Protein AF-A0A9X4KDM8-F1 (afdb_monomer)

Nearest PDB structures (foldseek):
  2bfg-assembly2_H  TM=7.144E-01  e=1.713E-12  Geobacillus stearothermophilus
  4obr-assembly2_B  TM=7.546E-01  e=5.959E-10  Homo sapiens
  4obs-assembly1_A  TM=7.537E-01  e=1.182E-09  Homo sapiens
  4mj2-assembly2_B  TM=7.224E-01  e=4.944E-10  Homo sapiens
  6i6x-assembly1_A  TM=7.504E-01  e=1.516E-09  Homo sapiens

Organism: NCBI:txid425004

Solvent-accessible surface area (backbone atoms only — not comparable to full-atom values): 22912 Å² total; per-residue (Å²): 137,88,83,86,83,87,79,90,84,83,90,81,90,82,89,85,82,89,87,88,83,79,92,76,89,77,83,79,85,80,86,78,91,78,85,80,72,81,50,74,90,67,73,55,66,84,80,60,74,32,33,30,28,36,31,70,60,48,64,84,43,38,49,30,72,70,38,68,69,46,64,74,36,48,45,47,72,77,38,63,53,47,42,31,37,34,29,43,45,60,54,11,8,18,45,87,85,51,96,59,78,51,47,74,64,40,37,47,34,78,53,56,84,46,67,92,51,90,77,54,68,40,61,61,63,60,51,45,18,49,51,44,42,45,51,21,70,29,36,54,26,38,19,42,21,25,43,34,45,65,44,17,87,83,52,43,64,28,89,72,15,27,15,15,32,59,55,76,46,59,67,61,52,20,53,49,49,29,51,50,52,45,54,47,28,73,74,62,33,62,73,54,56,42,70,26,40,36,23,56,31,61,28,54,32,25,55,53,51,35,34,32,96,87,66,41,44,69,57,23,53,54,52,47,51,40,52,44,30,24,47,51,49,22,44,22,77,68,62,35,79,92,47,58,44,31,29,42,30,32,47,70,71,83,73,47,58,45,71,66,68,56,55,56,50,35,36,58,68,25,75,19,71,65,77,73,46,70,21,48,90,70,57,35,39,28,26,34,46,72,33,92,41,52,91,47,71,77,60,52,69,58,50,52,51,52,51,50,53,50,33,48,75,60,69,44,65,84,55,44,46,35,36,62,45,60,39,74,47,64,69,84,88,79,75,89,75,70,94,90,70,88,74,80,84,76,82,68,87,66,70,64,44,76,67,78,82,56,76,62,62,66,71,76,62,84,64,88,69,52,54,31,54,26,50,54,90,79,88,76,85,84,83,89,86,87,87,82,80,92,128

Structure (mmCIF, N/CA/C/O backbone):
data_AF-A0A9X4KDM8-F1
#
_entry.id   AF-A0A9X4KDM8-F1
#
loop_
_atom_site.group_PDB
_atom_site.id
_atom_site.type_symbol
_atom_site.label_atom_id
_atom_site.label_alt_id
_atom_site.label_comp_id
_atom_site.label_asym_id
_atom_site.label_entity_id
_atom_site.label_seq_id
_atom_site.pdbx_PDB_ins_code
_atom_site.Cartn_x
_atom_site.Cartn_y
_atom_site.Cartn_z
_atom_site.occupancy
_atom_site.B_iso_or_equiv
_atom_site.auth_seq_id
_atom_site.auth_comp_id
_atom_site.auth_asym_id
_atom_site.auth_atom_id
_atom_site.pdbx_PDB_model_num
ATOM 1 N N . MET A 1 1 ? 18.296 57.604 32.798 1.00 33.72 1 MET A N 1
ATOM 2 C CA . MET A 1 1 ? 18.508 57.891 31.360 1.00 33.72 1 MET A CA 1
ATOM 3 C C . MET A 1 1 ? 19.086 56.653 30.685 1.00 33.72 1 MET A C 1
ATOM 5 O O . MET A 1 1 ? 20.220 56.294 30.967 1.00 33.72 1 MET A O 1
ATOM 9 N N . LYS A 1 2 ? 18.282 55.963 29.866 1.00 25.25 2 LYS A N 1
ATOM 10 C CA . LYS A 1 2 ? 18.698 54.827 29.023 1.00 25.25 2 LYS A CA 1
ATOM 11 C C . LYS A 1 2 ? 19.378 55.371 27.759 1.00 25.25 2 LYS A C 1
ATOM 13 O O . LYS A 1 2 ? 18.858 56.317 27.175 1.00 25.25 2 LYS A O 1
ATOM 18 N N . LYS A 1 3 ? 20.486 54.773 27.310 1.00 24.34 3 LYS A N 1
ATOM 19 C CA . LYS A 1 3 ? 21.017 54.976 25.951 1.00 24.34 3 LYS A CA 1
ATOM 20 C C . LYS A 1 3 ? 21.032 53.640 25.215 1.00 24.34 3 LYS A C 1
ATOM 22 O O . LYS A 1 3 ? 21.769 52.731 25.573 1.00 24.34 3 LYS A O 1
ATOM 27 N N . ILE A 1 4 ? 20.168 53.565 24.211 1.00 24.61 4 ILE A N 1
ATOM 28 C CA . ILE A 1 4 ? 20.105 52.541 23.169 1.00 24.61 4 ILE A CA 1
ATOM 29 C C . ILE A 1 4 ? 21.183 52.876 22.129 1.00 24.61 4 ILE A C 1
ATOM 31 O O . ILE A 1 4 ? 21.377 54.051 21.810 1.00 24.61 4 ILE A O 1
ATOM 35 N N . ARG A 1 5 ? 21.860 51.867 21.573 1.00 24.75 5 ARG A N 1
ATOM 36 C CA . ARG A 1 5 ? 22.604 51.995 20.313 1.00 24.75 5 ARG A CA 1
ATOM 37 C C . ARG A 1 5 ? 22.188 50.870 19.370 1.00 24.75 5 ARG A C 1
ATOM 39 O O . ARG A 1 5 ? 22.428 49.702 19.646 1.00 24.75 5 ARG A O 1
ATOM 46 N N . VAL A 1 6 ? 21.534 51.276 18.288 1.00 25.05 6 VAL A N 1
ATOM 47 C CA . VAL A 1 6 ? 21.260 50.503 17.074 1.00 25.05 6 VAL A CA 1
ATOM 48 C C . VAL A 1 6 ? 22.476 50.647 16.159 1.00 25.05 6 VAL A C 1
ATOM 50 O O . VAL A 1 6 ? 23.016 51.748 16.053 1.00 25.05 6 VAL A O 1
ATOM 53 N N . ALA A 1 7 ? 22.884 49.575 15.481 1.00 24.48 7 ALA A N 1
ATOM 54 C CA . ALA A 1 7 ? 23.786 49.660 14.337 1.00 24.48 7 ALA A CA 1
ATOM 55 C C . ALA A 1 7 ? 23.250 48.786 13.195 1.00 24.48 7 ALA A C 1
ATOM 57 O O . ALA A 1 7 ? 23.110 47.573 13.330 1.00 24.48 7 ALA A O 1
ATOM 58 N N . PHE A 1 8 ? 22.917 49.465 12.098 1.00 23.06 8 PHE A N 1
ATOM 59 C CA . PHE A 1 8 ? 22.652 48.930 10.766 1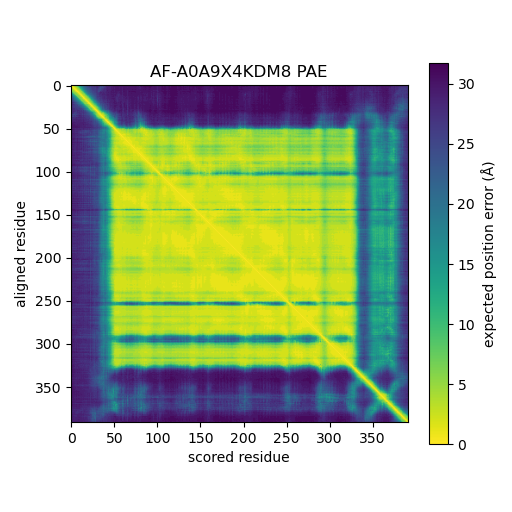.00 23.06 8 PHE A CA 1
ATOM 60 C C . PHE A 1 8 ? 23.894 48.215 10.216 1.00 23.06 8 PHE A C 1
ATOM 62 O O . PHE A 1 8 ? 25.005 48.711 10.402 1.00 23.06 8 PHE A O 1
ATOM 69 N N . LEU A 1 9 ? 23.705 47.140 9.444 1.00 23.47 9 LEU A N 1
ATOM 70 C CA . LEU A 1 9 ? 24.718 46.687 8.493 1.00 23.47 9 LEU A CA 1
ATOM 71 C C . LEU A 1 9 ? 24.078 46.409 7.131 1.00 23.47 9 LEU A C 1
ATOM 73 O O . LEU A 1 9 ? 23.165 45.599 6.990 1.00 23.47 9 LEU A O 1
ATOM 77 N N . THR A 1 10 ? 24.552 47.173 6.156 1.00 25.84 10 THR A N 1
ATOM 78 C CA . THR A 1 10 ? 24.194 47.185 4.742 1.00 25.84 10 THR A CA 1
ATOM 79 C C . THR A 1 10 ? 24.877 46.066 3.952 1.00 25.84 10 THR A C 1
ATOM 81 O O . THR A 1 10 ? 25.979 45.631 4.269 1.00 25.84 10 THR A O 1
ATOM 84 N N . CYS A 1 11 ? 24.181 45.669 2.890 1.00 23.25 11 CYS A N 1
ATOM 85 C CA . CYS A 1 11 ? 24.494 44.706 1.835 1.00 23.25 11 CYS A CA 1
ATOM 86 C C . CYS A 1 11 ? 25.888 44.861 1.186 1.00 23.25 11 CYS A C 1
ATOM 88 O O . CYS A 1 11 ? 26.290 45.984 0.897 1.00 23.25 11 CYS A O 1
ATOM 90 N N . PHE A 1 12 ? 26.548 43.744 0.845 1.00 23.77 12 PHE A N 1
ATOM 91 C CA . PHE A 1 12 ? 27.487 43.650 -0.284 1.00 23.77 12 PHE A CA 1
ATOM 92 C C . PHE A 1 12 ? 27.494 42.226 -0.868 1.00 23.77 12 PHE A C 1
ATOM 94 O O . PHE A 1 12 ? 27.836 41.253 -0.201 1.00 23.77 12 PHE A O 1
ATOM 101 N N . THR A 1 13 ? 27.110 42.130 -2.138 1.00 27.66 13 THR A N 1
ATOM 102 C CA . THR A 1 13 ? 27.333 41.011 -3.063 1.00 27.66 13 THR A CA 1
ATOM 103 C C . THR A 1 13 ? 28.818 40.876 -3.408 1.00 27.66 13 THR A C 1
ATOM 105 O O . THR A 1 13 ? 29.455 41.886 -3.705 1.00 27.66 13 THR A O 1
ATOM 108 N N . ALA A 1 14 ? 29.348 39.649 -3.471 1.00 23.75 14 ALA A N 1
ATOM 109 C CA . ALA A 1 14 ? 30.663 39.374 -4.053 1.00 23.75 14 ALA A CA 1
ATOM 110 C C . ALA A 1 14 ? 30.630 38.146 -4.978 1.00 23.75 14 ALA A C 1
ATOM 112 O O . ALA A 1 14 ? 30.263 37.040 -4.590 1.00 23.75 14 ALA A O 1
ATOM 113 N N . ILE A 1 15 ? 31.017 38.423 -6.220 1.00 25.28 15 ILE A N 1
ATOM 114 C CA . ILE A 1 15 ? 31.303 37.544 -7.355 1.00 25.28 15 ILE A CA 1
ATOM 115 C C . ILE A 1 15 ? 32.586 36.742 -7.068 1.00 25.28 15 ILE A C 1
ATOM 117 O O . ILE A 1 15 ? 33.532 37.299 -6.516 1.00 25.28 15 ILE A O 1
ATOM 121 N N . MET A 1 16 ? 32.661 35.476 -7.494 1.00 22.67 16 MET A N 1
ATOM 122 C CA . MET A 1 16 ? 33.907 34.691 -7.508 1.00 22.67 16 MET A CA 1
ATOM 123 C C . MET A 1 16 ? 34.179 34.141 -8.912 1.00 22.67 16 MET A C 1
ATOM 125 O O . MET A 1 16 ? 33.351 33.446 -9.499 1.00 22.67 16 MET A O 1
ATOM 129 N N . LEU A 1 17 ? 35.361 34.485 -9.424 1.00 20.75 17 LEU A N 1
ATOM 130 C CA . LEU A 1 17 ? 35.937 34.118 -10.713 1.00 20.75 17 LEU A CA 1
ATOM 131 C C . LEU A 1 17 ? 37.052 33.074 -10.482 1.00 20.75 17 LEU A C 1
ATOM 133 O O . LEU A 1 17 ? 37.956 33.336 -9.701 1.00 20.75 17 LEU A O 1
ATOM 137 N N . VAL A 1 18 ? 36.946 31.941 -11.193 1.00 27.84 18 VAL A N 1
ATOM 138 C CA . VAL A 1 18 ? 37.982 31.061 -11.801 1.00 27.84 18 VAL A CA 1
ATOM 139 C C . VAL A 1 18 ? 39.229 30.672 -10.984 1.00 27.84 18 VAL A C 1
ATOM 141 O O . VAL A 1 18 ? 39.994 31.538 -10.602 1.00 27.84 18 VAL A O 1
ATOM 144 N N . ILE A 1 19 ? 39.532 29.361 -10.917 1.00 22.91 19 ILE A N 1
ATOM 145 C CA . ILE A 1 19 ? 40.848 28.756 -11.251 1.00 22.91 19 ILE A CA 1
ATOM 146 C C . ILE A 1 19 ? 40.630 27.262 -11.570 1.00 22.91 19 ILE A C 1
ATOM 148 O O . ILE A 1 19 ? 40.085 26.515 -10.762 1.00 22.91 19 ILE A O 1
ATOM 152 N N . ALA A 1 20 ? 41.073 26.831 -12.752 1.00 32.06 20 ALA A N 1
ATOM 153 C CA . ALA A 1 20 ? 41.164 25.434 -13.170 1.00 32.06 20 ALA A CA 1
ATOM 154 C C . ALA A 1 20 ? 42.639 25.014 -13.191 1.00 32.06 20 ALA A C 1
ATOM 156 O O . ALA A 1 20 ? 43.378 25.594 -13.974 1.00 32.06 20 ALA A O 1
ATOM 157 N N . LEU A 1 21 ? 43.050 24.027 -12.380 1.00 22.28 21 LEU A N 1
ATOM 158 C CA . LEU A 1 21 ? 44.316 23.263 -12.466 1.00 22.28 21 LEU A CA 1
ATOM 159 C C . LEU A 1 21 ? 44.197 21.976 -11.601 1.00 22.28 21 LEU A C 1
ATOM 161 O O . LEU A 1 21 ? 43.3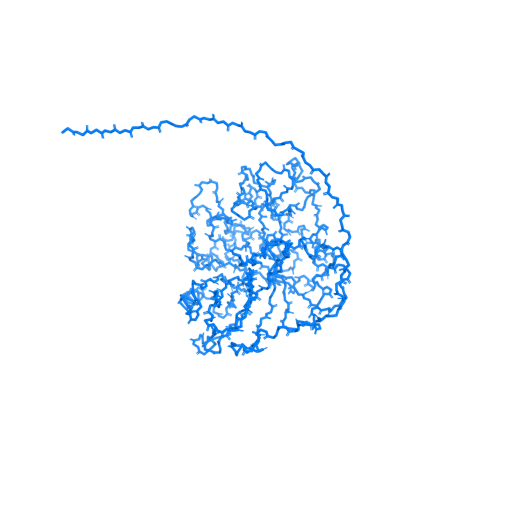93 21.959 -10.671 1.00 22.28 21 LEU A O 1
ATOM 165 N N . PRO A 1 22 ? 45.060 20.956 -11.775 1.00 25.00 22 PRO A N 1
ATOM 166 C CA . PRO A 1 22 ? 45.090 19.930 -12.816 1.00 25.00 22 PRO A CA 1
ATOM 167 C C . PRO A 1 22 ? 44.643 18.543 -12.285 1.00 25.00 22 PRO A C 1
ATOM 169 O O . PRO A 1 22 ? 44.658 18.269 -11.086 1.00 25.00 22 PRO A O 1
ATOM 172 N N . PHE A 1 23 ? 44.274 17.631 -13.190 1.00 25.17 23 PHE A N 1
ATOM 173 C CA . PHE A 1 23 ? 44.014 16.225 -12.862 1.00 25.17 23 PHE A CA 1
ATOM 174 C C . PHE A 1 23 ? 45.315 15.515 -12.457 1.00 25.17 23 PHE A C 1
ATOM 176 O O . PHE A 1 23 ? 46.163 15.244 -13.304 1.00 25.17 23 PHE A O 1
ATOM 183 N N . SER A 1 24 ? 45.442 15.162 -11.178 1.00 24.30 24 SER A N 1
ATOM 184 C CA . SER A 1 24 ? 46.438 14.196 -10.707 1.00 24.30 24 SER A CA 1
ATOM 185 C C . SER A 1 24 ? 45.795 12.813 -10.621 1.00 24.30 24 SER A C 1
ATOM 187 O O . SER A 1 24 ? 44.890 12.576 -9.823 1.00 24.30 24 SER A O 1
ATOM 189 N N . THR A 1 25 ? 46.262 11.891 -11.459 1.00 26.80 25 THR A N 1
ATOM 190 C CA . THR A 1 25 ? 45.976 10.456 -11.371 1.00 26.80 25 THR A CA 1
ATOM 191 C C . THR A 1 25 ? 46.600 9.889 -10.095 1.00 26.80 25 THR A C 1
ATOM 193 O O . THR A 1 25 ? 47.825 9.857 -9.982 1.00 26.80 25 THR A O 1
ATOM 196 N N . TYR A 1 26 ? 45.786 9.422 -9.147 1.00 22.89 26 TYR A N 1
ATOM 197 C CA . TYR A 1 26 ? 46.273 8.704 -7.966 1.00 22.89 26 TYR A CA 1
ATOM 198 C C . TYR A 1 26 ? 46.031 7.203 -8.119 1.00 22.89 26 TYR A C 1
ATOM 200 O O . TYR A 1 26 ? 44.904 6.750 -8.315 1.00 22.89 26 TYR A O 1
ATOM 208 N N . ALA A 1 27 ? 47.121 6.441 -8.043 1.00 24.52 27 ALA A N 1
ATOM 209 C CA . ALA A 1 27 ? 47.118 4.987 -8.027 1.00 24.52 27 ALA A CA 1
ATOM 210 C C . ALA A 1 27 ? 46.424 4.450 -6.763 1.00 24.52 27 ALA A C 1
ATOM 212 O O . ALA A 1 27 ? 46.639 4.953 -5.660 1.00 24.52 27 ALA A O 1
ATOM 213 N N . SER A 1 28 ? 45.605 3.407 -6.923 1.00 24.97 28 SER A N 1
ATOM 214 C CA . SER A 1 28 ? 45.008 2.670 -5.806 1.00 24.97 28 SER A CA 1
ATOM 215 C C . SER A 1 28 ? 46.082 1.902 -5.026 1.00 24.97 28 SER A C 1
ATOM 217 O O . SER A 1 28 ? 46.864 1.183 -5.651 1.00 24.97 28 SER A O 1
ATOM 219 N N . PRO A 1 29 ? 46.107 1.952 -3.681 1.00 27.61 29 PRO A N 1
ATOM 220 C CA . PRO A 1 29 ? 46.886 0.998 -2.915 1.00 27.61 29 PRO A CA 1
ATOM 221 C C . PRO A 1 29 ? 46.171 -0.355 -2.960 1.00 27.61 29 PRO A C 1
ATOM 223 O O . PRO A 1 29 ? 45.079 -0.532 -2.418 1.00 27.61 29 PRO A O 1
ATOM 226 N N . THR A 1 30 ? 46.791 -1.320 -3.627 1.00 31.56 30 THR A N 1
ATOM 227 C CA . THR A 1 30 ? 46.474 -2.740 -3.482 1.00 31.56 30 THR A CA 1
ATOM 228 C C . THR A 1 30 ? 46.900 -3.225 -2.100 1.00 31.56 30 THR A C 1
ATOM 230 O O . THR A 1 30 ? 48.025 -2.966 -1.680 1.00 31.56 30 THR A O 1
ATOM 233 N N . GLY A 1 31 ? 46.043 -4.009 -1.445 1.00 34.09 31 GLY A N 1
ATOM 234 C CA . GLY A 1 31 ? 46.443 -4.850 -0.317 1.00 34.09 31 GLY A CA 1
ATOM 235 C C . GLY A 1 31 ? 46.209 -4.237 1.061 1.00 34.09 31 GLY A C 1
ATOM 236 O O . GLY A 1 31 ? 47.128 -3.755 1.710 1.00 34.09 31 GLY A O 1
ATOM 237 N N . SER A 1 32 ? 44.971 -4.317 1.544 1.00 25.19 32 SER A N 1
ATOM 238 C CA . SER A 1 32 ? 44.660 -4.788 2.904 1.00 25.19 32 SER A CA 1
ATOM 239 C C . SER A 1 32 ? 43.144 -4.780 3.106 1.00 25.19 32 SER A C 1
ATOM 241 O O . SER A 1 32 ? 42.515 -3.759 3.369 1.00 25.19 32 SER A O 1
ATOM 243 N N . THR A 1 33 ? 42.527 -5.949 2.954 1.00 21.94 33 THR A N 1
ATOM 244 C CA . THR A 1 33 ? 41.171 -6.193 3.447 1.00 21.94 33 THR A CA 1
ATOM 245 C C . THR A 1 33 ? 41.216 -6.245 4.970 1.00 21.94 33 THR A C 1
ATOM 247 O O . THR A 1 33 ? 41.750 -7.195 5.538 1.00 21.94 33 THR A O 1
ATOM 250 N N . TRP A 1 34 ? 40.660 -5.231 5.630 1.00 23.17 34 TRP A N 1
ATOM 251 C CA . TRP A 1 34 ? 40.447 -5.236 7.075 1.00 23.17 34 TRP A CA 1
ATOM 252 C C . TRP A 1 34 ? 39.019 -5.685 7.375 1.00 23.17 34 TRP A C 1
ATOM 254 O O . TRP A 1 34 ? 38.053 -4.978 7.086 1.00 23.17 34 TRP A O 1
ATOM 264 N N . THR A 1 35 ? 38.882 -6.866 7.969 1.00 24.38 35 THR A N 1
ATOM 265 C CA . THR A 1 35 ? 37.597 -7.378 8.450 1.00 24.38 35 THR A CA 1
ATOM 266 C C . THR A 1 35 ? 37.296 -6.755 9.812 1.00 24.38 35 THR A C 1
ATOM 268 O O . THR A 1 35 ? 37.883 -7.137 10.822 1.00 24.38 35 THR A O 1
ATOM 271 N N . VAL A 1 36 ? 36.382 -5.783 9.865 1.00 27.73 36 VAL A N 1
ATOM 272 C CA . VAL A 1 36 ? 35.886 -5.233 11.136 1.00 27.73 36 VAL A CA 1
ATOM 273 C C . VAL A 1 36 ? 34.751 -6.120 11.643 1.00 27.73 36 VAL A C 1
ATOM 275 O O . VAL A 1 36 ? 33.620 -6.033 11.166 1.00 27.73 36 VAL A O 1
ATOM 278 N N . ASN A 1 37 ? 35.047 -6.976 12.623 1.00 29.11 37 ASN A N 1
ATOM 279 C CA . ASN A 1 37 ? 34.029 -7.755 13.323 1.00 29.11 37 ASN A CA 1
ATOM 280 C C . ASN A 1 37 ? 33.309 -6.869 14.355 1.00 29.11 37 ASN A C 1
ATOM 282 O O . ASN A 1 37 ? 33.770 -6.687 15.481 1.00 29.11 37 ASN A O 1
ATOM 286 N N . VAL A 1 38 ? 32.166 -6.306 13.963 1.00 32.75 38 VAL A N 1
ATOM 287 C CA . VAL A 1 38 ? 31.323 -5.463 14.829 1.00 32.75 38 VAL A CA 1
ATOM 288 C C . VAL A 1 38 ? 30.491 -6.239 15.860 1.00 32.75 38 VAL A C 1
ATOM 290 O O . VAL A 1 38 ? 29.817 -5.606 16.669 1.00 32.75 38 VAL A O 1
ATOM 293 N N . ALA A 1 39 ? 30.570 -7.574 15.903 1.00 29.14 39 ALA A N 1
ATOM 294 C CA . ALA A 1 39 ? 29.901 -8.376 16.933 1.00 29.14 39 ALA A CA 1
ATOM 295 C C . ALA A 1 39 ? 30.667 -8.403 18.273 1.00 29.14 39 ALA A C 1
ATOM 297 O O . ALA A 1 39 ? 30.075 -8.651 19.322 1.00 29.14 39 ALA A O 1
ATOM 298 N N . ALA A 1 40 ? 31.974 -8.121 18.255 1.00 27.56 40 ALA A N 1
ATOM 299 C CA . ALA A 1 40 ? 32.863 -8.364 19.391 1.00 27.56 40 ALA A CA 1
ATOM 300 C C . ALA A 1 40 ? 32.614 -7.506 20.656 1.00 27.56 40 ALA A C 1
ATOM 302 O O . ALA A 1 40 ? 32.768 -8.051 21.747 1.00 27.56 40 ALA A O 1
ATOM 303 N N . PRO A 1 41 ? 32.218 -6.214 20.596 1.00 30.59 41 PRO A N 1
ATOM 304 C CA . PRO A 1 41 ? 32.043 -5.424 21.820 1.00 30.59 41 PRO A CA 1
ATOM 305 C C . PRO A 1 41 ? 30.671 -5.583 22.492 1.00 30.59 41 PRO A C 1
ATOM 307 O O . PRO A 1 41 ? 30.518 -5.169 23.637 1.00 30.59 41 PRO A O 1
ATOM 310 N N . TYR A 1 42 ? 29.669 -6.125 21.790 1.00 31.25 42 TYR A N 1
ATOM 311 C CA . TYR A 1 42 ? 28.262 -6.027 22.205 1.00 31.25 42 TYR A CA 1
ATOM 312 C C . TYR A 1 42 ? 27.577 -7.367 22.478 1.00 31.25 42 TYR A C 1
ATOM 314 O O . TYR A 1 42 ? 26.404 -7.363 22.834 1.00 31.25 42 TYR A O 1
ATOM 322 N N . ASN A 1 43 ? 28.278 -8.498 22.329 1.00 32.06 43 ASN A N 1
ATOM 323 C CA . ASN A 1 43 ? 27.689 -9.837 22.449 1.00 32.06 43 ASN A CA 1
ATOM 324 C C . ASN A 1 43 ? 26.336 -9.923 21.710 1.00 32.06 43 ASN A C 1
ATOM 326 O O . ASN A 1 43 ? 25.340 -10.420 22.238 1.00 32.06 43 ASN A O 1
ATOM 330 N N . ILE A 1 44 ? 26.291 -9.341 20.503 1.00 34.62 44 ILE A N 1
ATOM 331 C CA . ILE A 1 44 ? 25.110 -9.379 19.645 1.00 34.62 44 ILE A CA 1
ATOM 332 C C . ILE A 1 44 ? 24.980 -10.829 19.217 1.00 34.62 44 ILE A C 1
ATOM 334 O O . ILE A 1 44 ? 25.769 -11.324 18.413 1.00 34.62 44 ILE A O 1
ATOM 338 N N . SER A 1 45 ? 24.007 -11.507 19.814 1.00 33.81 45 SER A N 1
ATOM 339 C CA . SER A 1 45 ? 23.540 -12.810 19.375 1.00 33.81 45 SER A CA 1
ATOM 340 C C . SER A 1 45 ? 23.400 -12.809 17.851 1.00 33.81 45 SER A C 1
ATOM 342 O O . SER A 1 45 ? 22.637 -12.029 17.283 1.00 33.81 45 SER A O 1
ATOM 344 N N . THR A 1 46 ? 24.140 -13.692 17.182 1.00 34.16 46 THR A N 1
ATOM 345 C CA . THR A 1 46 ? 23.989 -13.963 15.748 1.00 34.16 46 THR A CA 1
ATOM 346 C C . THR A 1 46 ? 22.716 -14.763 15.445 1.00 34.16 46 THR A C 1
ATOM 348 O O . THR A 1 46 ? 22.447 -15.035 14.280 1.00 34.16 46 THR A O 1
ATOM 351 N N . ASN A 1 47 ? 21.881 -15.082 16.450 1.00 35.34 47 ASN A N 1
ATOM 352 C CA . ASN A 1 47 ? 20.505 -15.568 16.261 1.00 35.34 47 ASN A CA 1
ATOM 353 C C . ASN A 1 47 ? 19.550 -14.408 15.936 1.00 35.34 47 ASN A C 1
ATOM 355 O O . ASN A 1 47 ? 18.505 -14.225 16.561 1.00 35.34 47 ASN A O 1
ATOM 359 N N . SER A 1 48 ? 19.925 -13.612 14.943 1.00 38.72 48 SER A N 1
ATOM 360 C CA . SER A 1 48 ? 19.073 -12.601 14.338 1.00 38.72 48 SER A CA 1
ATOM 361 C C . SER A 1 48 ? 17.882 -13.300 13.668 1.00 38.72 48 SER A C 1
ATOM 363 O O . SER A 1 48 ? 18.016 -13.870 12.588 1.00 38.72 48 SER A O 1
ATOM 365 N N . LYS A 1 49 ? 16.707 -13.278 14.311 1.00 44.34 49 LYS A N 1
ATOM 366 C CA . LYS A 1 49 ? 15.432 -13.784 13.762 1.00 44.34 49 LYS A CA 1
ATOM 367 C C . LYS A 1 49 ? 14.799 -12.786 12.772 1.00 44.34 49 LYS A C 1
ATOM 369 O O . LYS A 1 49 ? 13.585 -12.625 12.784 1.00 44.34 49 LYS A O 1
ATOM 374 N N . TYR A 1 50 ? 15.600 -12.060 11.989 1.00 50.84 50 TYR A N 1
ATOM 375 C CA . TYR A 1 50 ? 15.121 -10.960 11.141 1.00 50.84 50 TYR A CA 1
ATOM 376 C C . TYR A 1 50 ? 14.940 -11.415 9.711 1.00 50.84 50 TYR A C 1
ATOM 378 O O . TYR A 1 50 ? 15.894 -11.879 9.095 1.00 50.84 50 TYR A O 1
ATOM 386 N N . SER A 1 51 ? 13.725 -11.247 9.198 1.00 61.31 51 SER A N 1
ATOM 387 C CA . SER A 1 51 ? 13.354 -11.675 7.857 1.00 61.31 51 SER A CA 1
ATOM 388 C C . SER A 1 51 ? 13.324 -10.555 6.829 1.00 61.31 51 SER A C 1
ATOM 390 O O . SER A 1 51 ? 13.207 -10.867 5.655 1.00 61.31 51 SER A O 1
ATOM 392 N N . ASP A 1 52 ? 13.431 -9.281 7.197 1.00 65.69 52 ASP A N 1
ATOM 393 C CA . ASP A 1 52 ? 13.014 -8.199 6.301 1.00 65.69 52 ASP A CA 1
ATOM 394 C C . ASP A 1 52 ? 14.183 -7.288 5.883 1.00 65.69 52 ASP A C 1
ATOM 396 O O . ASP A 1 52 ? 15.226 -7.209 6.524 1.00 65.69 52 ASP A O 1
ATOM 400 N N . SER A 1 53 ? 14.046 -6.592 4.757 1.00 70.88 53 SER A N 1
ATOM 401 C CA . SER A 1 53 ? 14.959 -5.530 4.318 1.00 70.88 53 SER A CA 1
ATOM 402 C C . SER A 1 53 ? 14.140 -4.340 3.851 1.00 70.88 53 SER A C 1
ATOM 404 O O . SER A 1 53 ? 13.347 -4.465 2.929 1.00 70.88 53 SER A O 1
ATOM 406 N N . ALA A 1 54 ? 14.318 -3.185 4.486 1.00 72.06 54 ALA A N 1
ATOM 407 C CA . ALA A 1 54 ? 13.514 -1.999 4.235 1.00 72.06 54 ALA A CA 1
ATOM 408 C C . ALA A 1 54 ? 14.177 -1.127 3.175 1.00 72.06 54 ALA A C 1
ATOM 410 O O . ALA A 1 54 ? 15.293 -0.638 3.357 1.00 72.06 54 ALA A O 1
ATOM 411 N N . VAL A 1 55 ? 13.479 -0.908 2.066 1.00 73.56 55 VAL A N 1
ATOM 412 C CA . VAL A 1 55 ? 13.995 -0.120 0.956 1.00 73.56 55 VAL A CA 1
ATOM 413 C C . VAL A 1 55 ? 13.097 1.077 0.735 1.00 73.56 55 VAL A C 1
ATOM 415 O O . VAL A 1 55 ? 11.960 0.951 0.280 1.00 73.56 55 VAL A O 1
ATOM 418 N N . TRP A 1 56 ? 13.653 2.251 1.041 1.00 75.69 56 TRP A N 1
ATOM 419 C CA . TRP A 1 56 ? 12.980 3.518 0.808 1.00 75.69 56 TRP A CA 1
ATOM 420 C C . TRP A 1 56 ? 12.698 3.711 -0.673 1.00 75.69 56 TRP A C 1
ATOM 422 O O . TRP A 1 56 ? 11.546 3.838 -1.055 1.00 75.69 56 TRP A O 1
ATOM 432 N N . ASP A 1 57 ? 13.746 3.716 -1.499 1.00 77.06 57 ASP A N 1
ATOM 433 C CA . ASP A 1 57 ? 13.674 3.864 -2.947 1.00 77.06 57 ASP A CA 1
ATOM 434 C C . ASP A 1 57 ? 14.194 2.605 -3.631 1.00 77.06 57 ASP A C 1
ATOM 436 O O . ASP A 1 57 ? 15.405 2.404 -3.745 1.00 77.06 57 ASP A O 1
ATOM 440 N N . PHE A 1 58 ? 13.283 1.749 -4.090 1.00 78.19 58 PHE A N 1
ATOM 441 C CA . PHE A 1 58 ? 13.678 0.502 -4.741 1.00 78.19 58 PHE A CA 1
ATOM 442 C C . PHE A 1 58 ? 14.437 0.747 -6.043 1.00 78.19 58 PHE A C 1
ATOM 444 O O . PHE A 1 58 ? 15.297 -0.056 -6.403 1.00 78.19 58 PHE A O 1
ATOM 451 N N . SER A 1 59 ? 14.164 1.860 -6.727 1.00 79.75 59 SER A N 1
ATOM 452 C CA . SER A 1 59 ? 14.775 2.152 -8.019 1.00 79.75 59 SER A CA 1
ATOM 453 C C . SER A 1 59 ? 16.266 2.481 -7.891 1.00 79.75 59 SER A C 1
ATOM 455 O O . SER A 1 59 ? 17.049 2.155 -8.778 1.00 79.75 59 SER A O 1
ATOM 457 N N . SER A 1 60 ? 16.685 3.007 -6.733 1.00 73.38 60 SER A N 1
ATOM 458 C CA . SER A 1 60 ? 18.085 3.322 -6.419 1.00 73.38 60 SER A CA 1
ATOM 459 C C . SER A 1 60 ? 19.021 2.107 -6.398 1.00 73.38 60 SER A C 1
ATOM 461 O O . SER A 1 60 ? 20.241 2.265 -6.488 1.00 73.38 60 SER A O 1
ATOM 463 N N . PHE A 1 61 ? 18.469 0.894 -6.282 1.00 77.19 61 PHE A N 1
ATOM 464 C CA . PHE A 1 61 ? 19.256 -0.334 -6.257 1.00 77.19 61 PHE A CA 1
ATOM 465 C C . PHE A 1 61 ? 18.613 -1.470 -7.048 1.00 77.19 61 PHE A C 1
ATOM 467 O O . PHE A 1 61 ? 19.200 -1.945 -8.018 1.00 77.19 61 PHE A O 1
ATOM 474 N N . TRP A 1 62 ? 17.412 -1.900 -6.664 1.00 83.56 62 TRP A N 1
ATOM 475 C CA . TRP A 1 62 ? 16.782 -3.108 -7.192 1.00 83.56 62 TRP A CA 1
ATOM 476 C C . TRP A 1 62 ? 16.403 -3.006 -8.671 1.00 83.56 62 TRP A C 1
ATOM 478 O O . TRP A 1 62 ? 16.364 -4.034 -9.334 1.00 83.56 62 TRP A O 1
ATOM 488 N N . ALA A 1 63 ? 16.200 -1.803 -9.213 1.00 85.44 63 ALA A N 1
ATOM 489 C CA . ALA A 1 63 ? 15.952 -1.583 -10.644 1.00 85.44 63 ALA A CA 1
ATOM 490 C C . ALA A 1 63 ? 17.194 -1.056 -11.400 1.00 85.44 63 ALA A C 1
ATOM 492 O O . ALA A 1 63 ? 17.079 -0.261 -12.329 1.00 85.44 63 ALA A O 1
ATOM 493 N N . THR A 1 64 ? 18.403 -1.450 -10.981 1.00 80.31 64 THR A N 1
ATOM 494 C CA . THR A 1 64 ? 19.663 -0.990 -11.594 1.00 80.31 64 THR A CA 1
ATOM 495 C C . THR A 1 64 ? 20.452 -2.132 -12.228 1.00 80.31 64 THR A C 1
ATOM 497 O O . THR A 1 64 ? 20.357 -3.283 -11.803 1.00 80.31 64 THR A O 1
ATOM 500 N N . ALA A 1 65 ? 21.357 -1.789 -13.151 1.00 81.62 65 ALA A N 1
ATOM 501 C CA . ALA A 1 65 ? 22.299 -2.741 -13.744 1.00 81.62 65 ALA A CA 1
ATOM 502 C C . ALA A 1 65 ? 23.178 -3.463 -12.701 1.00 81.62 65 ALA A C 1
ATOM 504 O O . ALA A 1 65 ? 23.629 -4.584 -12.933 1.00 81.62 65 ALA A O 1
ATOM 505 N N . ALA A 1 66 ? 23.422 -2.845 -11.538 1.00 74.31 66 ALA A N 1
ATOM 506 C CA . ALA A 1 66 ? 24.161 -3.483 -10.452 1.00 74.31 66 ALA A CA 1
ATOM 507 C C . ALA A 1 66 ? 23.360 -4.629 -9.816 1.00 74.31 66 ALA A C 1
ATOM 509 O O . ALA A 1 66 ? 23.930 -5.681 -9.527 1.00 74.31 66 ALA A O 1
ATOM 510 N N . ALA A 1 67 ? 22.047 -4.449 -9.634 1.00 77.00 67 ALA A N 1
ATOM 511 C CA . ALA A 1 67 ? 21.173 -5.536 -9.216 1.00 77.00 67 ALA A CA 1
ATOM 512 C C . ALA A 1 67 ? 21.069 -6.599 -10.315 1.00 77.00 67 ALA A C 1
ATOM 514 O O . ALA A 1 67 ? 21.175 -7.779 -10.002 1.00 77.00 67 ALA A O 1
ATOM 515 N N . ASP A 1 68 ? 20.983 -6.216 -11.592 1.00 86.12 68 ASP A N 1
ATOM 516 C CA . ASP A 1 68 ? 20.943 -7.163 -12.720 1.00 86.12 68 ASP A CA 1
ATOM 517 C C . ASP A 1 68 ? 22.178 -8.069 -12.770 1.00 86.12 68 ASP A C 1
ATOM 519 O O . ASP A 1 68 ? 22.049 -9.289 -12.910 1.00 86.12 68 ASP A O 1
ATOM 523 N N . ALA A 1 69 ? 23.362 -7.486 -12.575 1.00 82.75 69 ALA A N 1
ATOM 524 C CA . ALA A 1 69 ? 24.640 -8.191 -12.555 1.00 82.75 69 ALA A CA 1
ATOM 525 C C . ALA A 1 69 ? 24.865 -9.032 -11.285 1.00 82.75 69 ALA A C 1
ATOM 527 O O . ALA A 1 69 ? 25.801 -9.835 -11.246 1.00 82.75 69 ALA A O 1
ATOM 528 N N . MET A 1 70 ? 24.037 -8.871 -10.246 1.00 81.25 70 MET A N 1
ATOM 529 C CA . MET A 1 70 ? 24.142 -9.679 -9.036 1.00 81.25 70 MET A CA 1
ATOM 530 C C . MET A 1 70 ? 23.866 -11.156 -9.362 1.00 81.25 70 MET A C 1
ATOM 532 O O . MET A 1 70 ? 22.830 -11.462 -9.963 1.00 81.25 70 MET A O 1
ATOM 536 N N . PRO A 1 71 ? 24.738 -12.092 -8.935 1.00 86.75 71 PRO A N 1
ATOM 537 C CA . PRO A 1 71 ? 24.473 -13.516 -9.084 1.00 86.75 71 PRO A CA 1
ATOM 538 C C . PRO A 1 71 ? 23.119 -13.890 -8.473 1.00 86.75 71 PRO A C 1
ATOM 540 O O . PRO A 1 71 ? 22.739 -13.380 -7.416 1.00 86.75 71 PRO A O 1
ATOM 543 N N . ALA A 1 72 ? 22.385 -14.790 -9.129 1.00 90.25 72 ALA A N 1
ATOM 544 C CA . ALA A 1 72 ? 21.144 -15.315 -8.568 1.00 90.25 72 ALA A CA 1
ATOM 545 C C . ALA A 1 72 ? 21.412 -15.982 -7.207 1.00 90.25 72 ALA A C 1
ATOM 547 O O . ALA A 1 72 ? 22.472 -16.581 -7.002 1.00 90.25 72 ALA A O 1
ATOM 548 N N . ASN A 1 73 ? 20.447 -15.890 -6.288 1.00 88.69 73 ASN A N 1
ATOM 549 C CA . ASN A 1 73 ? 20.543 -16.427 -4.923 1.00 88.69 73 ASN A CA 1
ATOM 550 C C . ASN A 1 73 ? 21.717 -15.885 -4.079 1.00 88.69 73 ASN A C 1
ATOM 552 O O . ASN A 1 73 ? 22.103 -16.512 -3.090 1.00 88.69 73 ASN A O 1
ATOM 556 N N . TYR A 1 74 ? 22.290 -14.728 -4.424 1.00 80.00 74 TYR A N 1
ATOM 557 C CA . TYR A 1 74 ? 23.308 -14.076 -3.604 1.00 80.00 74 TYR A CA 1
ATOM 558 C C . TYR A 1 74 ? 22.782 -13.774 -2.194 1.00 80.00 74 TYR A C 1
ATOM 560 O O . TYR A 1 74 ? 23.472 -14.099 -1.229 1.00 80.00 74 TYR A O 1
ATOM 568 N N . TYR A 1 75 ? 21.568 -13.228 -2.041 1.00 77.12 75 TYR A N 1
ATOM 569 C CA . TYR A 1 75 ? 21.010 -13.012 -0.697 1.00 77.12 75 TYR A CA 1
ATOM 570 C C . TYR A 1 75 ? 20.715 -14.324 0.018 1.00 77.12 75 TYR A C 1
ATOM 572 O O . TYR A 1 75 ? 21.189 -14.505 1.130 1.00 77.12 75 TYR A O 1
ATOM 580 N N . ALA A 1 76 ? 20.034 -15.273 -0.626 1.00 79.69 76 ALA A N 1
ATOM 581 C CA . ALA A 1 76 ? 19.762 -16.573 -0.012 1.00 79.69 76 ALA A CA 1
ATOM 582 C C . ALA A 1 76 ? 21.036 -17.292 0.486 1.00 79.69 76 ALA A C 1
ATOM 584 O O . ALA A 1 76 ? 20.985 -18.007 1.484 1.00 79.69 76 ALA A O 1
ATOM 585 N N . LYS A 1 77 ? 22.181 -17.094 -0.186 1.00 77.88 77 LYS A N 1
ATOM 586 C CA . LYS A 1 77 ? 23.476 -17.671 0.201 1.00 77.88 77 LYS A CA 1
ATOM 587 C C . LYS A 1 77 ? 24.188 -16.894 1.311 1.00 77.88 77 LYS A C 1
ATOM 589 O O . LYS A 1 77 ? 24.769 -17.515 2.195 1.00 77.88 77 LYS A O 1
ATOM 594 N N . ASN A 1 78 ? 24.228 -15.565 1.216 1.00 73.06 78 ASN A N 1
ATOM 595 C CA . ASN A 1 78 ? 25.083 -14.732 2.072 1.00 73.06 78 ASN A CA 1
ATOM 596 C C . ASN A 1 78 ? 24.336 -14.102 3.254 1.00 73.06 78 ASN A C 1
ATOM 598 O O . ASN A 1 78 ? 24.974 -13.744 4.238 1.00 73.06 78 ASN A O 1
ATOM 602 N N . TYR A 1 79 ? 23.014 -13.986 3.147 1.00 71.25 79 TYR A N 1
ATOM 603 C CA . TYR A 1 79 ? 22.107 -13.417 4.144 1.00 71.25 79 TYR A CA 1
ATOM 604 C C . TYR A 1 79 ? 20.856 -14.305 4.280 1.00 71.25 79 TYR A C 1
ATOM 606 O O . TYR A 1 79 ? 19.741 -13.843 4.019 1.00 71.25 79 TYR A O 1
ATOM 614 N N . PRO A 1 80 ? 21.013 -15.604 4.608 1.00 75.38 80 PRO A N 1
ATOM 615 C CA . PRO A 1 80 ? 19.910 -16.565 4.640 1.00 75.38 80 PRO A CA 1
ATOM 616 C C . PRO A 1 80 ? 18.794 -16.194 5.625 1.00 75.38 80 PRO A C 1
ATOM 618 O O . PRO A 1 80 ? 17.688 -16.718 5.507 1.00 75.38 80 PRO A O 1
ATOM 621 N N . GLU A 1 81 ? 19.062 -15.326 6.593 1.00 69.44 81 GLU A N 1
ATOM 622 C CA . GLU A 1 81 ? 18.088 -14.752 7.513 1.00 69.44 81 GLU A CA 1
ATOM 623 C C . GLU A 1 81 ? 17.080 -13.835 6.806 1.00 69.44 81 GLU A C 1
ATOM 625 O O . GLU A 1 81 ? 15.892 -13.919 7.106 1.00 69.44 81 GLU A O 1
ATOM 630 N N . ILE A 1 82 ? 17.503 -13.064 5.796 1.00 72.50 82 ILE A N 1
ATOM 631 C CA . ILE A 1 82 ? 16.624 -12.162 5.045 1.00 72.50 82 ILE A CA 1
ATOM 632 C C . ILE A 1 82 ? 15.734 -12.994 4.117 1.00 72.50 82 ILE A C 1
ATOM 634 O O . ILE A 1 82 ? 16.208 -13.762 3.280 1.00 72.50 82 ILE A O 1
ATOM 638 N N . LYS A 1 83 ? 14.422 -12.834 4.266 1.00 80.88 83 LYS A N 1
ATOM 639 C CA . LYS A 1 83 ? 13.368 -13.503 3.494 1.00 80.88 83 LYS A CA 1
ATOM 640 C C . LYS A 1 83 ? 12.533 -12.542 2.667 1.00 80.88 83 LYS A C 1
ATOM 642 O O . LYS A 1 83 ? 11.998 -12.962 1.647 1.00 80.88 83 LYS A O 1
ATOM 647 N N . THR A 1 84 ? 12.405 -11.288 3.080 1.00 83.31 84 THR A N 1
ATOM 648 C CA . THR A 1 84 ? 11.532 -10.310 2.445 1.00 83.31 84 THR A CA 1
ATOM 649 C C . THR A 1 84 ? 12.242 -8.983 2.201 1.00 83.31 84 THR A C 1
ATOM 651 O O . THR A 1 84 ? 13.223 -8.637 2.862 1.00 83.31 84 THR A O 1
ATOM 654 N N . VAL A 1 85 ? 11.746 -8.233 1.219 1.00 83.94 85 VAL A N 1
ATOM 655 C CA . VAL A 1 85 ? 12.167 -6.856 0.947 1.00 83.94 85 VAL A CA 1
ATOM 656 C C . VAL A 1 85 ? 10.934 -5.967 0.989 1.00 83.94 85 VAL A C 1
ATOM 658 O O . VAL A 1 85 ? 10.055 -6.088 0.134 1.00 83.94 85 VAL A O 1
ATOM 661 N N . GLN A 1 86 ? 10.880 -5.067 1.967 1.00 87.06 86 GLN A N 1
ATOM 662 C CA . GLN A 1 86 ? 9.854 -4.042 2.064 1.00 87.06 86 GLN A CA 1
ATOM 663 C C . GLN A 1 86 ? 10.137 -2.927 1.059 1.00 87.06 86 GLN A C 1
ATOM 665 O O . GLN A 1 86 ? 11.193 -2.294 1.098 1.00 87.06 86 GLN A O 1
ATOM 670 N N . VAL A 1 87 ? 9.180 -2.668 0.175 1.00 90.62 87 VAL A N 1
ATOM 671 C CA . VAL A 1 87 ? 9.252 -1.617 -0.838 1.00 90.62 87 VAL A CA 1
ATOM 672 C C . VAL A 1 87 ? 8.326 -0.486 -0.417 1.00 90.62 87 VAL A C 1
ATOM 674 O O . VAL A 1 87 ? 7.102 -0.604 -0.512 1.00 90.62 87 VAL A O 1
ATOM 677 N N . PHE A 1 88 ? 8.914 0.604 0.072 1.00 87.44 88 PHE A N 1
ATOM 678 C CA . PHE A 1 88 ? 8.165 1.779 0.502 1.00 87.44 88 PHE A CA 1
ATOM 679 C C . PHE A 1 88 ? 7.702 2.600 -0.693 1.00 87.44 88 PHE A C 1
ATOM 681 O O . PHE A 1 88 ? 8.437 2.787 -1.663 1.00 87.44 88 PHE A O 1
ATOM 688 N N . GLY A 1 89 ? 6.481 3.125 -0.594 1.00 86.19 89 GLY A N 1
ATOM 689 C CA . GLY A 1 89 ? 5.870 3.923 -1.648 1.00 86.19 89 GLY A CA 1
ATOM 690 C C . GLY A 1 89 ? 5.892 3.202 -3.003 1.00 86.19 89 GLY A C 1
ATOM 691 O O . GLY A 1 89 ? 6.275 3.803 -4.007 1.00 86.19 89 GLY A O 1
ATOM 692 N N . ALA A 1 90 ? 5.570 1.904 -3.010 1.00 90.50 90 ALA A N 1
ATOM 693 C CA . ALA A 1 90 ? 5.735 1.020 -4.161 1.00 90.50 90 ALA A CA 1
ATOM 694 C C . ALA A 1 90 ? 4.894 1.432 -5.378 1.00 90.50 90 ALA A C 1
ATOM 696 O O . ALA A 1 90 ? 5.198 1.040 -6.498 1.00 90.50 90 ALA A O 1
ATOM 697 N N . THR A 1 91 ? 3.821 2.195 -5.179 1.00 87.31 91 THR A N 1
ATOM 698 C CA . THR A 1 91 ? 2.789 2.402 -6.202 1.00 87.31 91 THR A CA 1
ATOM 699 C C . THR A 1 91 ? 2.595 3.871 -6.554 1.00 87.31 91 THR A C 1
ATOM 701 O O . THR A 1 91 ? 1.503 4.249 -6.982 1.00 87.31 91 THR A O 1
ATOM 704 N N . GLY A 1 92 ? 3.629 4.691 -6.370 1.00 91.94 92 GLY A N 1
ATOM 705 C CA . GLY A 1 92 ? 3.649 6.082 -6.811 1.00 91.94 92 GLY A CA 1
ATOM 706 C C . GLY A 1 92 ? 3.699 7.099 -5.679 1.00 91.94 92 GLY A C 1
ATOM 707 O O . GLY A 1 92 ? 4.190 6.835 -4.581 1.00 91.94 92 GLY A O 1
ATOM 708 N N . GLY A 1 93 ? 3.229 8.298 -5.993 1.00 93.50 93 GLY A N 1
ATOM 709 C CA . GLY A 1 93 ? 3.218 9.475 -5.140 1.00 93.50 93 GLY A CA 1
ATOM 710 C C . GLY A 1 93 ? 4.004 10.660 -5.697 1.00 93.50 93 GLY A C 1
ATOM 711 O O . GLY A 1 93 ? 3.929 11.731 -5.108 1.00 93.50 93 GLY A O 1
ATOM 712 N N . CYS A 1 94 ? 4.768 10.511 -6.779 1.00 93.75 94 CYS A N 1
ATOM 713 C CA . CYS A 1 94 ? 5.480 11.628 -7.406 1.00 93.75 94 CYS A CA 1
ATOM 714 C C . CYS A 1 94 ? 6.094 11.237 -8.753 1.00 93.75 94 CYS A C 1
ATOM 716 O O . CYS A 1 94 ? 6.399 10.065 -8.997 1.00 93.75 94 CYS A O 1
ATOM 718 N N . TYR A 1 95 ? 6.373 12.235 -9.593 1.00 93.00 95 TYR A N 1
ATOM 719 C CA . TYR A 1 95 ? 7.108 12.077 -10.848 1.00 93.00 95 TYR A CA 1
ATOM 720 C C . TYR A 1 95 ? 8.079 13.234 -11.099 1.00 93.00 95 TYR A C 1
ATOM 722 O O . TYR A 1 95 ? 7.884 14.357 -10.632 1.00 93.00 95 TYR A O 1
ATOM 730 N N . THR A 1 96 ? 9.129 12.977 -11.881 1.00 88.44 96 THR A N 1
ATOM 731 C CA . THR A 1 96 ? 10.101 14.006 -12.270 1.00 88.44 96 THR A CA 1
ATOM 732 C C . THR A 1 96 ? 9.426 15.117 -13.070 1.00 88.44 96 THR A C 1
ATOM 734 O O . THR A 1 96 ? 8.851 14.865 -14.124 1.00 88.44 96 THR A O 1
ATOM 737 N N . GLY A 1 97 ? 9.542 16.357 -12.594 1.00 87.31 97 GLY A N 1
ATOM 738 C CA . GLY A 1 97 ? 8.914 17.521 -13.224 1.00 87.31 97 GLY A CA 1
ATOM 739 C C . GLY A 1 97 ? 7.567 17.917 -12.616 1.00 87.31 97 GLY A C 1
ATOM 740 O O . GLY A 1 97 ? 6.949 18.860 -13.106 1.00 87.31 97 GLY A O 1
ATOM 741 N N . PHE A 1 98 ? 7.114 17.255 -11.545 1.00 92.12 98 PHE A N 1
ATOM 742 C CA . PHE A 1 98 ? 6.040 17.803 -10.721 1.00 92.12 98 PHE A CA 1
ATOM 743 C C . PHE A 1 98 ? 6.477 19.122 -10.055 1.00 92.12 98 PHE A C 1
ATOM 745 O O . PHE A 1 98 ? 7.656 19.331 -9.774 1.00 92.12 98 PHE A O 1
ATOM 752 N N . ALA A 1 99 ? 5.525 20.031 -9.820 1.00 88.50 99 ALA A N 1
ATOM 753 C CA . ALA A 1 99 ? 5.814 21.401 -9.386 1.00 88.50 99 ALA A CA 1
ATOM 754 C C . ALA A 1 99 ? 6.450 21.493 -7.985 1.00 88.50 99 ALA A C 1
ATOM 756 O O . ALA A 1 99 ? 7.181 22.441 -7.700 1.00 88.50 99 ALA A O 1
ATOM 757 N N . GLN A 1 100 ? 6.163 20.528 -7.110 1.00 87.31 100 GLN A N 1
ATOM 758 C CA . GLN A 1 100 ? 6.771 20.419 -5.782 1.00 87.31 100 GLN A CA 1
ATOM 759 C C . GLN A 1 100 ? 7.936 19.425 -5.811 1.00 87.31 100 GLN A C 1
ATOM 761 O O . GLN A 1 100 ? 7.952 18.502 -6.625 1.00 87.31 100 GLN A O 1
ATOM 766 N N . ILE A 1 101 ? 8.907 19.604 -4.910 1.00 82.06 101 ILE A N 1
ATOM 767 C CA . ILE A 1 101 ? 10.096 18.747 -4.838 1.00 82.06 101 ILE A CA 1
ATOM 768 C C . ILE A 1 101 ? 9.674 17.317 -4.500 1.00 82.06 101 ILE A C 1
ATOM 770 O O . ILE A 1 101 ? 9.265 17.029 -3.378 1.00 82.06 101 ILE A O 1
ATOM 774 N N . CYS A 1 102 ? 9.817 16.427 -5.475 1.00 81.50 102 CYS A N 1
ATOM 775 C CA . CYS A 1 102 ? 9.668 14.998 -5.272 1.00 81.50 102 CYS A CA 1
ATOM 776 C C . CYS A 1 102 ? 10.859 14.420 -4.509 1.00 81.50 102 CYS A C 1
ATOM 778 O O . CYS A 1 102 ? 11.995 14.886 -4.625 1.00 81.50 102 CYS A O 1
ATOM 780 N N . GLY A 1 103 ? 10.600 13.317 -3.815 1.00 72.38 103 GLY A N 1
ATOM 781 C CA . GLY A 1 103 ? 11.620 12.310 -3.579 1.00 72.38 103 GLY A CA 1
ATOM 782 C C . GLY A 1 103 ? 11.903 11.555 -4.890 1.00 72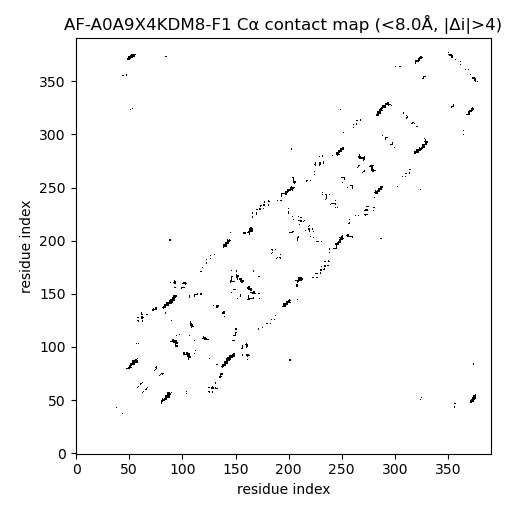.38 103 GLY A C 1
ATOM 783 O O . GLY A 1 103 ? 11.992 12.161 -5.961 1.00 72.38 103 GLY A O 1
ATOM 784 N N . PRO A 1 104 ? 12.038 10.227 -4.862 1.00 71.06 104 PRO A N 1
ATOM 785 C CA . PRO A 1 104 ? 12.154 9.447 -6.092 1.00 71.06 104 PRO A CA 1
ATOM 786 C C . PRO A 1 104 ? 10.843 9.434 -6.893 1.00 71.06 104 PRO A C 1
ATOM 788 O O . PRO A 1 104 ? 9.751 9.327 -6.333 1.00 71.06 104 PRO A O 1
ATOM 791 N N . ALA A 1 105 ? 10.968 9.524 -8.218 1.00 84.94 105 ALA A N 1
ATOM 792 C CA . ALA A 1 105 ? 9.853 9.437 -9.154 1.00 84.94 105 ALA A CA 1
ATOM 793 C C . ALA A 1 105 ? 9.366 7.987 -9.260 1.00 84.94 105 ALA A C 1
ATOM 795 O O . ALA A 1 105 ? 10.135 7.096 -9.619 1.00 84.94 105 ALA A O 1
ATOM 796 N N . ARG A 1 106 ? 8.098 7.754 -8.918 1.00 87.50 106 ARG A N 1
ATOM 797 C CA . ARG A 1 106 ? 7.515 6.408 -8.814 1.00 87.50 106 ARG A CA 1
ATOM 798 C C . ARG A 1 106 ? 6.149 6.270 -9.462 1.00 87.50 106 ARG A C 1
ATOM 800 O O . ARG A 1 106 ? 5.651 5.153 -9.511 1.00 87.50 106 ARG A O 1
ATOM 807 N N . ASP A 1 107 ? 5.532 7.363 -9.909 1.00 94.50 107 ASP A N 1
ATOM 808 C CA . ASP A 1 107 ? 4.245 7.312 -10.606 1.00 94.50 107 ASP A CA 1
ATOM 809 C C . ASP A 1 107 ? 4.396 6.468 -11.883 1.00 94.50 107 ASP A C 1
ATOM 811 O O . ASP A 1 107 ? 5.087 6.897 -12.812 1.00 94.50 107 ASP A O 1
ATOM 815 N N . PRO A 1 108 ? 3.781 5.271 -11.948 1.00 94.62 108 PRO A N 1
ATOM 816 C CA . PRO A 1 108 ? 4.047 4.308 -13.009 1.00 94.62 108 PRO A CA 1
ATOM 817 C C . PRO A 1 108 ? 3.123 4.576 -14.196 1.00 94.62 108 PRO A C 1
ATOM 819 O O . PRO A 1 108 ? 2.175 3.834 -14.457 1.00 94.62 108 PRO A O 1
ATOM 822 N N . PHE A 1 109 ? 3.376 5.683 -14.891 1.00 96.56 109 PHE A N 1
ATOM 823 C CA . PHE A 1 109 ? 2.632 6.106 -16.075 1.00 96.56 109 PHE A CA 1
ATOM 824 C C . PHE A 1 109 ? 3.587 6.514 -17.185 1.00 96.56 109 PHE A C 1
ATOM 826 O O . PHE A 1 109 ? 4.646 7.081 -16.924 1.00 96.56 109 PHE A O 1
ATOM 833 N N . ILE A 1 110 ? 3.153 6.315 -18.427 1.00 96.56 110 ILE A N 1
ATOM 834 C CA . ILE A 1 110 ? 3.852 6.806 -19.616 1.00 96.56 110 ILE A CA 1
ATOM 835 C C . ILE A 1 110 ? 3.939 8.336 -19.569 1.00 96.56 110 ILE A C 1
ATOM 837 O O . ILE A 1 110 ? 5.002 8.908 -19.808 1.00 96.56 110 ILE A O 1
ATOM 841 N N . ASN A 1 111 ? 2.833 9.014 -19.242 1.00 95.69 111 ASN A N 1
ATOM 842 C CA . ASN A 1 111 ? 2.817 10.454 -19.027 1.00 95.69 111 ASN A CA 1
ATOM 843 C C . ASN A 1 111 ? 2.105 10.801 -17.709 1.00 95.69 111 ASN A C 1
ATOM 845 O O . ASN A 1 111 ? 0.896 11.063 -17.700 1.00 95.69 111 ASN A O 1
ATOM 849 N N . PRO A 1 112 ? 2.834 10.861 -16.580 1.00 94.62 112 PRO A N 1
ATOM 850 C CA . PRO A 1 112 ? 2.236 11.121 -15.275 1.00 94.62 112 PRO A CA 1
ATOM 851 C C . PRO A 1 112 ? 1.648 12.537 -15.136 1.00 94.62 112 PRO A C 1
ATOM 853 O O . PRO A 1 112 ? 0.801 12.746 -14.275 1.00 94.62 112 PRO A O 1
ATOM 856 N N . ALA A 1 113 ? 2.013 13.489 -16.003 1.00 94.06 113 ALA A N 1
ATOM 857 C CA . ALA A 1 113 ? 1.454 14.845 -16.002 1.00 94.06 113 ALA A CA 1
ATOM 858 C C . ALA A 1 113 ? 0.125 14.967 -16.775 1.00 94.06 113 ALA A C 1
ATOM 860 O O . ALA A 1 113 ? -0.618 15.927 -16.579 1.00 94.06 113 ALA A O 1
ATOM 861 N N . ASN A 1 114 ? -0.182 14.021 -17.669 1.00 95.06 114 ASN A N 1
ATOM 862 C CA . ASN A 1 114 ? -1.409 14.050 -18.460 1.00 95.06 114 ASN A CA 1
ATOM 863 C C . ASN A 1 114 ? -2.587 13.474 -17.663 1.00 95.06 114 ASN A C 1
ATOM 865 O O . ASN A 1 114 ? -2.707 12.259 -17.512 1.00 95.06 114 ASN A O 1
ATOM 869 N N . THR A 1 115 ? -3.482 14.346 -17.202 1.00 93.25 115 THR A N 1
ATOM 870 C CA . THR A 1 115 ? -4.718 13.972 -16.497 1.00 93.25 115 THR A CA 1
ATOM 871 C C . THR A 1 115 ? -5.889 13.670 -17.438 1.00 93.25 115 THR A C 1
ATOM 873 O O . THR A 1 115 ? -6.919 13.183 -16.986 1.00 93.25 115 THR A O 1
ATOM 876 N N . ALA A 1 116 ? -5.761 13.891 -18.753 1.00 94.50 116 ALA A N 1
ATOM 877 C CA . ALA A 1 116 ? -6.781 13.467 -19.720 1.00 94.50 116 ALA A CA 1
ATOM 878 C C . ALA A 1 116 ? -6.759 11.947 -19.960 1.00 94.50 116 ALA A C 1
ATOM 880 O O . ALA A 1 116 ? -7.710 11.379 -20.495 1.00 94.50 116 ALA A O 1
ATOM 881 N N . THR A 1 117 ? -5.671 11.276 -19.571 1.00 95.81 117 THR A N 1
ATOM 882 C CA . THR A 1 117 ? -5.530 9.821 -19.642 1.00 95.81 117 THR A CA 1
ATOM 883 C C . THR A 1 117 ? -5.144 9.287 -18.267 1.00 95.81 117 THR A C 1
ATOM 885 O O . THR A 1 117 ? -4.080 9.602 -17.742 1.00 95.81 117 THR A O 1
ATOM 888 N N . MET A 1 118 ? -6.029 8.474 -17.688 1.00 95.69 118 MET A N 1
ATOM 889 C CA . MET A 1 118 ? -5.873 7.911 -16.338 1.00 95.69 118 MET A CA 1
ATOM 890 C C . MET A 1 118 ? -5.425 6.442 -16.342 1.00 95.69 118 MET A C 1
ATOM 892 O O . MET A 1 118 ? -5.336 5.820 -15.288 1.00 95.69 118 MET A O 1
ATOM 896 N N . THR A 1 119 ? -5.185 5.866 -17.521 1.00 97.19 119 THR A N 1
ATOM 897 C CA . THR A 1 119 ? -4.945 4.427 -17.720 1.00 97.19 119 THR A CA 1
ATOM 898 C C . THR A 1 119 ? -3.678 4.121 -18.523 1.00 97.19 119 THR A C 1
ATOM 900 O O . THR A 1 119 ? -3.481 2.990 -18.960 1.00 97.19 119 THR A O 1
ATOM 903 N N . ASP A 1 120 ? -2.805 5.110 -18.727 1.00 97.38 120 ASP A N 1
ATOM 904 C CA . ASP A 1 120 ? -1.530 4.990 -19.443 1.00 97.38 120 ASP A CA 1
ATOM 905 C C . ASP A 1 120 ? -0.424 4.401 -18.552 1.00 97.38 120 ASP A C 1
ATOM 907 O O . ASP A 1 120 ? 0.637 4.996 -18.384 1.00 97.38 120 ASP A O 1
ATOM 911 N N . TYR A 1 121 ? -0.693 3.251 -17.933 1.00 98.00 121 TYR A N 1
ATOM 912 C CA . TYR A 1 121 ? 0.198 2.639 -16.948 1.00 98.00 121 TYR A CA 1
ATOM 913 C C . TYR A 1 121 ? 1.521 2.162 -17.557 1.00 98.00 121 TYR A C 1
ATOM 915 O O . TYR A 1 121 ? 1.539 1.535 -18.615 1.00 98.00 121 TYR A O 1
ATOM 923 N N . ASP A 1 122 ? 2.613 2.369 -16.824 1.00 97.12 122 ASP A N 1
ATOM 924 C CA . ASP A 1 122 ? 3.922 1.772 -17.083 1.00 97.12 122 ASP A CA 1
ATOM 925 C C . ASP A 1 122 ? 4.503 1.190 -15.786 1.00 97.12 122 ASP A C 1
ATOM 927 O O . ASP A 1 122 ? 5.170 1.864 -15.001 1.00 97.12 122 ASP A O 1
ATOM 931 N N . PHE A 1 123 ? 4.246 -0.099 -15.562 1.00 97.75 123 PHE A N 1
ATOM 932 C CA . PHE A 1 123 ? 4.751 -0.835 -14.401 1.00 97.75 123 PHE A CA 1
ATOM 933 C C . PHE A 1 123 ? 6.156 -1.420 -14.614 1.00 97.75 123 PHE A C 1
ATOM 935 O O . PHE A 1 123 ? 6.639 -2.158 -13.751 1.00 97.75 123 PHE A O 1
ATOM 942 N N . SER A 1 124 ? 6.820 -1.133 -15.740 1.00 96.56 124 SER A N 1
ATOM 943 C CA . SER A 1 124 ? 8.073 -1.798 -16.124 1.00 96.56 124 SER A CA 1
ATOM 944 C C . SER A 1 124 ? 9.186 -1.615 -15.089 1.00 96.56 124 SER A C 1
ATOM 946 O O . SER A 1 124 ? 9.874 -2.580 -14.756 1.00 96.56 124 SER A O 1
ATOM 948 N N . VAL A 1 125 ? 9.314 -0.415 -14.514 1.00 94.88 125 VAL A N 1
ATOM 949 C CA . VAL A 1 125 ? 10.358 -0.088 -13.529 1.00 94.88 125 VAL A CA 1
ATOM 950 C C . VAL A 1 125 ? 10.188 -0.895 -12.242 1.00 94.88 125 VAL A C 1
ATOM 952 O O . VAL A 1 125 ? 11.144 -1.503 -11.758 1.00 94.88 125 VAL A O 1
ATOM 955 N N . ILE A 1 126 ? 8.974 -0.947 -11.684 1.00 95.81 126 ILE A N 1
ATOM 956 C CA . ILE A 1 126 ? 8.729 -1.742 -10.475 1.00 95.81 126 ILE A CA 1
ATOM 957 C C . ILE A 1 126 ? 8.832 -3.239 -10.763 1.00 95.81 126 ILE A C 1
ATOM 959 O O . ILE A 1 126 ? 9.450 -3.957 -9.982 1.00 95.81 126 ILE A O 1
ATOM 963 N N . ILE A 1 127 ? 8.332 -3.711 -11.907 1.00 98.00 127 ILE A N 1
ATOM 964 C CA . ILE A 1 127 ? 8.483 -5.109 -12.326 1.00 98.00 127 ILE A CA 1
ATOM 965 C C . ILE A 1 127 ? 9.964 -5.496 -12.415 1.00 98.00 127 ILE A C 1
ATOM 967 O O . ILE A 1 127 ? 10.357 -6.549 -11.913 1.00 98.00 127 ILE A O 1
ATOM 971 N N . HIS A 1 128 ? 10.807 -4.634 -12.985 1.00 97.19 128 HIS A N 1
ATOM 972 C CA . HIS A 1 128 ? 12.253 -4.848 -13.045 1.00 97.19 128 HIS A CA 1
ATOM 973 C C . HIS A 1 128 ? 12.862 -4.996 -11.645 1.00 97.19 128 HIS A C 1
ATOM 975 O O . HIS A 1 128 ? 13.567 -5.974 -11.381 1.00 97.19 128 HIS A O 1
ATOM 981 N N . GLY A 1 129 ? 12.514 -4.096 -10.721 1.00 94.50 129 GLY A N 1
ATOM 982 C CA . GLY A 1 129 ? 12.934 -4.180 -9.321 1.00 94.50 129 GLY A CA 1
ATOM 983 C C . GLY A 1 129 ? 12.505 -5.477 -8.631 1.00 94.50 129 GLY A C 1
ATOM 984 O O . GLY A 1 129 ? 13.318 -6.157 -8.000 1.00 94.50 129 GLY A O 1
ATOM 985 N N . LEU A 1 130 ? 11.237 -5.859 -8.790 1.00 97.62 130 LEU A N 1
ATOM 986 C CA . LEU A 1 130 ? 10.671 -7.064 -8.184 1.00 97.62 130 LEU A CA 1
ATOM 987 C C . LEU A 1 130 ? 11.293 -8.340 -8.748 1.00 97.62 130 LEU A C 1
ATOM 989 O O . LEU A 1 130 ? 11.572 -9.263 -7.985 1.00 97.62 130 LEU A O 1
ATOM 993 N N . ARG A 1 131 ? 11.608 -8.378 -10.047 1.00 98.12 131 ARG A N 1
ATOM 994 C CA . ARG A 1 131 ? 12.339 -9.496 -10.660 1.00 98.12 131 ARG A CA 1
ATOM 995 C C . ARG A 1 131 ? 13.693 -9.699 -10.001 1.00 98.12 131 ARG A C 1
ATOM 997 O O . ARG A 1 131 ? 14.064 -10.836 -9.704 1.00 98.12 131 ARG A O 1
ATOM 1004 N N . ASN A 1 132 ? 14.407 -8.612 -9.722 1.00 93.88 132 ASN A N 1
ATOM 1005 C CA . ASN A 1 132 ? 15.677 -8.697 -9.019 1.00 93.88 132 ASN A CA 1
ATOM 1006 C C . ASN A 1 132 ? 15.517 -9.173 -7.575 1.00 93.88 132 ASN A C 1
ATOM 1008 O O . ASN A 1 132 ? 16.322 -9.992 -7.154 1.00 93.88 132 ASN A O 1
ATOM 1012 N N . ILE A 1 133 ? 14.474 -8.760 -6.854 1.00 93.62 133 ILE A N 1
ATOM 1013 C CA . ILE A 1 133 ? 14.182 -9.263 -5.500 1.00 93.62 133 ILE A CA 1
ATOM 1014 C C . ILE A 1 133 ? 13.878 -10.772 -5.527 1.00 93.62 133 ILE A C 1
ATOM 1016 O O . ILE A 1 133 ? 14.526 -11.550 -4.825 1.00 93.62 133 ILE A O 1
ATOM 1020 N N . VAL A 1 134 ? 12.947 -11.207 -6.381 1.00 97.38 134 VAL A N 1
ATOM 1021 C CA . VAL A 1 134 ? 12.507 -12.612 -6.470 1.00 97.38 134 VAL A CA 1
ATOM 1022 C C . VAL A 1 134 ? 13.654 -13.533 -6.895 1.00 97.38 134 VAL A C 1
ATOM 1024 O O . VAL A 1 134 ? 13.836 -14.606 -6.319 1.00 97.38 134 VAL A O 1
ATOM 1027 N N . ARG A 1 135 ? 14.511 -13.097 -7.830 1.00 96.19 135 ARG A N 1
ATOM 1028 C CA . ARG A 1 135 ? 15.707 -13.845 -8.271 1.00 96.19 135 ARG A CA 1
ATOM 1029 C C . ARG A 1 135 ? 16.714 -14.113 -7.144 1.00 96.19 135 ARG A C 1
ATOM 1031 O O . ARG A 1 135 ? 17.570 -14.989 -7.271 1.00 96.19 135 ARG A O 1
ATOM 1038 N N . GLN A 1 136 ? 16.633 -13.365 -6.046 1.00 87.56 136 GLN A N 1
ATOM 1039 C CA . GLN A 1 136 ? 17.477 -13.559 -4.870 1.00 87.56 136 GLN A CA 1
ATOM 1040 C C . GLN A 1 136 ? 16.893 -14.552 -3.853 1.00 87.56 136 GLN A C 1
ATOM 1042 O O . GLN A 1 136 ? 17.520 -14.790 -2.819 1.00 87.56 136 GLN A O 1
ATOM 1047 N N . GLY A 1 137 ? 15.731 -15.147 -4.148 1.00 92.44 137 GLY A N 1
ATOM 1048 C CA . GLY A 1 137 ? 14.998 -16.027 -3.237 1.00 92.44 137 GLY A CA 1
ATOM 1049 C C . GLY A 1 137 ? 14.212 -15.266 -2.165 1.00 92.44 137 GLY A C 1
ATOM 1050 O O . GLY A 1 137 ? 13.800 -15.866 -1.174 1.00 92.44 137 GLY A O 1
ATOM 1051 N N . LEU A 1 138 ? 14.029 -13.955 -2.348 1.00 89.19 138 LEU A N 1
ATOM 1052 C CA . LEU A 1 138 ? 13.334 -13.071 -1.417 1.00 89.19 138 LEU A CA 1
ATOM 1053 C C . LEU A 1 138 ? 11.897 -12.810 -1.878 1.00 89.19 138 LEU A C 1
ATOM 1055 O O . LEU A 1 138 ? 11.584 -12.884 -3.066 1.00 89.19 138 LEU A O 1
ATOM 1059 N N . LYS A 1 139 ? 11.027 -12.455 -0.933 1.00 95.00 139 LYS A N 1
ATOM 1060 C CA . LYS A 1 139 ? 9.627 -12.105 -1.180 1.00 95.00 139 LYS A CA 1
ATOM 1061 C C . LYS A 1 139 ? 9.398 -10.598 -1.051 1.00 95.00 139 LYS A C 1
ATOM 1063 O O . LYS A 1 139 ? 9.749 -10.015 -0.028 1.00 95.00 139 LYS A O 1
ATOM 1068 N N . PRO A 1 140 ? 8.801 -9.941 -2.051 1.00 96.44 140 PRO A N 1
ATOM 1069 C CA . PRO A 1 140 ? 8.336 -8.574 -1.895 1.00 96.44 140 PRO A CA 1
ATOM 1070 C C . PRO A 1 140 ? 7.334 -8.419 -0.745 1.00 96.44 140 PRO A C 1
ATOM 1072 O O . PRO A 1 140 ? 6.399 -9.209 -0.587 1.00 96.44 140 PRO A O 1
ATOM 1075 N N . TYR A 1 141 ? 7.518 -7.352 0.022 1.00 93.94 141 TYR A N 1
ATOM 1076 C CA . TYR A 1 141 ? 6.507 -6.778 0.893 1.00 93.94 141 TYR A CA 1
ATOM 1077 C C . TYR A 1 141 ? 6.224 -5.354 0.397 1.00 93.94 141 TYR A C 1
ATOM 1079 O O . TYR A 1 141 ? 7.012 -4.431 0.575 1.00 93.94 141 TYR A O 1
ATOM 1087 N N . LEU A 1 142 ? 5.103 -5.178 -0.294 1.00 96.50 142 LEU A N 1
ATOM 1088 C CA . LEU A 1 142 ? 4.761 -3.931 -0.964 1.00 96.50 142 LEU A CA 1
ATOM 1089 C C . LEU A 1 142 ? 3.941 -3.019 -0.052 1.00 96.50 142 LEU A C 1
ATOM 1091 O O . LEU A 1 142 ? 2.815 -3.358 0.318 1.00 96.50 142 LEU A O 1
ATOM 1095 N N . LYS A 1 143 ? 4.474 -1.830 0.248 1.00 93.69 143 LYS A N 1
ATOM 1096 C CA . LYS A 1 143 ? 3.697 -0.749 0.862 1.00 93.69 143 LYS A CA 1
ATOM 1097 C C . LYS A 1 143 ? 3.019 0.037 -0.253 1.00 93.69 143 LYS A C 1
ATOM 1099 O O . LYS A 1 143 ? 3.635 0.892 -0.895 1.00 93.69 143 LYS A O 1
ATOM 1104 N N . THR A 1 144 ? 1.772 -0.334 -0.530 1.00 91.88 144 THR A N 1
ATOM 1105 C CA . THR A 1 144 ? 0.925 0.293 -1.548 1.00 91.88 144 THR A CA 1
ATOM 1106 C C . THR A 1 144 ? 0.653 1.737 -1.162 1.00 91.88 144 THR A C 1
ATOM 1108 O O . THR A 1 144 ? 0.224 2.037 -0.057 1.00 91.88 144 THR A O 1
ATOM 1111 N N . GLY A 1 145 ? 1.005 2.652 -2.046 1.00 82.94 145 GLY A N 1
ATOM 1112 C CA . GLY A 1 145 ? 1.116 4.069 -1.764 1.00 82.94 145 GLY A CA 1
ATOM 1113 C C . GLY A 1 145 ? 2.373 4.658 -2.403 1.00 82.94 145 GLY A C 1
ATOM 1114 O O . GLY A 1 145 ? 3.189 3.923 -2.946 1.00 82.94 145 GLY A O 1
ATOM 1115 N N . ASN A 1 146 ? 2.543 5.971 -2.414 1.00 91.25 146 ASN A N 1
ATOM 1116 C CA . ASN A 1 146 ? 1.456 6.915 -2.180 1.00 91.25 146 ASN A CA 1
ATOM 1117 C C . ASN A 1 146 ? 0.561 7.002 -3.427 1.00 91.25 146 ASN A C 1
ATOM 1119 O O . ASN A 1 146 ? 0.846 6.404 -4.464 1.00 91.25 146 ASN A O 1
ATOM 1123 N N . VAL A 1 147 ? -0.573 7.687 -3.312 1.00 96.81 147 VAL A N 1
ATOM 1124 C CA . VAL A 1 147 ? -1.500 7.865 -4.435 1.00 96.81 147 VAL A CA 1
ATOM 1125 C C . VAL A 1 147 ? -0.795 8.672 -5.530 1.00 96.81 147 VAL A C 1
ATOM 1127 O O . VAL A 1 147 ? -0.291 9.756 -5.222 1.00 96.81 147 VAL A O 1
ATOM 1130 N N . PRO A 1 148 ? -0.748 8.196 -6.789 1.00 97.00 148 PRO A N 1
ATOM 1131 C CA . PRO A 1 148 ? -0.164 8.967 -7.875 1.00 97.00 148 PRO A CA 1
ATOM 1132 C C . PRO A 1 148 ? -0.723 10.379 -7.980 1.00 97.00 148 PRO A C 1
ATOM 1134 O O . PRO A 1 148 ? -1.921 10.598 -7.803 1.00 97.00 148 PRO A O 1
ATOM 1137 N N . VAL A 1 149 ? 0.142 11.332 -8.317 1.00 96.12 149 VAL A N 1
ATOM 1138 C CA . VAL A 1 149 ? -0.197 12.760 -8.308 1.00 96.12 149 VAL A CA 1
ATOM 1139 C C . VAL A 1 149 ? -1.392 13.060 -9.215 1.00 96.12 149 VAL A C 1
ATOM 1141 O O . VAL A 1 149 ? -2.269 13.831 -8.834 1.00 96.12 149 VAL A O 1
ATOM 1144 N N . LYS A 1 150 ? -1.474 12.412 -10.387 1.00 95.81 150 LYS A N 1
ATOM 1145 C CA . LYS A 1 150 ? -2.561 12.641 -11.356 1.00 95.81 150 LYS A CA 1
ATOM 1146 C C . LYS A 1 150 ? -3.952 12.227 -10.869 1.00 95.81 150 LYS A C 1
ATOM 1148 O O . LYS A 1 150 ? -4.935 12.605 -11.497 1.00 95.81 150 LYS A O 1
ATOM 1153 N N . TYR A 1 151 ? -4.044 11.458 -9.784 1.00 97.50 151 TYR A N 1
ATOM 1154 C CA . TYR A 1 151 ? -5.321 11.051 -9.198 1.00 97.50 151 TYR A CA 1
ATOM 1155 C C . TYR A 1 151 ? -5.807 11.970 -8.087 1.00 97.50 151 TYR A C 1
ATOM 1157 O O . TYR A 1 151 ? -6.905 11.747 -7.591 1.00 97.50 151 TYR A O 1
ATOM 1165 N N . SER A 1 152 ? -5.023 12.971 -7.691 1.00 96.31 152 SER A N 1
ATOM 1166 C CA . SER A 1 152 ? -5.377 13.886 -6.610 1.00 96.31 152 SER A CA 1
ATOM 1167 C C . SER A 1 152 ? -5.393 15.322 -7.118 1.00 96.31 152 SER A C 1
ATOM 1169 O O . SER A 1 152 ? -4.343 15.937 -7.327 1.00 96.31 152 SER A O 1
ATOM 1171 N N . THR A 1 153 ? -6.578 15.909 -7.246 1.00 93.81 153 THR A N 1
ATOM 1172 C CA . THR A 1 153 ? -6.693 17.349 -7.461 1.00 93.81 153 THR A CA 1
ATOM 1173 C C . THR A 1 153 ? -6.114 18.071 -6.247 1.00 93.81 153 THR A C 1
ATOM 1175 O O . THR A 1 153 ? -6.477 17.808 -5.102 1.00 93.81 153 THR A O 1
ATOM 1178 N N . GLY A 1 154 ? -5.166 18.982 -6.478 1.00 92.75 154 GLY A N 1
ATOM 1179 C CA . GLY A 1 154 ? -4.448 19.640 -5.383 1.00 92.75 154 GLY A CA 1
ATOM 1180 C C . GLY A 1 154 ? -3.461 18.722 -4.651 1.00 92.75 154 GLY A C 1
ATOM 1181 O O . GLY A 1 154 ? -3.196 18.935 -3.463 1.00 92.75 154 GLY A O 1
ATOM 1182 N N . ALA A 1 155 ? -2.911 17.715 -5.344 1.00 95.56 155 ALA A N 1
ATOM 1183 C CA . ALA A 1 155 ? -1.808 16.892 -4.855 1.00 95.56 155 ALA A CA 1
ATOM 1184 C C . ALA A 1 155 ? -0.750 17.738 -4.127 1.00 95.56 155 ALA A C 1
ATOM 1186 O O . ALA A 1 155 ? -0.348 18.815 -4.577 1.00 95.56 155 ALA A O 1
ATOM 1187 N N . THR A 1 156 ? -0.319 17.256 -2.967 1.00 95.19 156 THR A N 1
ATOM 1188 C CA . THR A 1 156 ? 0.621 17.956 -2.086 1.00 95.19 156 THR A CA 1
ATOM 1189 C C . THR A 1 156 ? 1.703 16.978 -1.681 1.00 95.19 156 THR A C 1
ATOM 1191 O O . THR A 1 156 ? 1.384 15.881 -1.232 1.00 95.19 156 THR A O 1
ATOM 1194 N N . ILE A 1 157 ? 2.964 17.369 -1.829 1.00 93.81 157 ILE A N 1
ATOM 1195 C CA . ILE A 1 157 ? 4.095 16.523 -1.476 1.00 93.81 157 ILE A CA 1
ATOM 1196 C C . ILE A 1 157 ? 4.444 16.736 -0.005 1.00 93.81 157 ILE A C 1
ATOM 1198 O O . ILE A 1 157 ? 4.727 17.855 0.418 1.00 93.81 157 ILE A O 1
ATOM 1202 N N . GLY A 1 158 ? 4.379 15.656 0.772 1.00 90.19 158 GLY A N 1
ATOM 1203 C CA . GLY A 1 158 ? 4.708 15.655 2.196 1.00 90.19 158 GLY A CA 1
ATOM 1204 C C . GLY A 1 158 ? 6.212 15.614 2.461 1.00 90.19 158 GLY A C 1
ATOM 1205 O O . GLY A 1 158 ? 7.032 15.615 1.537 1.00 90.19 158 GLY A O 1
ATOM 1206 N N . ALA A 1 159 ? 6.586 15.503 3.739 1.00 89.25 159 ALA A N 1
ATOM 1207 C CA . ALA A 1 159 ? 7.984 15.461 4.185 1.00 89.25 159 ALA A CA 1
ATOM 1208 C C . ALA A 1 159 ? 8.810 14.328 3.542 1.00 89.25 159 ALA A C 1
ATOM 1210 O O . ALA A 1 159 ? 10.034 14.412 3.437 1.00 89.25 159 ALA A O 1
ATOM 1211 N N . PHE A 1 160 ? 8.131 13.282 3.073 1.00 86.69 160 PHE A N 1
ATOM 1212 C CA . PHE A 1 160 ? 8.721 12.105 2.445 1.00 86.69 160 PHE A CA 1
ATOM 1213 C C . PHE A 1 160 ? 8.866 12.205 0.921 1.00 86.69 160 PHE A C 1
ATOM 1215 O O . PHE A 1 160 ? 9.295 11.248 0.276 1.00 86.69 160 PHE A O 1
ATOM 1222 N N . GLY A 1 161 ? 8.539 13.353 0.322 1.00 89.75 161 GLY A N 1
ATOM 1223 C CA . GLY A 1 161 ? 8.698 13.543 -1.119 1.00 89.75 161 GLY A CA 1
ATOM 1224 C C . GLY A 1 161 ? 7.660 12.784 -1.956 1.00 89.75 161 GLY A C 1
ATOM 1225 O O . GLY A 1 161 ? 7.909 12.508 -3.129 1.00 89.75 161 GLY A O 1
ATOM 1226 N N . LEU A 1 162 ? 6.521 12.436 -1.350 1.00 93.06 162 LEU A N 1
ATOM 1227 C CA . LEU A 1 162 ? 5.401 11.724 -1.960 1.00 93.06 162 LEU A CA 1
ATOM 1228 C C . LEU A 1 162 ? 4.071 12.449 -1.683 1.00 93.06 162 LEU A C 1
ATOM 1230 O O . LEU A 1 162 ? 3.942 13.166 -0.690 1.00 93.06 162 LEU A O 1
ATOM 1234 N N . ASN A 1 163 ? 3.083 12.258 -2.556 1.00 96.25 163 ASN A N 1
ATOM 1235 C CA . ASN A 1 163 ? 1.753 12.854 -2.466 1.00 96.25 163 ASN A CA 1
ATOM 1236 C C . ASN A 1 163 ? 0.988 12.343 -1.243 1.00 96.25 163 ASN A C 1
ATOM 1238 O O . ASN A 1 163 ? 0.713 11.153 -1.142 1.00 96.25 163 ASN A O 1
ATOM 1242 N N . VAL A 1 164 ? 0.568 13.233 -0.349 1.00 96.06 164 VAL A N 1
ATOM 1243 C CA . VAL A 1 164 ? -0.191 12.854 0.858 1.00 96.06 164 VAL A CA 1
ATOM 1244 C C . VAL A 1 164 ? -1.700 12.796 0.632 1.00 96.06 164 VAL A C 1
ATOM 1246 O O . VAL A 1 164 ? -2.447 12.426 1.534 1.00 96.06 164 VAL A O 1
ATOM 1249 N N . ARG A 1 165 ? -2.190 13.206 -0.541 1.00 97.62 165 ARG A N 1
ATOM 1250 C CA . ARG A 1 165 ? -3.628 13.352 -0.785 1.00 97.62 165 ARG A CA 1
ATOM 1251 C C . ARG A 1 165 ? -4.285 12.025 -1.188 1.00 97.62 165 ARG A C 1
ATOM 1253 O O . ARG A 1 165 ? -3.658 11.217 -1.872 1.00 97.62 165 ARG A O 1
ATOM 1260 N N . PRO A 1 166 ? -5.557 11.802 -0.805 1.00 97.75 166 PRO A N 1
ATOM 1261 C CA . PRO A 1 166 ? -6.355 10.701 -1.344 1.00 97.75 166 PRO A CA 1
ATOM 1262 C C . PRO A 1 166 ? -6.598 10.864 -2.854 1.00 97.75 166 PRO A C 1
ATOM 1264 O O . PRO A 1 166 ? -6.434 11.970 -3.379 1.00 97.75 166 PRO A O 1
ATOM 1267 N N . PRO A 1 167 ? -7.025 9.800 -3.560 1.00 97.88 167 PRO A N 1
ATOM 1268 C CA . PRO A 1 167 ? -7.527 9.952 -4.918 1.00 97.88 167 PRO A CA 1
ATOM 1269 C C . PRO A 1 167 ? -8.870 10.702 -4.912 1.00 97.88 167 PRO A C 1
ATOM 1271 O O . PRO A 1 167 ? -9.664 10.554 -3.979 1.00 97.88 167 PRO A O 1
ATOM 1274 N N . ASP A 1 168 ? -9.146 11.453 -5.976 1.00 97.88 168 ASP A N 1
ATOM 1275 C CA . ASP A 1 168 ? -10.434 12.120 -6.200 1.00 97.88 168 ASP A CA 1
ATOM 1276 C C . ASP A 1 168 ? -11.554 11.091 -6.424 1.00 97.88 168 ASP A C 1
ATOM 1278 O O . ASP A 1 168 ? -12.670 11.253 -5.930 1.00 97.88 168 ASP A O 1
ATOM 1282 N N . ASP A 1 169 ? -11.235 10.003 -7.136 1.00 98.00 169 ASP A N 1
ATOM 1283 C CA . ASP A 1 169 ? -12.125 8.871 -7.387 1.00 98.00 169 ASP A CA 1
ATOM 1284 C C . ASP A 1 169 ? -11.452 7.549 -6.988 1.00 98.00 169 ASP A C 1
ATOM 1286 O O . ASP A 1 169 ? -10.462 7.099 -7.576 1.00 98.00 169 ASP A O 1
ATOM 1290 N N . TYR A 1 170 ? -12.029 6.889 -5.985 1.00 98.56 170 TYR A N 1
ATOM 1291 C CA . TYR A 1 170 ? -11.542 5.610 -5.479 1.00 98.56 170 TYR A CA 1
ATOM 1292 C C . TYR A 1 170 ? -11.744 4.457 -6.473 1.00 98.56 170 TYR A C 1
ATOM 1294 O O . TYR A 1 170 ? -10.967 3.506 -6.440 1.00 98.56 170 TYR A O 1
ATOM 1302 N N . ASN A 1 171 ? -12.702 4.539 -7.404 1.00 98.56 171 ASN A N 1
ATOM 1303 C CA . ASN A 1 171 ? -12.855 3.540 -8.466 1.00 98.56 171 ASN A CA 1
ATOM 1304 C C . ASN A 1 171 ? -11.706 3.612 -9.475 1.00 98.56 171 ASN A C 1
ATOM 1306 O O . ASN A 1 171 ? -11.212 2.575 -9.924 1.00 98.56 171 ASN A O 1
ATOM 1310 N N . VAL A 1 172 ? -11.243 4.823 -9.804 1.00 98.38 172 VAL A N 1
ATOM 1311 C CA . VAL A 1 172 ? -10.047 5.016 -10.641 1.00 98.38 172 VAL A CA 1
ATOM 1312 C C . VAL A 1 172 ? -8.828 4.410 -9.946 1.00 98.38 172 VAL A C 1
ATOM 1314 O O . VAL A 1 172 ? -8.088 3.642 -10.563 1.00 98.38 172 VAL A O 1
ATOM 1317 N N . TYR A 1 173 ? -8.665 4.663 -8.645 1.00 98.38 173 TYR A N 1
ATOM 1318 C CA . TYR A 1 173 ? -7.579 4.072 -7.861 1.00 98.38 173 TYR A CA 1
ATOM 1319 C C . TYR A 1 173 ? -7.677 2.539 -7.746 1.00 98.38 173 TYR A C 1
ATOM 1321 O O . TYR A 1 173 ? -6.672 1.844 -7.891 1.00 98.38 173 TYR A O 1
ATOM 1329 N N . TYR A 1 174 ? -8.878 1.981 -7.567 1.00 98.75 174 TYR A N 1
ATOM 1330 C CA . TYR A 1 174 ? -9.100 0.531 -7.583 1.00 98.75 174 TYR A CA 1
ATOM 1331 C C . TYR A 1 174 ? -8.703 -0.094 -8.923 1.00 98.75 174 TYR A C 1
ATOM 1333 O O . TYR A 1 174 ? -7.982 -1.091 -8.940 1.00 98.75 174 TYR A O 1
ATOM 1341 N N . ASN A 1 175 ? -9.110 0.505 -10.048 1.00 98.75 175 ASN A N 1
ATOM 1342 C CA . ASN A 1 175 ? -8.753 0.003 -11.377 1.00 98.75 175 ASN A CA 1
ATOM 1343 C C . ASN A 1 175 ? -7.236 0.029 -11.593 1.00 98.75 175 ASN A C 1
ATOM 1345 O O . ASN A 1 175 ? -6.678 -0.906 -12.166 1.00 98.75 175 ASN A O 1
ATOM 1349 N N . TYR A 1 176 ? -6.567 1.054 -11.072 1.00 98.69 176 TYR A N 1
ATOM 1350 C CA . TYR A 1 176 ? -5.115 1.165 -11.081 1.00 98.69 176 TYR A CA 1
ATOM 1351 C C . TYR A 1 176 ? -4.420 0.048 -10.285 1.00 98.69 176 TYR A C 1
ATOM 1353 O O . TYR A 1 176 ? -3.575 -0.657 -10.839 1.00 98.69 176 TYR A O 1
ATOM 1361 N N . ILE A 1 177 ? -4.799 -0.173 -9.020 1.00 98.75 177 ILE A N 1
ATOM 1362 C CA . ILE A 1 177 ? -4.224 -1.253 -8.199 1.00 98.75 177 ILE A CA 1
ATOM 1363 C C . ILE A 1 177 ? -4.517 -2.624 -8.817 1.00 98.75 177 ILE A C 1
ATOM 1365 O O . ILE A 1 177 ? -3.642 -3.491 -8.844 1.00 98.75 177 ILE A O 1
ATOM 1369 N N . LYS A 1 178 ? -5.714 -2.813 -9.382 1.00 98.81 178 LYS A N 1
ATOM 1370 C CA . LYS A 1 178 ? -6.099 -4.038 -10.090 1.00 98.81 178 LYS A CA 1
ATOM 1371 C C . LYS A 1 178 ? -5.224 -4.279 -11.320 1.00 98.81 178 LYS A C 1
ATOM 1373 O O . LYS A 1 178 ? -4.748 -5.398 -11.523 1.00 98.81 178 LYS A O 1
ATOM 1378 N N . ALA A 1 179 ? -4.981 -3.248 -12.129 1.00 98.88 179 ALA A N 1
ATOM 1379 C CA . ALA A 1 179 ? -4.111 -3.334 -13.299 1.00 98.88 179 ALA A CA 1
ATOM 1380 C C . ALA A 1 179 ? -2.662 -3.652 -12.905 1.00 98.88 179 ALA A C 1
ATOM 1382 O O . ALA A 1 179 ? -2.042 -4.524 -13.512 1.00 98.88 179 ALA A O 1
ATOM 1383 N N . MET A 1 180 ? -2.154 -3.020 -11.845 1.00 98.56 180 MET A N 1
ATOM 1384 C CA . MET A 1 180 ? -0.826 -3.296 -11.296 1.00 98.56 180 MET A CA 1
ATOM 1385 C C . MET A 1 180 ? -0.697 -4.749 -10.823 1.0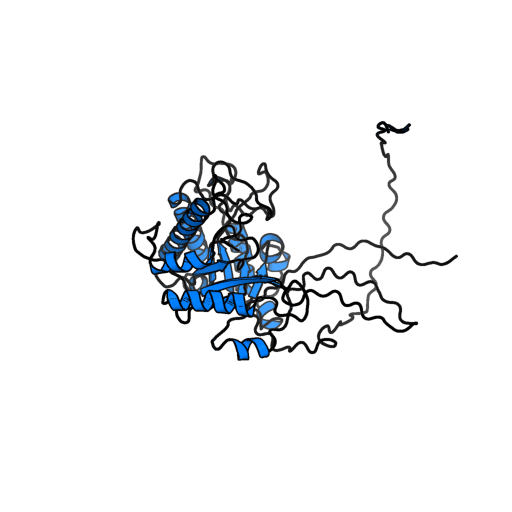0 98.56 180 MET A C 1
ATOM 1387 O O . MET A 1 180 ? 0.218 -5.458 -11.237 1.00 98.56 180 MET A O 1
ATOM 1391 N N . ALA A 1 181 ? -1.628 -5.219 -9.989 1.00 98.75 181 ALA A N 1
ATOM 1392 C CA . ALA A 1 181 ? -1.620 -6.593 -9.496 1.00 98.75 181 ALA A CA 1
ATOM 1393 C C . ALA A 1 181 ? -1.722 -7.604 -10.648 1.00 98.75 181 ALA A C 1
ATOM 1395 O O . ALA A 1 181 ? -1.028 -8.619 -10.641 1.00 98.75 181 ALA A O 1
ATOM 1396 N N . THR A 1 182 ? -2.525 -7.300 -11.674 1.00 98.88 182 THR A N 1
ATOM 1397 C CA . THR A 1 182 ? -2.621 -8.115 -12.894 1.00 98.88 182 THR A CA 1
ATOM 1398 C C . THR A 1 182 ? -1.285 -8.159 -13.635 1.00 98.88 182 THR A C 1
ATOM 1400 O O . THR A 1 182 ? -0.839 -9.235 -14.023 1.00 98.88 182 THR A O 1
ATOM 1403 N N . ALA A 1 183 ? -0.604 -7.020 -13.788 1.00 98.81 183 ALA A N 1
ATOM 1404 C CA . ALA A 1 183 ? 0.714 -6.961 -14.415 1.00 98.81 183 ALA A CA 1
ATOM 1405 C C . ALA A 1 183 ? 1.757 -7.783 -13.638 1.00 98.81 183 ALA A C 1
ATOM 1407 O O . ALA A 1 183 ? 2.552 -8.497 -14.247 1.00 98.81 183 ALA A O 1
ATOM 1408 N N . PHE A 1 184 ? 1.714 -7.761 -12.303 1.00 98.75 184 PHE A N 1
ATOM 1409 C CA . PHE A 1 184 ? 2.590 -8.600 -11.483 1.00 98.75 184 PHE A CA 1
ATOM 1410 C C . PHE A 1 184 ? 2.256 -10.086 -11.631 1.00 98.75 184 PHE A C 1
ATOM 1412 O O . PHE A 1 184 ? 3.162 -10.898 -11.775 1.00 98.75 184 PHE A O 1
ATOM 1419 N N . VAL A 1 185 ? 0.976 -10.467 -11.651 1.00 98.88 185 VAL A N 1
ATOM 1420 C CA . VAL A 1 185 ? 0.582 -11.866 -11.886 1.00 98.88 185 VAL A CA 1
ATOM 1421 C C . VAL A 1 185 ? 1.024 -12.345 -13.268 1.00 98.88 185 VAL A C 1
ATOM 1423 O O . VAL A 1 185 ? 1.487 -13.477 -13.383 1.00 98.88 185 VAL A O 1
ATOM 1426 N N . ASN A 1 186 ? 0.932 -11.499 -14.294 1.00 98.81 186 ASN A N 1
ATOM 1427 C CA . ASN A 1 186 ? 1.382 -11.835 -15.645 1.00 98.81 186 ASN A CA 1
ATOM 1428 C C . ASN A 1 186 ? 2.895 -12.084 -15.711 1.00 98.81 186 ASN A C 1
ATOM 1430 O O . ASN A 1 186 ? 3.331 -12.965 -16.445 1.00 98.81 186 ASN A O 1
ATOM 1434 N N . GLU A 1 187 ? 3.686 -11.334 -14.944 1.00 98.69 187 GLU A N 1
ATOM 1435 C CA . GLU A 1 187 ? 5.143 -11.485 -14.906 1.00 98.69 187 GLU A CA 1
ATOM 1436 C C . GLU A 1 187 ? 5.596 -12.653 -14.015 1.00 98.69 187 GLU A C 1
ATOM 1438 O O . GLU A 1 187 ? 6.438 -13.455 -14.412 1.00 98.69 187 GLU A O 1
ATOM 1443 N N . PHE A 1 188 ? 5.073 -12.737 -12.791 1.00 98.75 188 PHE A N 1
ATOM 1444 C CA . PHE A 1 188 ? 5.607 -13.613 -11.741 1.00 98.75 188 PHE A CA 1
ATOM 1445 C C . PHE A 1 188 ? 4.777 -14.884 -11.528 1.00 98.75 188 PHE A C 1
ATOM 1447 O O . PHE A 1 188 ? 5.240 -15.837 -10.904 1.00 98.75 188 PHE A O 1
ATOM 1454 N N . GLY A 1 189 ? 3.551 -14.916 -12.048 1.00 98.69 189 GLY A N 1
ATOM 1455 C CA . GLY A 1 189 ? 2.583 -15.979 -11.814 1.00 98.69 189 GLY A CA 1
ATOM 1456 C C . GLY A 1 189 ? 1.783 -15.788 -10.522 1.00 98.69 189 GLY A C 1
ATOM 1457 O O . GLY A 1 189 ? 2.258 -15.271 -9.512 1.00 98.69 189 GLY A O 1
ATOM 1458 N N . LEU A 1 190 ? 0.536 -16.265 -10.535 1.00 98.69 190 LEU A N 1
ATOM 1459 C CA . LEU A 1 190 ? -0.422 -16.071 -9.440 1.00 98.69 190 LEU A CA 1
ATOM 1460 C C . LEU A 1 190 ? 0.074 -16.620 -8.093 1.00 98.69 190 LEU A C 1
ATOM 1462 O O . LEU A 1 190 ? -0.090 -15.970 -7.062 1.00 98.69 190 LEU A O 1
ATOM 1466 N N . SER A 1 191 ? 0.680 -17.811 -8.094 1.00 98.25 191 SER A N 1
ATOM 1467 C CA . SER A 1 191 ? 1.189 -18.435 -6.865 1.00 98.25 191 SER A CA 1
ATOM 1468 C C . SER A 1 191 ? 2.320 -17.629 -6.232 1.00 98.25 191 SER A C 1
ATOM 1470 O O . SER A 1 191 ? 2.424 -17.590 -5.009 1.00 98.25 191 SER A O 1
ATOM 1472 N N . GLU A 1 192 ? 3.164 -17.001 -7.050 1.00 98.44 192 GLU A N 1
ATOM 1473 C CA . GLU A 1 192 ? 4.266 -16.181 -6.559 1.00 98.44 192 GLU A CA 1
ATOM 1474 C C . GLU A 1 192 ? 3.712 -14.916 -5.905 1.00 98.44 192 GLU A C 1
ATOM 1476 O O . GLU A 1 192 ? 3.978 -14.671 -4.732 1.00 98.44 192 GLU A O 1
ATOM 1481 N N . VAL A 1 193 ? 2.847 -14.178 -6.603 1.00 98.69 193 VAL A N 1
ATOM 1482 C CA . VAL A 1 193 ? 2.294 -12.909 -6.105 1.00 98.69 193 VAL A CA 1
ATOM 1483 C C . VAL A 1 193 ? 1.413 -13.098 -4.861 1.00 98.69 193 VAL A C 1
ATOM 1485 O O . VAL A 1 193 ? 1.440 -12.268 -3.953 1.00 98.69 193 VAL A O 1
ATOM 1488 N N . ARG A 1 194 ? 0.686 -14.220 -4.747 1.00 98.06 194 ARG A N 1
ATOM 1489 C CA . ARG A 1 194 ? -0.053 -14.586 -3.519 1.00 98.06 194 ARG A CA 1
ATOM 1490 C C . ARG A 1 194 ? 0.847 -14.781 -2.299 1.00 98.06 194 ARG A C 1
ATOM 1492 O O . ARG A 1 194 ? 0.381 -14.629 -1.175 1.00 98.06 194 ARG A O 1
ATOM 1499 N N . SER A 1 195 ? 2.115 -15.136 -2.506 1.00 96.94 195 SER A N 1
ATOM 1500 C CA . SER A 1 195 ? 3.074 -15.328 -1.411 1.00 96.94 195 SER A CA 1
ATOM 1501 C C . SER A 1 195 ? 3.670 -14.018 -0.883 1.00 96.94 195 SER A C 1
ATOM 1503 O O . SER A 1 195 ? 4.376 -14.034 0.124 1.00 96.94 195 SER A O 1
ATOM 1505 N N . TRP A 1 196 ? 3.411 -12.893 -1.552 1.00 98.00 196 TRP A N 1
ATOM 1506 C CA . TRP A 1 196 ? 3.919 -11.580 -1.163 1.00 98.00 196 TRP A CA 1
ATOM 1507 C C . TRP A 1 196 ? 3.065 -10.948 -0.070 1.00 98.00 196 TRP A C 1
ATOM 1509 O O . TRP A 1 196 ? 1.886 -11.270 0.088 1.00 98.00 196 TRP A O 1
ATOM 1519 N N . ARG A 1 197 ? 3.663 -10.008 0.663 1.00 95.56 197 ARG A N 1
ATOM 1520 C CA . ARG A 1 197 ? 2.956 -9.187 1.650 1.00 95.56 197 ARG A CA 1
ATOM 1521 C C . ARG A 1 197 ? 2.566 -7.846 1.062 1.00 95.56 197 ARG A C 1
ATOM 1523 O O . ARG A 1 197 ? 3.268 -7.294 0.215 1.00 95.56 197 ARG A O 1
ATOM 1530 N N . TRP A 1 198 ? 1.467 -7.311 1.569 1.00 97.62 198 TRP A N 1
ATOM 1531 C CA . TRP A 1 198 ? 0.908 -6.038 1.142 1.00 97.62 198 TRP A CA 1
ATOM 1532 C C . TRP A 1 198 ? 0.518 -5.226 2.367 1.00 97.62 198 TRP A C 1
ATOM 1534 O O . TRP A 1 198 ? -0.075 -5.765 3.296 1.00 97.62 198 TRP A O 1
ATOM 1544 N N . SER A 1 199 ? 0.807 -3.934 2.376 1.00 94.94 199 SER A N 1
ATOM 1545 C CA . SER A 1 199 ? 0.203 -2.994 3.321 1.00 94.94 199 SER A CA 1
ATOM 1546 C C . SER A 1 199 ? -0.239 -1.739 2.594 1.00 94.94 199 SER A C 1
ATOM 1548 O O . SER A 1 199 ? 0.289 -1.402 1.531 1.00 94.94 199 SER A O 1
ATOM 1550 N N . VAL A 1 200 ? -1.262 -1.081 3.129 1.00 96.12 200 VAL A N 1
ATOM 1551 C CA . VAL A 1 200 ? -1.779 0.172 2.575 1.00 96.12 200 VAL A CA 1
ATOM 1552 C C . VAL A 1 200 ? -1.134 1.317 3.330 1.00 96.12 200 VAL A C 1
ATOM 1554 O O . VAL A 1 200 ? -1.455 1.555 4.495 1.00 96.12 200 VAL A O 1
ATOM 1557 N N . LEU A 1 201 ? -0.224 1.992 2.631 1.00 93.19 201 LEU A N 1
ATOM 1558 C CA . LEU A 1 201 ? 0.721 2.993 3.114 1.00 93.19 201 LEU A CA 1
ATOM 1559 C C . LEU A 1 201 ? 1.688 2.462 4.184 1.00 93.19 201 LEU A C 1
ATOM 1561 O O . LEU A 1 201 ? 1.661 1.301 4.593 1.00 93.19 201 LEU A O 1
ATOM 1565 N N . SER A 1 202 ? 2.601 3.338 4.586 1.00 90.44 202 SER A N 1
ATOM 1566 C CA . SER A 1 202 ? 3.383 3.217 5.811 1.00 90.44 202 SER A CA 1
ATOM 1567 C C . SER A 1 202 ? 2.871 4.264 6.789 1.00 90.44 202 SER A C 1
ATOM 1569 O O . SER A 1 202 ? 2.547 5.357 6.336 1.00 90.44 202 SER A O 1
ATOM 1571 N N . GLU A 1 203 ? 2.826 3.949 8.085 1.00 92.75 203 GLU A N 1
ATOM 1572 C CA . GLU A 1 203 ? 2.453 4.903 9.141 1.00 92.75 203 GLU A CA 1
ATOM 1573 C C . GLU A 1 203 ? 1.166 5.668 8.797 1.00 92.75 203 GLU A C 1
ATOM 1575 O O . GLU A 1 203 ? 1.145 6.892 8.696 1.00 92.75 203 GLU A O 1
ATOM 1580 N N . TYR A 1 204 ? 0.092 4.928 8.527 1.00 94.19 204 TYR A N 1
ATOM 1581 C CA . TYR A 1 204 ? -1.120 5.467 7.905 1.00 94.19 204 TYR A CA 1
ATOM 1582 C C . TYR A 1 204 ? -1.826 6.581 8.693 1.00 94.19 204 TYR A C 1
ATOM 1584 O O . TYR A 1 204 ? -2.651 7.315 8.145 1.00 94.19 204 TYR A O 1
ATOM 1592 N N . GLU A 1 205 ? -1.545 6.693 9.986 1.00 94.44 205 GLU A N 1
ATOM 1593 C CA . GLU A 1 205 ? -2.082 7.726 10.856 1.00 94.44 205 GLU A CA 1
ATOM 1594 C C . GLU A 1 205 ? -1.234 9.006 10.893 1.00 94.44 205 GLU A C 1
ATOM 1596 O O . GLU A 1 205 ? -1.638 9.991 11.511 1.00 94.44 205 GLU A O 1
ATOM 1601 N N . ASN A 1 206 ? -0.070 9.015 10.244 1.00 93.06 206 ASN A N 1
ATOM 1602 C CA . ASN A 1 206 ? 0.850 10.145 10.192 1.00 93.06 206 ASN A CA 1
ATOM 1603 C C . ASN A 1 206 ? 0.508 11.074 9.008 1.00 93.06 206 ASN A C 1
ATOM 1605 O O . ASN A 1 206 ? 0.475 10.657 7.847 1.00 93.06 206 ASN A O 1
ATOM 1609 N N . SER A 1 207 ? 0.297 12.365 9.289 1.00 93.81 207 SER A N 1
ATOM 1610 C CA . SER A 1 207 ? -0.087 13.363 8.278 1.00 93.81 207 SER A CA 1
ATOM 1611 C C . SER A 1 207 ? 0.977 13.623 7.209 1.00 93.81 207 SER A C 1
ATOM 1613 O O . SER A 1 207 ? 0.645 14.126 6.137 1.00 93.81 207 SER A O 1
ATOM 1615 N N . ASP A 1 208 ? 2.239 13.275 7.472 1.00 91.25 208 ASP A N 1
ATOM 1616 C CA . ASP A 1 208 ? 3.309 13.360 6.472 1.00 91.25 208 ASP A CA 1
ATOM 1617 C C . ASP A 1 208 ? 3.205 12.264 5.400 1.00 91.25 208 ASP A C 1
ATOM 1619 O O . ASP A 1 208 ? 3.791 12.401 4.322 1.00 91.25 208 ASP A O 1
ATOM 1623 N N . TRP A 1 209 ? 2.448 11.198 5.678 1.00 92.31 209 TRP A N 1
ATOM 1624 C CA . TRP A 1 209 ? 2.157 10.113 4.745 1.00 92.31 209 TRP A CA 1
ATOM 1625 C C . TRP A 1 209 ? 0.791 10.247 4.096 1.00 92.31 209 TRP A C 1
ATOM 1627 O O . TRP A 1 209 ? 0.652 9.936 2.912 1.00 92.31 209 TRP A O 1
ATOM 1637 N N . PHE A 1 210 ? -0.219 10.688 4.845 1.00 95.88 210 PHE A N 1
ATOM 1638 C CA . PHE A 1 210 ? -1.583 10.746 4.340 1.00 95.88 210 PHE A CA 1
ATOM 1639 C C . PHE A 1 210 ? -2.418 11.810 5.048 1.00 95.88 210 PHE A C 1
ATOM 1641 O O . PHE A 1 210 ? -2.528 11.823 6.272 1.00 95.88 210 PHE A O 1
ATOM 1648 N N . LEU A 1 211 ? -3.028 12.706 4.272 1.00 97.25 211 LEU A N 1
ATOM 1649 C CA . LEU A 1 211 ? -3.770 13.851 4.783 1.00 97.25 211 LEU A CA 1
ATOM 1650 C C . LEU A 1 211 ? -4.892 14.255 3.823 1.00 97.25 211 LEU A C 1
ATOM 1652 O O . LEU A 1 211 ? -4.650 14.693 2.690 1.00 97.25 211 LEU A O 1
ATOM 1656 N N . ALA A 1 212 ? -6.134 14.191 4.298 1.00 97.12 212 ALA A N 1
ATOM 1657 C CA . ALA A 1 212 ? -7.279 14.714 3.559 1.00 97.12 212 ALA A CA 1
ATOM 1658 C C . ALA A 1 212 ? -7.163 16.233 3.340 1.00 97.12 212 ALA A C 1
ATOM 1660 O O . ALA A 1 212 ? -6.460 16.936 4.068 1.00 97.12 212 ALA A O 1
ATOM 1661 N N . ALA A 1 213 ? -7.835 16.750 2.309 1.00 94.25 213 ALA A N 1
ATOM 1662 C CA . ALA A 1 213 ? -7.679 18.136 1.853 1.00 94.25 213 ALA A CA 1
ATOM 1663 C C . ALA A 1 213 ? -7.962 19.191 2.942 1.00 94.25 213 ALA A C 1
ATOM 1665 O O . ALA A 1 213 ? -7.260 20.197 3.007 1.00 94.25 213 ALA A O 1
ATOM 1666 N N . ASP A 1 214 ? -8.938 18.939 3.817 1.00 94.81 214 ASP A N 1
ATOM 1667 C CA . ASP A 1 214 ? -9.308 19.803 4.949 1.00 94.81 214 ASP A CA 1
ATOM 1668 C C . ASP A 1 214 ? -8.347 19.692 6.152 1.00 94.81 214 ASP A C 1
ATOM 1670 O O . ASP A 1 214 ? -8.456 20.463 7.103 1.00 94.81 214 ASP A O 1
ATOM 1674 N N . GLY A 1 215 ? -7.412 18.736 6.123 1.00 94.88 215 GLY A N 1
ATOM 1675 C CA . GLY A 1 215 ? -6.409 18.508 7.159 1.00 94.88 215 GLY A CA 1
ATOM 1676 C C . GLY A 1 215 ? -6.945 17.915 8.463 1.00 94.88 215 GLY A C 1
ATOM 1677 O O . GLY A 1 215 ? -6.207 17.874 9.446 1.00 94.88 215 GLY A O 1
ATOM 1678 N N . THR A 1 216 ? -8.208 17.473 8.516 1.00 97.56 216 THR A N 1
ATOM 1679 C CA . THR A 1 216 ? -8.797 16.996 9.774 1.00 97.56 216 THR A CA 1
ATOM 1680 C C . THR A 1 216 ? -8.517 15.514 10.019 1.00 97.56 216 THR A C 1
ATOM 1682 O O . THR A 1 216 ? -8.419 14.699 9.099 1.00 97.56 216 THR A O 1
ATOM 1685 N N . ALA A 1 217 ? -8.410 15.142 11.296 1.00 96.94 217 ALA A N 1
ATOM 1686 C CA . ALA A 1 217 ? -8.225 13.755 11.714 1.00 96.94 217 ALA A CA 1
ATOM 1687 C C . ALA A 1 217 ? -9.375 12.846 11.253 1.00 96.94 217 ALA A C 1
ATOM 1689 O O . ALA A 1 217 ? -9.150 11.738 10.770 1.00 96.94 217 ALA A O 1
ATOM 1690 N N . ALA A 1 218 ? -10.616 13.333 11.359 1.00 97.88 218 ALA A N 1
ATOM 1691 C CA . ALA A 1 218 ? -11.806 12.563 11.016 1.00 97.88 218 ALA A CA 1
ATOM 1692 C C . ALA A 1 218 ? -11.896 12.264 9.512 1.00 97.88 218 ALA A C 1
ATOM 1694 O O . ALA A 1 218 ? -12.105 11.111 9.130 1.00 97.88 218 ALA A O 1
ATOM 1695 N N . SER A 1 219 ? -11.706 13.274 8.658 1.00 98.19 219 SER A N 1
ATOM 1696 C CA . SER A 1 219 ? -11.740 13.100 7.202 1.00 98.19 219 SER A CA 1
ATOM 1697 C C . SER A 1 219 ? -10.570 12.246 6.706 1.00 98.19 219 SER A C 1
ATOM 1699 O O . SER A 1 219 ? -10.767 11.386 5.851 1.00 98.19 219 SER A O 1
ATOM 1701 N N . THR A 1 220 ? -9.373 12.428 7.275 1.00 98.25 220 THR A N 1
ATOM 1702 C CA . THR A 1 220 ? -8.167 11.672 6.911 1.00 98.25 220 THR A CA 1
ATOM 1703 C C . THR A 1 220 ? -8.319 10.199 7.262 1.00 98.25 220 THR A C 1
ATOM 1705 O O . THR A 1 220 ? -8.055 9.346 6.418 1.00 98.25 220 THR A O 1
ATOM 1708 N N . LYS A 1 221 ? -8.839 9.889 8.454 1.00 98.12 221 LYS A N 1
ATOM 1709 C CA . LYS A 1 221 ? -9.164 8.516 8.858 1.00 98.12 221 LYS A CA 1
ATOM 1710 C C . LYS A 1 221 ? -10.155 7.855 7.896 1.00 98.12 221 LYS A C 1
ATOM 1712 O O . LYS A 1 221 ? -9.898 6.761 7.405 1.00 98.12 221 LYS A O 1
ATOM 1717 N N . VAL A 1 222 ? -11.264 8.527 7.571 1.00 98.50 222 VAL A N 1
ATOM 1718 C CA . VAL A 1 222 ? -12.270 7.984 6.636 1.00 98.50 222 VAL A CA 1
ATOM 1719 C C . VAL A 1 222 ? -11.692 7.808 5.229 1.00 98.50 222 VAL A C 1
ATOM 1721 O O . VAL A 1 222 ? -11.958 6.800 4.578 1.00 98.50 222 VAL A O 1
ATOM 1724 N N . ALA A 1 223 ? -10.887 8.759 4.750 1.00 98.56 223 ALA A N 1
ATOM 1725 C CA . ALA A 1 223 ? -10.199 8.644 3.468 1.00 98.56 223 ALA A CA 1
ATOM 1726 C C . ALA A 1 223 ? -9.218 7.459 3.453 1.00 98.56 223 ALA A C 1
ATOM 1728 O O . ALA A 1 223 ? -9.141 6.739 2.460 1.00 98.56 223 ALA A O 1
ATOM 1729 N N . TYR A 1 224 ? -8.525 7.203 4.565 1.00 98.44 224 TYR A N 1
ATOM 1730 C CA . TYR A 1 224 ? -7.627 6.061 4.681 1.00 98.44 224 TYR A CA 1
ATOM 1731 C C . TYR A 1 224 ? -8.399 4.739 4.675 1.00 98.44 224 TYR A C 1
ATOM 1733 O O . TYR A 1 224 ? -8.025 3.827 3.948 1.00 98.44 224 TYR A O 1
ATOM 1741 N N . PHE A 1 225 ? -9.517 4.643 5.403 1.00 98.75 225 PHE A N 1
ATOM 1742 C CA . PHE A 1 225 ? -10.372 3.448 5.381 1.00 98.75 225 PHE A CA 1
ATOM 1743 C C . PHE A 1 225 ? -10.888 3.141 3.972 1.00 98.75 225 PHE A C 1
ATOM 1745 O O . PHE A 1 225 ? -10.828 1.997 3.529 1.00 98.75 225 PHE A O 1
ATOM 1752 N N . LYS A 1 226 ? -11.299 4.167 3.215 1.00 98.75 226 LYS A N 1
ATOM 1753 C CA . LYS A 1 226 ? -11.633 4.008 1.793 1.00 98.75 226 LYS A CA 1
ATOM 1754 C C . LYS A 1 226 ? -10.435 3.513 0.984 1.00 98.75 226 LYS A C 1
ATOM 1756 O O . LYS A 1 226 ? -10.575 2.584 0.196 1.00 98.75 226 LYS A O 1
ATOM 1761 N N . LEU A 1 227 ? -9.255 4.102 1.174 1.00 98.56 227 LEU A N 1
ATOM 1762 C CA . LEU A 1 227 ? -8.049 3.689 0.456 1.00 98.56 227 LEU A CA 1
ATOM 1763 C C . LEU A 1 227 ? -7.719 2.218 0.742 1.00 98.56 227 LEU A C 1
ATOM 1765 O O . LEU A 1 227 ? -7.422 1.467 -0.187 1.00 98.56 227 LEU A O 1
ATOM 1769 N N . TYR A 1 228 ? -7.836 1.803 2.005 1.00 98.75 228 TYR A N 1
ATOM 1770 C CA . TYR A 1 228 ? -7.641 0.427 2.445 1.00 98.75 228 TYR A CA 1
ATOM 1771 C C . TYR A 1 228 ? -8.611 -0.529 1.750 1.00 98.75 228 TYR A C 1
ATOM 1773 O O . TYR A 1 228 ? -8.174 -1.467 1.084 1.00 98.75 228 TYR A O 1
ATOM 1781 N N . ASP A 1 229 ? -9.913 -0.250 1.827 1.00 98.88 229 ASP A N 1
ATOM 1782 C CA . ASP A 1 229 ? -10.961 -1.116 1.283 1.00 98.88 229 ASP A CA 1
ATOM 1783 C C . ASP A 1 229 ? -10.853 -1.283 -0.23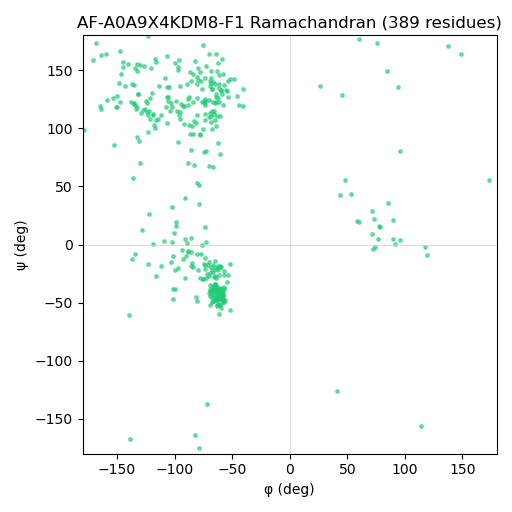5 1.00 98.88 229 ASP A C 1
ATOM 1785 O O . ASP A 1 229 ? -10.943 -2.401 -0.746 1.00 98.88 229 ASP A O 1
ATOM 1789 N N . TYR A 1 230 ? -10.623 -0.188 -0.967 1.00 98.81 230 TYR A N 1
ATOM 1790 C CA . TYR A 1 230 ? -10.483 -0.233 -2.425 1.00 98.81 230 TYR A CA 1
ATOM 1791 C C . TYR A 1 230 ? -9.189 -0.941 -2.850 1.00 98.81 230 TYR A C 1
ATOM 1793 O O . TYR A 1 230 ? -9.199 -1.676 -3.839 1.00 98.81 230 TYR A O 1
ATOM 1801 N N . THR A 1 231 ? -8.099 -0.797 -2.090 1.00 98.75 231 THR A N 1
ATOM 1802 C CA . THR A 1 231 ? -6.848 -1.536 -2.341 1.00 98.75 231 THR A CA 1
ATOM 1803 C C . THR A 1 231 ? -7.031 -3.029 -2.088 1.00 98.75 231 THR A C 1
ATOM 1805 O O . THR A 1 231 ? -6.697 -3.847 -2.944 1.00 98.75 231 THR A O 1
ATOM 1808 N N . ALA A 1 232 ? -7.604 -3.391 -0.938 1.00 98.62 232 ALA A N 1
ATOM 1809 C CA . ALA A 1 232 ? -7.887 -4.770 -0.561 1.00 98.62 232 ALA A CA 1
ATOM 1810 C C . ALA A 1 232 ? -8.775 -5.463 -1.600 1.00 98.62 232 ALA A C 1
ATOM 1812 O O . ALA A 1 232 ? -8.420 -6.523 -2.114 1.00 98.62 232 ALA A O 1
ATOM 1813 N N . LYS A 1 233 ? -9.880 -4.812 -1.981 1.00 98.75 233 LYS A N 1
ATOM 1814 C CA . LYS A 1 233 ? -10.795 -5.278 -3.024 1.00 98.75 233 LYS A CA 1
ATOM 1815 C C . LYS A 1 233 ? -10.079 -5.476 -4.363 1.00 98.75 233 LYS A C 1
ATOM 1817 O O . LYS A 1 233 ? -10.256 -6.513 -4.998 1.00 98.75 233 LYS A O 1
ATOM 1822 N N . ALA A 1 234 ? -9.271 -4.509 -4.801 1.00 98.88 234 ALA A N 1
ATOM 1823 C CA . ALA A 1 234 ? -8.534 -4.608 -6.062 1.00 98.88 234 ALA A CA 1
ATOM 1824 C C . ALA A 1 234 ? -7.570 -5.802 -6.075 1.00 98.88 234 ALA A C 1
ATOM 1826 O O . ALA A 1 234 ? -7.502 -6.525 -7.069 1.00 98.88 234 ALA A O 1
ATOM 1827 N N . LEU A 1 235 ? -6.860 -6.029 -4.966 1.00 98.81 235 LEU A N 1
ATOM 1828 C CA . LEU A 1 235 ? -5.961 -7.168 -4.814 1.00 98.81 235 LEU A CA 1
ATOM 1829 C C . LEU A 1 235 ? -6.728 -8.493 -4.778 1.00 98.81 235 LEU A C 1
ATOM 1831 O O . LEU A 1 235 ? -6.343 -9.422 -5.481 1.00 98.81 235 LEU A O 1
ATOM 1835 N N . GLU A 1 236 ? -7.818 -8.598 -4.015 1.00 98.62 236 GLU A N 1
ATOM 1836 C CA . GLU A 1 236 ? -8.625 -9.823 -3.931 1.00 98.62 236 GLU A CA 1
ATOM 1837 C C . GLU A 1 236 ? -9.303 -10.187 -5.256 1.00 98.62 236 GLU A C 1
ATOM 1839 O O . GLU A 1 236 ? -9.399 -11.368 -5.584 1.00 98.62 236 GLU A O 1
ATOM 1844 N N . ASP A 1 237 ? -9.712 -9.208 -6.063 1.00 98.81 237 ASP A N 1
ATOM 1845 C CA . ASP A 1 237 ? -10.318 -9.472 -7.372 1.00 98.81 237 ASP A CA 1
ATOM 1846 C C . ASP A 1 237 ? -9.314 -10.051 -8.392 1.00 98.81 237 ASP A C 1
ATOM 1848 O O . ASP A 1 237 ? -9.727 -10.644 -9.388 1.00 98.81 237 ASP A O 1
ATOM 1852 N N . VAL A 1 238 ? -8.003 -9.896 -8.159 1.00 98.81 238 VAL A N 1
ATOM 1853 C CA . VAL A 1 238 ? -6.933 -10.462 -9.007 1.00 98.81 238 VAL A CA 1
ATOM 1854 C C . VAL A 1 238 ? -6.341 -11.723 -8.387 1.00 98.81 238 VAL A C 1
ATOM 1856 O O . VAL A 1 238 ? -6.151 -12.738 -9.055 1.00 98.81 238 VAL A O 1
ATOM 1859 N N . LEU A 1 239 ? -6.027 -11.659 -7.097 1.00 98.69 239 LEU A N 1
ATOM 1860 C CA . LEU A 1 239 ? -5.330 -12.707 -6.364 1.00 98.69 239 LEU A CA 1
ATOM 1861 C C . LEU A 1 239 ? -6.296 -13.713 -5.736 1.00 98.69 239 LEU A C 1
ATOM 1863 O O . LEU A 1 239 ? -5.859 -14.768 -5.298 1.00 98.69 239 LEU A O 1
ATOM 1867 N N . GLY A 1 240 ? -7.599 -13.463 -5.734 1.00 98.25 240 GLY A N 1
ATOM 1868 C CA . GLY A 1 240 ? -8.622 -14.304 -5.120 1.00 98.25 240 GLY A CA 1
ATOM 1869 C C . GLY A 1 240 ? -8.964 -13.869 -3.694 1.00 98.25 240 GLY A C 1
ATOM 1870 O O . GLY A 1 240 ? -8.081 -13.619 -2.868 1.00 98.25 240 GLY A O 1
ATOM 1871 N N . ALA A 1 241 ? -10.263 -13.837 -3.400 1.00 96.38 241 ALA A N 1
ATOM 1872 C CA . ALA A 1 241 ? -10.795 -13.487 -2.087 1.00 96.38 241 ALA A CA 1
ATOM 1873 C C . ALA A 1 241 ? -10.189 -14.356 -0.971 1.00 96.38 241 ALA A C 1
ATOM 1875 O O . ALA A 1 241 ? -10.087 -15.582 -1.089 1.00 96.38 241 ALA A O 1
ATOM 1876 N N . GLY A 1 242 ? -9.749 -13.712 0.110 1.00 93.44 242 GLY A N 1
ATOM 1877 C CA . GLY A 1 242 ? -9.122 -14.351 1.264 1.00 93.44 242 GLY A CA 1
ATOM 1878 C C . GLY A 1 242 ? -7.700 -14.882 1.043 1.00 93.44 242 GLY A C 1
ATOM 1879 O O . GLY A 1 242 ? -7.099 -15.357 2.008 1.00 93.44 242 GLY A O 1
ATOM 1880 N N . GLN A 1 243 ? -7.155 -14.803 -0.179 1.00 96.62 243 GLN A N 1
ATOM 1881 C CA . GLN A 1 243 ? -5.811 -15.294 -0.523 1.00 96.62 243 GLN A CA 1
ATOM 1882 C C . GLN A 1 243 ? -4.723 -14.219 -0.404 1.00 96.62 243 GLN A C 1
ATOM 1884 O O . GLN A 1 243 ? -3.539 -14.540 -0.465 1.00 96.62 243 GLN A O 1
ATOM 1889 N N . VAL A 1 244 ? -5.102 -12.948 -0.260 1.00 97.31 244 VAL A N 1
ATOM 1890 C CA . VAL A 1 244 ? -4.153 -11.833 -0.166 1.00 97.31 244 VAL A CA 1
ATOM 1891 C C . VAL A 1 244 ? -3.605 -11.734 1.253 1.00 97.31 244 VAL A C 1
ATOM 1893 O O . VAL A 1 244 ? -4.366 -11.609 2.214 1.00 97.31 244 VAL A O 1
ATOM 1896 N N . ASN A 1 245 ? -2.278 -11.729 1.390 1.00 96.00 245 ASN A N 1
ATOM 1897 C CA . ASN A 1 245 ? -1.609 -11.418 2.650 1.00 96.00 245 ASN A CA 1
ATOM 1898 C C . ASN A 1 245 ? -1.482 -9.895 2.836 1.00 96.00 245 ASN A C 1
ATOM 1900 O O . ASN A 1 245 ? -0.394 -9.328 2.717 1.00 96.00 245 ASN A O 1
ATOM 1904 N N . ILE A 1 246 ? -2.622 -9.234 3.047 1.00 97.06 246 ILE A N 1
ATOM 1905 C CA . ILE A 1 246 ? -2.712 -7.788 3.274 1.00 97.06 246 ILE A CA 1
ATOM 1906 C C . ILE A 1 246 ? -2.744 -7.469 4.771 1.00 97.06 246 ILE A C 1
ATOM 1908 O O . ILE A 1 246 ? -3.438 -8.127 5.544 1.00 97.06 246 ILE A O 1
ATOM 1912 N N . GLY A 1 247 ? -1.994 -6.456 5.183 1.00 94.75 247 GLY A N 1
ATOM 1913 C CA . GLY A 1 247 ? -1.918 -5.970 6.552 1.00 94.75 247 GLY A CA 1
ATOM 1914 C C . GLY A 1 247 ? -1.893 -4.449 6.623 1.00 94.75 247 GLY A C 1
ATOM 1915 O O . GLY A 1 247 ? -2.178 -3.756 5.644 1.00 94.75 247 GLY A O 1
ATOM 1916 N N . ALA A 1 248 ? -1.562 -3.929 7.798 1.00 93.06 248 ALA A N 1
ATOM 1917 C CA . ALA A 1 248 ? -1.501 -2.495 8.055 1.00 93.06 248 ALA A CA 1
ATOM 1918 C C . ALA A 1 248 ? -0.261 -2.141 8.878 1.00 93.06 248 ALA A C 1
ATOM 1920 O O . ALA A 1 248 ? 0.051 -2.854 9.830 1.00 93.06 248 ALA A O 1
ATOM 1921 N N . HIS A 1 249 ? 0.406 -1.042 8.516 1.00 92.00 249 HIS A N 1
ATOM 1922 C CA . HIS A 1 249 ? 1.608 -0.549 9.186 1.00 92.00 249 HIS A CA 1
ATOM 1923 C C . HIS A 1 249 ? 1.342 0.820 9.813 1.00 92.00 249 HIS A C 1
ATOM 1925 O O . HIS A 1 249 ? 1.230 1.811 9.093 1.00 92.00 249 HIS A O 1
ATOM 1931 N N . ALA A 1 250 ? 1.229 0.863 11.138 1.00 91.75 250 ALA A N 1
ATOM 1932 C CA . ALA A 1 250 ? 1.025 2.091 11.902 1.00 91.75 250 ALA A CA 1
ATOM 1933 C C . ALA A 1 250 ? 2.354 2.638 12.434 1.00 91.75 250 ALA A C 1
ATOM 1935 O O . ALA A 1 250 ? 3.305 1.893 12.617 1.00 91.75 250 ALA A O 1
ATOM 1936 N N . GLN A 1 251 ? 2.414 3.920 12.764 1.00 86.25 251 GLN A N 1
ATOM 1937 C CA . GLN A 1 251 ? 3.548 4.515 13.474 1.00 86.25 251 GLN A CA 1
ATOM 1938 C C . GLN A 1 251 ? 3.566 4.160 14.966 1.00 86.25 251 GLN A C 1
ATOM 1940 O O . GLN A 1 251 ? 4.626 4.123 15.585 1.00 86.25 251 GLN A O 1
ATOM 1945 N N . GLY A 1 252 ? 2.396 3.931 15.570 1.00 75.19 252 GLY A N 1
ATOM 1946 C CA . GLY A 1 252 ? 2.290 3.522 16.974 1.00 75.19 252 GLY A CA 1
ATOM 1947 C C . GLY A 1 252 ? 2.288 4.677 17.987 1.00 75.19 252 GLY A C 1
ATOM 1948 O O . GLY A 1 252 ? 2.774 4.500 19.105 1.00 75.19 252 GLY A O 1
ATOM 1949 N N . ASN A 1 253 ? 1.678 5.820 17.630 1.00 63.69 253 ASN A N 1
ATOM 1950 C CA . ASN A 1 253 ? 1.383 7.017 18.458 1.00 63.69 253 ASN A CA 1
ATOM 1951 C C . ASN A 1 253 ? 2.432 8.150 18.531 1.00 63.69 253 ASN A C 1
ATOM 1953 O O . ASN A 1 253 ? 2.206 9.127 19.250 1.00 63.69 253 ASN A O 1
ATOM 1957 N N . LEU A 1 254 ? 3.547 8.102 17.798 1.00 64.94 254 LEU A N 1
ATOM 1958 C CA . LEU A 1 254 ? 4.513 9.217 17.766 1.00 64.94 254 LEU A CA 1
ATOM 1959 C C . LEU A 1 254 ? 4.136 10.285 16.725 1.00 64.94 254 LEU A C 1
ATOM 1961 O O . LEU A 1 254 ? 4.720 10.326 15.657 1.00 64.94 254 LEU A O 1
ATOM 1965 N N . GLY A 1 255 ? 3.214 11.196 17.055 1.00 65.31 255 GLY A N 1
ATOM 1966 C CA . GLY A 1 255 ? 2.794 12.257 16.119 1.00 65.31 255 GLY A CA 1
ATOM 1967 C C . GLY A 1 255 ? 1.614 11.873 15.218 1.00 65.31 255 GLY A C 1
ATOM 1968 O O . GLY A 1 255 ? 1.392 12.500 14.187 1.00 65.31 255 GLY A O 1
ATOM 1969 N N . ALA A 1 256 ? 0.842 10.867 15.634 1.00 82.31 256 ALA A N 1
ATOM 1970 C CA . ALA A 1 256 ? -0.370 10.417 14.962 1.00 82.31 256 ALA A CA 1
ATOM 1971 C C . ALA A 1 256 ? -1.451 11.512 14.900 1.00 82.31 256 ALA A C 1
ATOM 1973 O O . ALA A 1 256 ? -1.765 12.154 15.905 1.00 82.31 256 ALA A O 1
ATOM 1974 N N . LEU A 1 257 ? -2.069 11.675 13.729 1.00 93.81 257 LEU A N 1
ATOM 1975 C CA . LEU A 1 257 ? -3.200 12.577 13.508 1.00 93.81 257 LEU A CA 1
ATOM 1976 C C . LEU A 1 257 ? -4.511 12.009 14.086 1.00 93.81 257 LEU A C 1
ATOM 1978 O O . LEU A 1 257 ? -5.395 12.766 14.482 1.00 93.81 257 LEU A O 1
ATOM 1982 N N . TRP A 1 258 ? -4.646 10.683 14.131 1.00 95.50 258 TRP A N 1
ATOM 1983 C CA . TRP A 1 258 ? -5.804 9.957 14.663 1.00 95.50 258 TRP A CA 1
ATOM 1984 C C . TRP A 1 258 ? -5.367 8.629 15.300 1.00 95.50 258 TRP A C 1
ATOM 1986 O O . TRP A 1 258 ? -4.230 8.197 15.126 1.00 95.50 258 TRP A O 1
ATOM 1996 N N . ASP A 1 259 ? -6.243 7.983 16.073 1.00 95.12 259 ASP A N 1
ATOM 1997 C CA . ASP A 1 259 ? -5.893 6.736 16.762 1.00 95.12 259 ASP A CA 1
ATOM 1998 C C . ASP A 1 259 ? -5.826 5.565 15.778 1.00 95.12 259 ASP A C 1
ATOM 2000 O O . ASP A 1 259 ? -6.850 5.048 15.328 1.00 95.12 259 ASP A O 1
ATOM 2004 N N . TYR A 1 260 ? -4.609 5.110 15.480 1.00 94.44 260 TYR A N 1
ATOM 2005 C CA . TYR A 1 260 ? -4.351 4.055 14.502 1.00 94.44 260 TYR A CA 1
ATOM 2006 C C . TYR A 1 260 ? -5.159 2.772 14.753 1.00 94.44 260 TYR A C 1
ATOM 2008 O O . TYR A 1 260 ? -5.461 2.026 13.818 1.00 94.44 260 TYR A O 1
ATOM 2016 N N . ARG A 1 261 ? -5.540 2.517 16.010 1.00 95.25 261 ARG A N 1
ATOM 2017 C CA . ARG A 1 261 ? -6.300 1.337 16.431 1.00 95.25 261 ARG A CA 1
ATOM 2018 C C . ARG A 1 261 ? -7.722 1.306 15.888 1.00 95.25 261 ARG A C 1
ATOM 2020 O O . ARG A 1 261 ? -8.301 0.225 15.810 1.00 95.25 261 ARG A O 1
ATOM 2027 N N . GLU A 1 262 ? -8.274 2.453 15.502 1.00 97.62 262 GLU A N 1
ATOM 2028 C CA . GLU A 1 262 ? -9.614 2.541 14.918 1.00 97.62 262 GLU A CA 1
ATOM 2029 C C . GLU A 1 262 ? -9.717 1.805 13.573 1.00 97.62 262 GLU A C 1
ATOM 2031 O O . GLU A 1 262 ? -10.808 1.392 13.183 1.00 97.62 262 GLU A O 1
ATOM 2036 N N . LEU A 1 263 ? -8.592 1.554 12.887 1.00 98.12 263 LEU A N 1
ATOM 2037 C CA . LEU A 1 263 ? -8.580 0.668 11.721 1.00 98.12 263 LEU A CA 1
ATOM 2038 C C . LEU A 1 263 ? -9.116 -0.725 12.072 1.00 98.12 263 LEU A C 1
ATOM 2040 O O . LEU A 1 263 ? -9.846 -1.318 11.285 1.00 98.12 263 LEU A O 1
ATOM 2044 N N . PHE A 1 264 ? -8.798 -1.246 13.258 1.00 98.25 264 PHE A N 1
ATOM 2045 C CA . PHE A 1 264 ? -9.227 -2.586 13.651 1.00 98.25 264 PHE A CA 1
ATOM 2046 C C . PHE A 1 264 ? -10.727 -2.660 13.956 1.00 98.25 264 PHE A C 1
ATOM 2048 O O . PHE A 1 264 ? -11.322 -3.717 13.768 1.00 98.25 264 PHE A O 1
ATOM 2055 N N . ASP A 1 265 ? -11.361 -1.550 14.347 1.00 98.44 265 ASP A N 1
ATOM 2056 C CA . ASP A 1 265 ? -12.828 -1.468 14.398 1.00 98.44 265 ASP A CA 1
ATOM 2057 C C . ASP A 1 265 ? -13.420 -1.484 12.989 1.00 98.44 265 ASP A C 1
ATOM 2059 O O . ASP A 1 265 ? -14.377 -2.211 12.719 1.00 98.44 265 ASP A O 1
ATOM 2063 N N . HIS A 1 266 ? -12.821 -0.716 12.073 1.00 98.69 266 HIS A N 1
ATOM 2064 C CA . HIS A 1 266 ? -13.263 -0.630 10.683 1.00 98.69 266 HIS A CA 1
ATOM 2065 C C . HIS A 1 266 ? -13.208 -1.987 9.973 1.00 98.69 266 HIS A C 1
ATOM 2067 O O . HIS A 1 266 ? -14.220 -2.446 9.451 1.00 98.69 266 HIS A O 1
ATOM 2073 N N . VAL A 1 267 ? -12.065 -2.677 10.014 1.00 98.44 267 VAL A N 1
ATOM 2074 C CA . VAL A 1 267 ? -11.887 -3.953 9.295 1.00 98.44 267 VAL A CA 1
ATOM 2075 C C . VAL A 1 267 ? -12.690 -5.113 9.896 1.00 98.44 267 VAL A C 1
ATOM 2077 O O . VAL A 1 267 ? -12.870 -6.127 9.228 1.00 98.44 267 VAL A O 1
ATOM 2080 N N . THR A 1 268 ? -13.204 -4.986 11.122 1.00 98.38 268 THR A N 1
ATOM 2081 C CA . THR A 1 268 ? -14.020 -6.030 11.773 1.00 98.38 268 THR A CA 1
ATOM 2082 C C . THR A 1 268 ? -15.517 -5.743 11.721 1.00 98.38 268 THR A C 1
ATOM 2084 O O . THR A 1 268 ? -16.311 -6.662 11.537 1.00 98.38 268 THR A O 1
ATOM 2087 N N . SER A 1 269 ? -15.915 -4.478 11.872 1.00 98.12 269 SER A N 1
ATOM 2088 C CA . SER A 1 269 ? -17.316 -4.083 12.077 1.00 98.12 269 SER A CA 1
ATOM 2089 C C . SER A 1 269 ? -17.752 -2.853 11.278 1.00 98.12 269 SER A C 1
ATOM 2091 O O . SER A 1 269 ? -18.949 -2.581 11.173 1.00 98.12 269 SER A O 1
ATOM 2093 N N . GLY A 1 270 ? -16.807 -2.116 10.691 1.00 98.38 270 GLY A N 1
ATOM 2094 C CA . GLY A 1 270 ? -17.085 -0.953 9.857 1.00 98.38 270 GLY A CA 1
ATOM 2095 C C . GLY A 1 270 ? -17.719 -1.321 8.519 1.00 98.38 270 GLY A C 1
ATOM 2096 O O . GLY A 1 270 ? -17.697 -2.470 8.077 1.00 98.38 270 GLY A O 1
ATOM 2097 N N . THR A 1 271 ? -18.296 -0.323 7.853 1.00 98.50 271 THR A N 1
ATOM 2098 C CA . THR A 1 271 ? -18.770 -0.477 6.476 1.00 98.50 271 THR A CA 1
ATOM 2099 C C . THR A 1 271 ? -17.584 -0.489 5.528 1.00 98.50 271 THR A C 1
ATOM 2101 O O . THR A 1 271 ? -16.839 0.483 5.468 1.00 98.50 271 THR A O 1
ATOM 2104 N N . ASN A 1 272 ? -17.458 -1.546 4.738 1.00 98.75 272 ASN A N 1
ATOM 2105 C CA . ASN A 1 272 ? -16.504 -1.608 3.649 1.00 98.75 272 ASN A CA 1
ATOM 2106 C C . ASN A 1 272 ? -16.924 -0.640 2.538 1.00 98.75 272 ASN A C 1
ATOM 2108 O O . ASN A 1 272 ? -17.938 -0.847 1.871 1.00 98.75 272 ASN A O 1
ATOM 2112 N N . TYR A 1 273 ? -16.147 0.406 2.299 1.00 98.69 273 TYR A N 1
ATOM 2113 C CA . TYR A 1 273 ? -16.489 1.444 1.330 1.00 98.69 273 TYR A CA 1
ATOM 2114 C C . TYR A 1 273 ? -16.405 0.984 -0.132 1.00 98.69 273 TYR A C 1
ATOM 2116 O O . TYR A 1 273 ? -16.953 1.660 -1.006 1.00 98.69 273 TYR A O 1
ATOM 2124 N N . ALA A 1 274 ? -15.721 -0.129 -0.415 1.00 98.56 274 ALA A N 1
ATOM 2125 C CA . ALA A 1 274 ? -15.591 -0.681 -1.762 1.00 98.56 274 ALA A CA 1
ATOM 2126 C C . ALA A 1 274 ? -16.695 -1.699 -2.099 1.00 98.56 274 ALA A C 1
ATOM 2128 O O . ALA A 1 274 ? -17.046 -1.858 -3.266 1.00 98.56 274 ALA A O 1
ATOM 2129 N N . THR A 1 275 ? -17.240 -2.405 -1.101 1.00 98.06 275 THR A N 1
ATOM 2130 C CA . THR A 1 275 ? -18.274 -3.441 -1.306 1.00 98.06 275 THR A CA 1
ATOM 2131 C C . THR A 1 275 ? -19.648 -3.071 -0.755 1.00 98.06 275 THR A C 1
ATOM 2133 O O . THR A 1 275 ? -20.635 -3.699 -1.128 1.00 98.06 275 THR A O 1
ATOM 2136 N N . GLY A 1 276 ? -19.730 -2.089 0.146 1.00 98.25 276 GLY A N 1
ATOM 2137 C CA . GLY A 1 276 ? -20.929 -1.768 0.927 1.00 98.25 276 GLY A CA 1
ATOM 2138 C C . GLY A 1 276 ? -21.240 -2.769 2.049 1.00 98.25 276 GLY A C 1
ATOM 2139 O O . GLY A 1 276 ? -22.210 -2.571 2.777 1.00 98.25 276 GLY A O 1
ATOM 2140 N N . GLY A 1 277 ? -20.449 -3.838 2.187 1.00 98.31 277 GLY A N 1
ATOM 2141 C CA . GLY A 1 277 ? -20.600 -4.850 3.234 1.00 98.31 277 GLY A CA 1
ATOM 2142 C C . GLY A 1 277 ? -19.971 -4.440 4.567 1.00 98.31 277 GLY A C 1
ATOM 2143 O O . GLY A 1 277 ? -19.649 -3.275 4.791 1.00 98.31 277 GLY A O 1
ATOM 2144 N N . THR A 1 278 ? -19.766 -5.414 5.452 1.00 98.25 278 THR A N 1
ATOM 2145 C CA . THR A 1 278 ? -19.122 -5.213 6.759 1.00 98.25 278 THR A CA 1
ATOM 2146 C C . THR A 1 278 ? -17.709 -5.788 6.763 1.00 98.25 278 THR A C 1
ATOM 2148 O O . THR A 1 278 ? -17.504 -6.918 6.320 1.00 98.25 278 THR A O 1
ATOM 2151 N N . GLY A 1 279 ? -16.762 -5.026 7.308 1.00 97.88 279 GLY A N 1
ATOM 2152 C CA . GLY A 1 279 ? -15.374 -5.427 7.504 1.00 97.88 279 GLY A CA 1
ATOM 2153 C C . GLY A 1 279 ? -14.519 -5.433 6.234 1.00 97.88 279 GLY A C 1
ATOM 2154 O O . GLY A 1 279 ? -14.988 -5.235 5.113 1.00 97.88 279 GLY A O 1
ATOM 2155 N N . ALA A 1 280 ? -13.225 -5.667 6.408 1.00 98.25 280 ALA A N 1
ATOM 2156 C CA . ALA A 1 280 ? -12.243 -5.737 5.332 1.00 98.25 280 ALA A CA 1
ATOM 2157 C C . ALA A 1 280 ? -11.178 -6.795 5.667 1.00 98.25 280 ALA A C 1
ATOM 2159 O O . ALA A 1 280 ? -10.943 -7.082 6.844 1.00 98.25 280 ALA A O 1
ATOM 2160 N N . PRO A 1 281 ? -10.538 -7.420 4.665 1.00 97.81 281 PRO A N 1
ATOM 2161 C CA . PRO A 1 281 ? -9.552 -8.460 4.925 1.00 97.81 281 PRO A CA 1
ATOM 2162 C C . PRO A 1 281 ? -8.305 -7.870 5.590 1.00 97.81 281 PRO A C 1
ATOM 2164 O O . PRO A 1 281 ? -7.760 -6.877 5.123 1.00 97.81 281 PRO A O 1
ATOM 2167 N N . ILE A 1 282 ? -7.820 -8.529 6.644 1.00 97.31 282 ILE A N 1
ATOM 2168 C CA . ILE A 1 282 ? -6.548 -8.226 7.305 1.00 97.31 282 ILE A CA 1
ATOM 2169 C C . ILE A 1 282 ? -5.879 -9.530 7.757 1.00 97.31 282 ILE A C 1
ATOM 2171 O O . ILE A 1 282 ? -6.542 -10.440 8.259 1.00 97.31 282 ILE A O 1
ATOM 2175 N N . LYS A 1 283 ? -4.568 -9.654 7.540 1.00 94.81 283 LYS A N 1
ATOM 2176 C CA . LYS A 1 283 ? -3.775 -10.862 7.834 1.00 94.81 283 LYS A CA 1
ATOM 2177 C C . LYS A 1 283 ? -2.606 -10.619 8.778 1.00 94.81 283 LYS A C 1
ATOM 2179 O O . LYS A 1 283 ? -2.101 -11.581 9.345 1.00 94.81 283 LYS A O 1
ATOM 2184 N N . PHE A 1 284 ? -2.203 -9.368 8.973 1.00 89.62 284 PHE A N 1
ATOM 2185 C CA . PHE A 1 284 ? -1.226 -8.966 9.981 1.00 89.62 284 PHE A CA 1
ATOM 2186 C C . PHE A 1 284 ? -1.360 -7.472 10.298 1.00 89.62 284 PHE A C 1
ATOM 2188 O O . PHE A 1 284 ? -1.958 -6.710 9.535 1.00 89.62 284 PHE A O 1
ATOM 2195 N N . ALA A 1 285 ? -0.767 -7.058 11.410 1.00 86.19 285 ALA A N 1
ATOM 2196 C CA . ALA A 1 285 ? -0.561 -5.663 11.773 1.00 86.19 285 ALA A CA 1
ATOM 2197 C C . ALA A 1 285 ? 0.916 -5.424 12.090 1.00 86.19 285 ALA A C 1
ATOM 2199 O O . ALA A 1 285 ? 1.624 -6.333 12.523 1.00 86.19 285 ALA A O 1
ATOM 2200 N N . SER A 1 286 ? 1.386 -4.201 11.912 1.00 85.06 286 SER A N 1
ATOM 2201 C CA . SER A 1 286 ? 2.742 -3.820 12.275 1.00 85.06 286 SER A CA 1
ATOM 2202 C C . SER A 1 286 ? 2.811 -2.395 12.794 1.00 85.06 286 SER A C 1
ATOM 2204 O O . SER A 1 286 ? 1.933 -1.574 12.518 1.00 85.06 286 SER A O 1
ATOM 2206 N N . LEU A 1 287 ? 3.855 -2.122 13.575 1.00 82.69 287 LEU A N 1
ATOM 2207 C CA . LEU A 1 287 ? 4.156 -0.799 14.110 1.00 82.69 287 LEU A CA 1
ATOM 2208 C C . LEU A 1 287 ? 5.542 -0.328 13.654 1.00 82.69 287 LEU A C 1
ATOM 2210 O O . LEU A 1 287 ? 6.455 -1.145 13.510 1.00 82.69 287 LEU A O 1
ATOM 2214 N N . SER A 1 288 ? 5.727 0.982 13.544 1.00 80.69 288 SER A N 1
ATOM 2215 C CA . SER A 1 288 ? 7.042 1.598 13.652 1.00 80.69 288 SER A CA 1
ATOM 2216 C C . SER A 1 288 ? 7.458 1.682 15.119 1.00 80.69 288 SER A C 1
ATOM 2218 O O . SER A 1 288 ? 6.630 1.873 16.013 1.00 80.69 288 SER A O 1
ATOM 2220 N N . PHE A 1 289 ? 8.756 1.587 15.396 1.00 74.38 289 PHE A N 1
ATOM 2221 C CA . PHE A 1 289 ? 9.268 1.820 16.742 1.00 74.38 289 PHE A CA 1
ATOM 2222 C C . PHE A 1 289 ? 10.672 2.427 16.776 1.00 74.38 289 PHE A C 1
ATOM 2224 O O . PHE A 1 289 ? 11.644 1.838 16.309 1.00 74.38 289 PHE A O 1
ATOM 2231 N N . TYR A 1 290 ? 10.809 3.581 17.422 1.00 71.06 290 TYR A N 1
ATOM 2232 C CA . TYR A 1 290 ? 12.077 4.299 17.513 1.00 71.06 290 TYR A CA 1
ATOM 2233 C C . TYR A 1 290 ? 12.478 4.506 18.975 1.00 71.06 290 TYR A C 1
ATOM 2235 O O . TYR A 1 290 ? 11.835 5.255 19.711 1.00 71.06 290 TYR A O 1
ATOM 2243 N N . ASP A 1 291 ? 13.580 3.881 19.387 1.00 63.41 291 ASP A N 1
ATOM 2244 C CA . ASP A 1 291 ? 14.192 4.127 20.684 1.00 63.41 291 ASP A CA 1
ATOM 2245 C C . ASP A 1 291 ? 14.903 5.474 20.696 1.00 63.41 291 ASP A C 1
ATOM 2247 O O . ASP A 1 291 ? 15.825 5.743 19.924 1.00 63.41 291 ASP A O 1
ATOM 2251 N N . LEU A 1 292 ? 14.526 6.300 21.668 1.00 58.47 292 LEU A N 1
ATOM 2252 C CA . LEU A 1 292 ? 15.159 7.595 21.903 1.00 58.47 292 LEU A CA 1
ATOM 2253 C C . LEU A 1 292 ? 16.551 7.455 22.541 1.00 58.47 292 LEU A C 1
ATOM 2255 O O . LEU A 1 292 ? 17.349 8.393 22.488 1.00 58.47 292 LEU A O 1
ATOM 2259 N N . LYS A 1 293 ? 16.839 6.315 23.192 1.00 54.56 293 LYS A N 1
ATOM 2260 C CA . LYS A 1 293 ? 18.114 6.027 23.868 1.00 54.56 293 LYS A CA 1
ATOM 2261 C C . LYS A 1 293 ? 18.459 4.531 23.813 1.00 54.56 293 LYS A C 1
ATOM 2263 O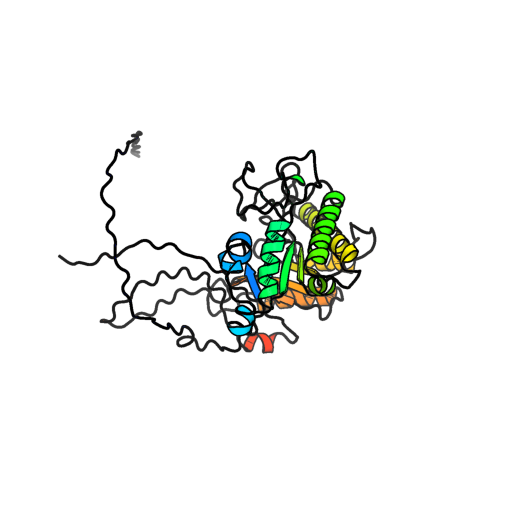 O . LYS A 1 293 ? 17.591 3.705 24.080 1.00 54.56 293 LYS A O 1
ATOM 2268 N N . PRO A 1 294 ? 19.729 4.157 23.571 1.00 47.91 294 PRO A N 1
ATOM 2269 C CA . PRO A 1 294 ? 20.181 2.775 23.689 1.00 47.91 294 PRO A CA 1
ATOM 2270 C C . PRO A 1 294 ? 20.017 2.227 25.097 1.00 47.91 294 PRO A C 1
ATOM 2272 O O . PRO A 1 294 ? 20.385 2.880 26.071 1.00 47.91 294 PRO A O 1
ATOM 2275 N N . GLY A 1 295 ? 19.560 0.984 25.187 1.00 45.25 295 GLY A N 1
ATOM 2276 C CA . GLY A 1 295 ? 19.524 0.186 26.407 1.00 45.25 295 GLY A CA 1
ATOM 2277 C C . GLY A 1 295 ? 18.221 0.325 27.187 1.00 45.25 295 GLY A C 1
ATOM 2278 O O . GLY A 1 295 ? 18.077 -0.306 28.229 1.00 45.25 295 GLY A O 1
ATOM 2279 N N . THR A 1 296 ? 17.269 1.117 26.692 1.00 51.16 296 THR A N 1
ATOM 2280 C CA . THR A 1 296 ? 15.918 1.234 27.247 1.00 51.16 296 THR A CA 1
ATOM 2281 C C . THR A 1 296 ? 14.919 0.808 26.185 1.00 51.16 296 THR A C 1
ATOM 2283 O O . THR A 1 296 ? 14.981 1.360 25.100 1.00 51.16 296 THR A O 1
ATOM 2286 N N . LEU A 1 297 ? 13.976 -0.084 26.503 1.00 51.75 297 LEU A N 1
ATOM 2287 C CA . LEU A 1 297 ? 12.887 -0.488 25.593 1.00 51.75 297 LEU A CA 1
ATOM 2288 C C . LEU A 1 297 ? 11.798 0.592 25.418 1.00 51.75 297 LEU A C 1
ATOM 2290 O O . LEU A 1 297 ? 10.693 0.287 24.978 1.00 51.75 297 LEU A O 1
ATOM 2294 N N . GLY A 1 298 ? 12.071 1.836 25.826 1.00 62.28 298 GLY A N 1
ATOM 2295 C CA . GLY A 1 298 ? 11.122 2.947 25.788 1.00 62.28 298 GLY A CA 1
ATOM 2296 C C . GLY A 1 298 ? 9.705 2.546 26.213 1.00 62.28 298 GLY A C 1
ATOM 2297 O O . GLY A 1 298 ? 9.490 1.966 27.277 1.00 62.28 298 GLY A O 1
ATOM 2298 N N . ASN A 1 299 ? 8.737 2.847 25.351 1.00 67.06 299 ASN A N 1
ATOM 2299 C CA . ASN A 1 299 ? 7.340 2.438 25.471 1.00 67.06 299 ASN A CA 1
ATOM 2300 C C . ASN A 1 299 ? 6.992 1.206 24.606 1.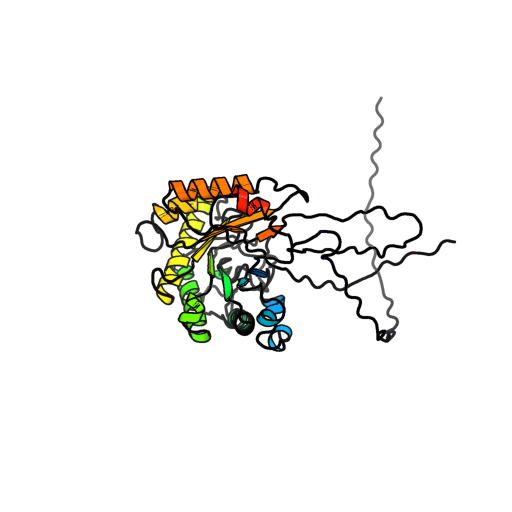00 67.06 299 ASN A C 1
ATOM 2302 O O . ASN A 1 299 ? 5.809 0.937 24.422 1.00 67.06 299 ASN A O 1
ATOM 2306 N N . PHE A 1 300 ? 7.975 0.446 24.106 1.00 67.56 300 PHE A N 1
ATOM 2307 C CA . PHE A 1 300 ? 7.782 -0.679 23.178 1.00 67.56 300 PHE A CA 1
ATOM 2308 C C . PHE A 1 300 ? 6.751 -1.695 23.669 1.00 67.56 300 PHE A C 1
ATOM 2310 O O . PHE A 1 300 ? 5.748 -1.961 23.008 1.00 67.56 300 PHE A O 1
ATOM 2317 N N . THR A 1 301 ? 6.978 -2.229 24.873 1.00 68.19 301 THR A N 1
ATOM 2318 C CA . THR A 1 301 ? 6.112 -3.232 25.502 1.00 68.19 301 THR A CA 1
ATOM 2319 C C . THR A 1 301 ? 4.695 -2.695 25.680 1.00 68.19 301 THR A C 1
ATOM 2321 O O . THR A 1 301 ? 3.732 -3.427 25.479 1.00 68.19 301 THR A O 1
ATOM 2324 N N . SER A 1 302 ? 4.563 -1.406 26.007 1.00 72.12 302 SER A N 1
ATOM 2325 C CA . SER A 1 302 ? 3.269 -0.735 26.155 1.00 72.12 302 SER A CA 1
ATOM 2326 C C . SER A 1 302 ? 2.557 -0.549 24.811 1.00 72.12 302 SER A C 1
ATOM 2328 O O . SER A 1 302 ? 1.359 -0.801 24.710 1.00 72.12 302 SER A O 1
ATOM 2330 N N . ALA A 1 303 ? 3.278 -0.163 23.755 1.00 72.50 303 ALA A N 1
ATOM 2331 C CA . ALA A 1 303 ? 2.717 -0.017 22.415 1.00 72.50 303 ALA A CA 1
ATOM 2332 C C . ALA A 1 303 ? 2.198 -1.362 21.880 1.00 72.50 303 ALA A C 1
ATOM 2334 O O . ALA A 1 303 ? 1.050 -1.454 21.441 1.00 72.50 303 ALA A O 1
ATOM 2335 N N . LEU A 1 304 ? 3.000 -2.425 22.009 1.00 74.75 304 LEU A N 1
ATOM 2336 C CA . LEU A 1 304 ? 2.600 -3.774 21.613 1.00 74.75 304 LEU A CA 1
ATOM 2337 C C . LEU A 1 304 ? 1.440 -4.318 22.449 1.00 74.75 304 LEU A C 1
ATOM 2339 O O . LEU A 1 304 ? 0.495 -4.857 21.877 1.00 74.75 304 LEU A O 1
ATOM 2343 N N . SER A 1 305 ? 1.476 -4.183 23.778 1.00 77.31 305 SER A N 1
ATOM 2344 C CA . SER A 1 305 ? 0.392 -4.671 24.641 1.00 77.31 305 SER A CA 1
ATOM 2345 C C . SER A 1 305 ? -0.915 -3.926 24.380 1.00 77.31 305 SER A C 1
ATOM 2347 O O . SER A 1 305 ? -1.982 -4.540 24.362 1.00 77.31 305 SER A O 1
ATOM 2349 N N . THR A 1 306 ? -0.837 -2.626 24.095 1.00 83.88 306 THR A N 1
ATOM 2350 C CA . THR A 1 306 ? -1.989 -1.798 23.734 1.00 83.88 306 THR A CA 1
ATOM 2351 C C . THR A 1 306 ? -2.602 -2.248 22.409 1.00 83.88 306 THR A C 1
ATOM 2353 O O . THR A 1 306 ? -3.822 -2.403 22.324 1.00 83.88 306 THR A O 1
ATOM 2356 N N . LEU A 1 307 ? -1.778 -2.493 21.384 1.00 84.31 307 LEU A N 1
ATOM 2357 C CA . LEU A 1 307 ? -2.253 -3.033 20.110 1.00 84.31 307 LEU A CA 1
ATOM 2358 C C . LEU A 1 307 ? -2.857 -4.431 20.298 1.00 84.31 307 LEU A C 1
ATOM 2360 O O . LEU A 1 307 ? -3.972 -4.676 19.851 1.00 84.31 307 LEU A O 1
ATOM 2364 N N . ARG A 1 308 ? -2.175 -5.335 21.009 1.00 84.12 308 ARG A N 1
ATOM 2365 C CA . ARG A 1 308 ? -2.691 -6.683 21.299 1.00 84.12 308 ARG A CA 1
ATOM 2366 C C . ARG A 1 308 ? -4.043 -6.640 22.000 1.00 84.12 308 ARG A C 1
ATOM 2368 O O . ARG A 1 308 ? -4.980 -7.268 21.524 1.00 84.12 308 ARG A O 1
ATOM 2375 N N . SER A 1 309 ? -4.170 -5.814 23.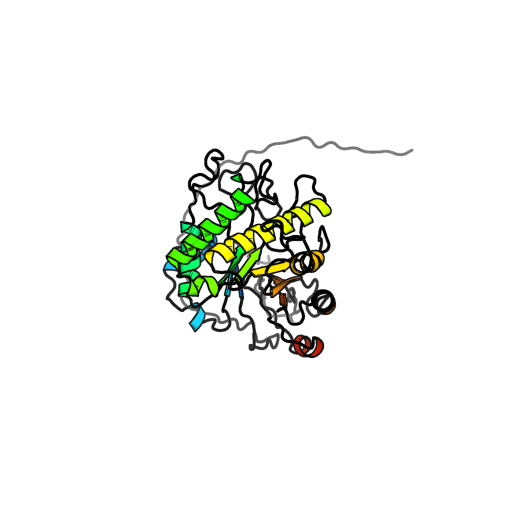036 1.00 88.44 309 SER A N 1
ATOM 2376 C CA . SER A 1 309 ? -5.435 -5.634 23.757 1.00 88.44 309 SER A CA 1
ATOM 2377 C C . SER A 1 309 ? -6.551 -5.150 22.833 1.00 88.44 309 SER A C 1
ATOM 2379 O O . SER A 1 309 ? -7.682 -5.621 22.933 1.00 88.44 309 SER A O 1
ATOM 2381 N N . LYS A 1 310 ? -6.243 -4.235 21.901 1.00 93.94 310 LYS A N 1
ATOM 2382 C CA . LYS A 1 310 ? -7.209 -3.800 20.889 1.00 93.94 310 LYS A CA 1
ATOM 2383 C C . LYS A 1 310 ? -7.636 -4.952 19.985 1.00 93.94 310 LYS A C 1
ATOM 2385 O O . LYS A 1 310 ? -8.832 -5.133 19.789 1.00 93.94 310 LYS A O 1
ATOM 2390 N N . LEU A 1 311 ? -6.676 -5.692 19.430 1.00 90.12 311 LEU A N 1
ATOM 2391 C CA . LEU A 1 311 ? -6.942 -6.811 18.525 1.00 90.12 311 LEU A CA 1
ATOM 2392 C C . LEU A 1 311 ? -7.813 -7.871 19.201 1.00 90.12 311 LEU A C 1
ATOM 2394 O O . LEU A 1 311 ? -8.787 -8.325 18.607 1.00 90.12 311 LEU A O 1
ATOM 2398 N N . ASP A 1 312 ? -7.518 -8.199 20.459 1.00 91.38 312 ASP A N 1
ATOM 2399 C CA . ASP A 1 312 ? -8.316 -9.144 21.235 1.00 91.38 312 ASP A CA 1
ATOM 2400 C C . ASP A 1 312 ? -9.746 -8.638 21.467 1.00 91.38 312 ASP A C 1
ATOM 2402 O O . ASP A 1 312 ? -10.698 -9.403 21.323 1.00 91.38 312 ASP A O 1
ATOM 2406 N N . ALA A 1 313 ? -9.913 -7.346 21.765 1.00 96.88 313 ALA A N 1
ATOM 2407 C CA . ALA A 1 313 ? -11.224 -6.741 21.999 1.00 96.88 313 ALA A CA 1
ATOM 2408 C C . ALA A 1 313 ? -12.133 -6.737 20.758 1.00 96.88 313 ALA A C 1
ATOM 2410 O O . ALA A 1 313 ? -13.353 -6.751 20.905 1.00 96.88 313 ALA A O 1
ATOM 2411 N N . VAL A 1 314 ? -11.558 -6.728 19.551 1.00 97.31 314 VAL A N 1
ATOM 2412 C CA . VAL A 1 314 ? -12.313 -6.762 18.283 1.00 97.31 314 VAL A CA 1
ATOM 2413 C C . VAL A 1 314 ? -12.356 -8.156 17.642 1.00 97.31 314 VAL A C 1
ATOM 2415 O O . VAL A 1 314 ? -12.776 -8.296 16.496 1.00 97.31 314 VAL A O 1
ATOM 2418 N N . GLY A 1 315 ? -11.920 -9.199 18.356 1.00 95.50 315 GLY A N 1
ATOM 2419 C CA . GLY A 1 315 ? -11.977 -10.585 17.877 1.00 95.50 315 GLY A CA 1
ATOM 2420 C C . GLY A 1 315 ? -10.901 -10.966 16.853 1.00 95.50 315 GLY A C 1
ATOM 2421 O O . GLY A 1 315 ? -11.013 -12.000 16.200 1.00 95.50 315 GLY A O 1
ATOM 2422 N N . LEU A 1 316 ? -9.837 -10.169 16.714 1.00 91.38 316 LEU A N 1
ATOM 2423 C CA . LEU A 1 316 ? -8.652 -10.476 15.901 1.00 91.38 316 LEU A CA 1
ATOM 2424 C C . LEU A 1 316 ? -7.581 -11.204 16.733 1.00 91.38 316 LEU A C 1
ATOM 2426 O O . LEU A 1 316 ? -6.379 -10.935 16.623 1.00 91.38 316 LEU A O 1
ATOM 2430 N N . ASN A 1 317 ? -8.018 -12.131 17.589 1.00 87.19 317 ASN A N 1
ATOM 2431 C CA . ASN A 1 317 ? -7.135 -12.904 18.454 1.00 87.19 317 ASN A CA 1
ATOM 2432 C C . ASN A 1 317 ? -6.127 -13.692 17.605 1.00 87.19 317 ASN A C 1
ATOM 2434 O O . ASN A 1 317 ? -6.491 -14.398 16.665 1.00 87.19 317 ASN A O 1
ATOM 2438 N N . GLY A 1 318 ? -4.842 -13.575 17.933 1.00 77.19 318 GLY A N 1
ATOM 2439 C CA . GLY A 1 318 ? -3.782 -14.279 17.206 1.00 77.19 318 GLY A CA 1
ATOM 2440 C C . GLY A 1 318 ? -3.407 -13.682 15.845 1.00 77.19 318 GLY A C 1
ATOM 2441 O O . GLY A 1 318 ? -2.539 -14.251 15.185 1.00 77.19 318 GLY A O 1
ATOM 2442 N N . LEU A 1 319 ? -3.971 -12.531 15.442 1.00 82.69 319 LEU A N 1
ATOM 2443 C CA . LEU A 1 319 ? -3.469 -11.786 14.282 1.00 82.69 319 LEU A CA 1
ATOM 2444 C C . LEU A 1 319 ? -1.957 -11.528 14.468 1.00 82.69 319 LEU A C 1
ATOM 2446 O O . LEU A 1 319 ? -1.559 -11.025 15.525 1.00 82.69 319 LEU A O 1
ATOM 2450 N N . PRO A 1 320 ? -1.092 -11.883 13.504 1.00 81.25 320 PRO A N 1
ATOM 2451 C CA . PRO A 1 320 ? 0.334 -11.588 13.581 1.00 81.25 320 PRO A CA 1
ATOM 2452 C C . PRO A 1 320 ? 0.584 -10.092 13.789 1.00 81.25 320 PRO A C 1
ATOM 2454 O O . PRO A 1 320 ? -0.007 -9.261 13.099 1.00 81.25 320 PRO A O 1
ATOM 2457 N N . VAL A 1 321 ? 1.458 -9.765 14.744 1.00 76.31 321 VAL A N 1
ATOM 2458 C CA . VAL A 1 321 ? 1.912 -8.394 15.006 1.00 76.31 321 VAL A CA 1
ATOM 2459 C C . VAL A 1 321 ? 3.425 -8.347 14.862 1.00 76.31 321 VAL A C 1
ATOM 2461 O O . VAL A 1 321 ? 4.117 -9.141 15.509 1.00 76.31 321 VAL A O 1
ATOM 2464 N N . GLY A 1 322 ? 3.900 -7.429 14.026 1.00 74.50 322 GLY A N 1
ATOM 2465 C CA . GLY A 1 322 ? 5.316 -7.180 13.778 1.00 74.50 322 GLY A CA 1
ATOM 2466 C C . GLY A 1 322 ? 5.738 -5.738 14.049 1.00 74.50 322 GLY A C 1
ATOM 2467 O O . GLY A 1 322 ? 4.934 -4.886 14.432 1.00 74.50 322 GLY A O 1
ATOM 2468 N N . ILE A 1 323 ? 7.025 -5.486 13.845 1.00 74.88 323 ILE A N 1
ATOM 2469 C CA . ILE A 1 323 ? 7.625 -4.151 13.823 1.00 74.88 323 ILE A CA 1
ATOM 2470 C C . ILE A 1 323 ? 8.297 -4.029 12.469 1.00 74.88 323 ILE A C 1
ATOM 2472 O O . ILE A 1 323 ? 9.267 -4.746 12.250 1.00 74.88 323 ILE A O 1
ATOM 2476 N N . ASP A 1 324 ? 7.780 -3.176 11.589 1.00 74.62 324 ASP A N 1
ATOM 2477 C CA . ASP A 1 324 ? 8.230 -3.126 10.189 1.00 74.62 324 ASP A CA 1
ATOM 2478 C C . ASP A 1 324 ? 9.278 -2.034 9.951 1.00 74.62 324 ASP A C 1
ATOM 2480 O O . ASP A 1 324 ? 10.006 -2.067 8.957 1.00 74.62 324 ASP A O 1
ATOM 2484 N N . GLU A 1 325 ? 9.348 -1.046 10.840 1.00 73.12 325 GLU A N 1
ATOM 2485 C CA . GLU A 1 325 ? 10.261 0.085 10.740 1.00 73.12 325 GLU A CA 1
ATOM 2486 C C . GLU A 1 325 ? 10.702 0.541 12.134 1.00 73.12 325 GLU A C 1
ATOM 2488 O O . GLU A 1 325 ? 9.958 0.431 13.106 1.00 73.12 325 GLU A O 1
ATOM 2493 N N . GLY A 1 326 ? 11.937 1.027 12.270 1.00 64.06 326 GLY A N 1
ATOM 2494 C CA . GLY A 1 326 ? 12.418 1.466 13.573 1.00 64.06 326 GLY A CA 1
ATOM 2495 C C . GLY A 1 326 ? 13.906 1.312 13.837 1.00 64.06 326 GLY A C 1
ATOM 2496 O O . GLY A 1 326 ? 14.602 0.543 13.170 1.00 64.06 326 GLY A O 1
ATOM 2497 N N . TRP A 1 327 ? 14.395 2.005 14.868 1.00 56.78 327 TRP A N 1
ATOM 2498 C CA . TRP A 1 327 ? 15.732 1.797 15.431 1.00 56.78 327 TRP A CA 1
ATOM 2499 C C . TRP A 1 327 ? 15.605 1.501 16.914 1.00 56.78 327 TRP A C 1
ATOM 2501 O O . TRP A 1 327 ? 15.115 2.326 17.669 1.00 56.78 327 TRP A O 1
ATOM 2511 N N . MET A 1 328 ? 16.100 0.351 17.342 1.00 47.12 328 MET A N 1
ATOM 2512 C CA . MET A 1 328 ? 15.955 -0.132 18.715 1.00 47.12 328 MET A CA 1
ATOM 2513 C C . MET A 1 328 ? 17.156 0.102 19.661 1.00 47.12 328 MET A C 1
ATOM 2515 O O . MET A 1 328 ? 17.307 -0.668 20.570 1.00 47.12 328 MET A O 1
ATOM 2519 N N . LEU A 1 329 ? 18.116 1.011 19.437 1.00 44.81 329 LEU A N 1
ATOM 2520 C CA . LEU A 1 329 ? 19.362 1.165 20.241 1.00 44.81 329 LEU A CA 1
ATOM 2521 C C . LEU A 1 329 ? 20.294 2.213 19.563 1.00 44.81 329 LEU A C 1
ATOM 2523 O O . LEU A 1 329 ? 21.442 1.919 19.222 1.00 44.81 329 LEU A O 1
ATOM 2527 N N . GLN A 1 330 ? 19.840 3.443 19.295 1.00 36.09 330 GLN A N 1
ATOM 2528 C CA . GLN A 1 330 ? 20.675 4.443 18.596 1.00 36.09 330 GLN A CA 1
ATOM 2529 C C . GLN A 1 330 ? 21.763 5.060 19.501 1.00 36.09 330 GLN A C 1
ATOM 2531 O O . GLN A 1 330 ? 21.481 5.967 20.278 1.00 36.09 330 GLN A O 1
ATOM 2536 N N . GLY A 1 331 ? 23.016 4.591 19.429 1.00 32.06 331 GLY A N 1
ATOM 2537 C CA . GLY A 1 331 ? 24.114 5.074 20.284 1.00 32.06 331 GLY A CA 1
ATOM 2538 C C . GLY A 1 331 ? 25.394 5.414 19.527 1.00 32.06 331 GLY A C 1
ATOM 2539 O O . GLY A 1 331 ? 25.918 4.590 18.784 1.00 32.06 331 GLY A O 1
ATOM 2540 N N . GLY A 1 332 ? 25.943 6.611 19.758 1.00 28.83 332 GLY A N 1
ATOM 2541 C CA . GLY A 1 332 ? 27.326 6.934 19.405 1.00 28.83 332 GLY A CA 1
ATOM 2542 C C . GLY A 1 332 ? 28.269 6.395 20.479 1.00 28.83 332 GLY A C 1
ATOM 2543 O O . GLY A 1 332 ? 28.261 6.879 21.610 1.00 28.83 332 GLY A O 1
ATOM 2544 N N . GLY A 1 333 ? 29.080 5.389 20.156 1.00 28.62 333 GLY A N 1
ATOM 2545 C CA . GLY A 1 333 ? 30.079 4.868 21.086 1.00 28.62 333 GLY A CA 1
ATOM 2546 C C . GLY A 1 333 ? 31.185 5.894 21.343 1.00 28.62 333 GLY A C 1
ATOM 2547 O O . GLY A 1 333 ? 32.114 6.003 20.552 1.00 28.62 333 GLY A O 1
ATOM 2548 N N . ARG A 1 334 ? 31.131 6.628 22.460 1.00 28.92 334 ARG A N 1
ATOM 2549 C CA . ARG A 1 334 ? 32.316 7.283 23.039 1.00 28.92 334 ARG A CA 1
ATOM 2550 C C . ARG A 1 334 ? 32.875 6.392 24.143 1.00 28.92 334 ARG A C 1
ATOM 2552 O O . ARG A 1 334 ? 32.522 6.555 25.307 1.00 28.92 334 ARG A O 1
ATOM 2559 N N . GLN A 1 335 ? 33.766 5.465 23.799 1.00 32.47 335 GLN A N 1
ATOM 2560 C CA . GLN A 1 335 ? 34.705 4.939 24.792 1.00 32.47 335 GLN A CA 1
ATOM 2561 C C . GLN A 1 335 ? 35.902 5.892 24.867 1.00 32.47 335 GLN A C 1
ATOM 2563 O O . GLN A 1 335 ? 36.563 6.143 23.863 1.00 32.47 335 GLN A O 1
ATOM 2568 N N . ARG A 1 336 ? 36.188 6.435 26.057 1.00 29.05 336 ARG A N 1
ATOM 2569 C CA . ARG A 1 336 ? 37.472 7.094 26.335 1.00 29.05 336 ARG A CA 1
ATOM 2570 C C . ARG A 1 336 ? 38.572 6.031 26.264 1.00 29.05 336 ARG A C 1
ATOM 2572 O O . ARG A 1 336 ? 38.620 5.154 27.122 1.00 29.05 336 ARG A O 1
ATOM 2579 N N . THR A 1 337 ? 39.448 6.103 25.268 1.00 32.38 337 THR A N 1
ATOM 2580 C CA . THR A 1 337 ? 40.682 5.306 25.231 1.00 32.38 337 THR A CA 1
ATOM 2581 C C . THR A 1 337 ? 41.771 5.940 26.109 1.00 32.38 337 THR A C 1
ATOM 2583 O O . THR A 1 337 ? 41.862 7.169 26.161 1.00 32.38 337 THR A O 1
ATOM 2586 N N . PRO A 1 338 ? 42.619 5.139 26.783 1.00 28.94 338 PRO A N 1
ATOM 2587 C CA . PRO A 1 338 ? 43.825 5.628 27.453 1.00 28.94 338 PRO A CA 1
ATOM 2588 C C . PRO A 1 338 ? 44.793 6.326 26.474 1.00 28.94 338 PRO A C 1
ATOM 2590 O O . PRO A 1 338 ? 44.727 6.064 25.267 1.00 28.94 338 PRO A O 1
ATOM 2593 N N . PRO A 1 339 ? 45.713 7.182 26.960 1.00 26.55 339 PRO A N 1
ATOM 2594 C CA . PRO A 1 339 ? 46.633 7.938 26.109 1.00 26.55 339 PRO A CA 1
ATOM 2595 C C . PRO A 1 339 ? 47.513 7.007 25.260 1.00 26.55 339 PRO A C 1
ATOM 2597 O O . PRO A 1 339 ? 48.096 6.063 25.786 1.00 26.55 339 PRO A O 1
ATOM 2600 N N . GLY A 1 340 ? 47.624 7.279 23.953 1.00 29.80 340 GLY A N 1
ATOM 2601 C CA . GLY A 1 340 ? 48.566 6.593 23.052 1.00 29.80 340 GLY A CA 1
ATOM 2602 C C . GLY A 1 340 ? 47.957 5.787 21.897 1.00 29.80 340 GLY A C 1
ATOM 2603 O O . GLY A 1 340 ? 48.705 5.280 21.066 1.00 29.80 340 GLY A O 1
ATOM 2604 N N . LYS A 1 341 ? 46.626 5.692 21.777 1.00 27.11 341 LYS A N 1
ATOM 2605 C CA . LYS A 1 341 ? 45.968 5.130 20.582 1.00 27.11 341 LYS A CA 1
ATOM 2606 C C . LYS A 1 341 ? 45.227 6.232 19.823 1.00 27.11 341 LYS A C 1
ATOM 2608 O O . LYS A 1 341 ? 44.245 6.767 20.328 1.00 27.11 341 LYS A O 1
ATOM 2613 N N . ARG A 1 342 ? 45.717 6.586 18.626 1.00 23.64 342 ARG A N 1
ATOM 2614 C CA . ARG A 1 342 ? 45.031 7.510 17.706 1.00 23.64 342 ARG A CA 1
ATOM 2615 C C . ARG A 1 342 ? 43.789 6.812 17.147 1.00 23.64 342 ARG A C 1
ATOM 2617 O O . ARG A 1 342 ? 43.895 5.717 16.599 1.00 23.64 342 ARG A O 1
ATOM 2624 N N . LEU A 1 343 ? 42.626 7.432 17.312 1.00 28.72 343 LEU A N 1
ATOM 2625 C CA . LEU A 1 343 ? 41.379 7.018 16.676 1.00 28.72 343 LEU A CA 1
ATOM 2626 C C . LEU A 1 343 ? 41.297 7.686 15.302 1.00 28.72 343 LEU A C 1
ATOM 2628 O O . LEU A 1 343 ? 41.379 8.907 15.213 1.00 28.72 343 LEU A O 1
ATOM 2632 N N . LEU A 1 344 ? 41.080 6.889 14.253 1.00 24.23 344 LEU A N 1
ATOM 2633 C CA . LEU A 1 344 ? 40.345 7.373 13.089 1.00 24.23 344 LEU A CA 1
ATOM 2634 C C . LEU A 1 344 ? 38.978 7.827 13.615 1.00 24.23 344 LEU A C 1
ATOM 2636 O O . LEU A 1 344 ? 38.248 7.012 14.191 1.00 24.23 344 LEU A O 1
ATOM 2640 N N . GLU A 1 345 ? 38.627 9.097 13.435 1.00 22.89 345 GLU A N 1
ATOM 2641 C CA . GLU A 1 345 ? 37.254 9.563 13.600 1.00 22.89 345 GLU A CA 1
ATOM 2642 C C . GLU A 1 345 ? 36.370 8.856 12.569 1.00 22.89 345 GLU A C 1
ATOM 2644 O O . GLU A 1 345 ? 36.119 9.325 11.461 1.00 22.89 345 GLU A O 1
ATOM 2649 N N . LEU A 1 346 ? 35.879 7.677 12.935 1.00 25.72 346 LEU A N 1
ATOM 2650 C CA . LEU A 1 346 ? 34.794 7.019 12.237 1.00 25.72 346 LEU A CA 1
ATOM 2651 C C . LEU A 1 346 ? 33.518 7.795 12.587 1.00 25.72 346 LEU A C 1
ATOM 2653 O O . LEU A 1 346 ? 32.723 7.398 13.436 1.00 25.72 346 LEU A O 1
ATOM 2657 N N . SER A 1 347 ? 33.315 8.918 11.893 1.00 23.16 347 SER A N 1
ATOM 2658 C CA . SER A 1 347 ? 32.007 9.547 11.700 1.00 23.16 347 SER A CA 1
ATOM 2659 C C . SER A 1 347 ? 31.145 8.623 10.843 1.00 23.16 347 SER A C 1
ATOM 2661 O O . SER A 1 347 ? 30.809 8.878 9.680 1.00 23.16 347 SER A O 1
ATOM 2663 N N . VAL A 1 348 ? 30.812 7.473 11.415 1.00 26.19 348 VAL A N 1
ATOM 2664 C CA . VAL A 1 348 ? 29.901 6.524 10.817 1.00 26.19 348 VAL A CA 1
ATOM 2665 C C . VAL A 1 348 ? 28.499 7.074 11.052 1.00 26.19 348 VAL A C 1
ATOM 2667 O O . VAL A 1 348 ? 27.886 6.832 12.086 1.00 26.19 348 VAL A O 1
ATOM 2670 N N . CYS A 1 349 ? 27.959 7.812 10.077 1.00 22.83 349 CYS A N 1
ATOM 2671 C CA . CYS A 1 349 ? 26.524 7.810 9.809 1.00 22.83 349 CYS A CA 1
ATOM 2672 C C . CYS A 1 349 ? 26.156 6.374 9.443 1.00 22.83 349 CYS A C 1
ATOM 2674 O O . CYS A 1 349 ? 26.035 6.005 8.277 1.00 22.83 349 CYS A O 1
ATOM 2676 N N . LEU A 1 350 ? 26.055 5.542 10.467 1.00 27.56 350 LEU A N 1
ATOM 2677 C CA . LEU A 1 350 ? 25.352 4.288 10.412 1.00 27.56 350 LEU A CA 1
ATOM 2678 C C . LEU A 1 350 ? 23.902 4.659 10.665 1.00 27.56 350 LEU A C 1
ATOM 2680 O O . LEU A 1 350 ? 23.467 4.717 11.809 1.00 27.56 350 LEU A O 1
ATOM 2684 N N . ARG A 1 351 ? 23.129 4.847 9.594 1.00 26.78 351 ARG A N 1
ATOM 2685 C CA . ARG A 1 351 ? 21.737 4.390 9.633 1.00 26.78 351 ARG A CA 1
ATOM 2686 C C . ARG A 1 351 ? 21.790 2.855 9.602 1.00 26.78 351 ARG A C 1
ATOM 2688 O O . ARG A 1 351 ? 21.536 2.234 8.578 1.00 26.78 351 ARG A O 1
ATOM 2695 N N . ARG A 1 352 ? 22.299 2.245 10.683 1.00 30.77 352 ARG A N 1
ATOM 2696 C CA . ARG A 1 352 ? 22.293 0.792 10.880 1.00 30.77 352 ARG A CA 1
ATOM 2697 C C . ARG A 1 352 ? 20.978 0.440 11.541 1.00 30.77 352 ARG A C 1
ATOM 2699 O O . ARG A 1 352 ? 20.819 0.603 12.745 1.00 30.77 352 ARG A O 1
ATOM 2706 N N . PHE A 1 353 ? 20.074 -0.081 10.733 1.00 31.69 353 PHE A N 1
ATOM 2707 C CA . PHE A 1 353 ? 18.982 -0.921 11.185 1.00 31.69 353 PHE A CA 1
ATOM 2708 C C . PHE A 1 353 ? 19.559 -2.300 11.535 1.00 31.69 353 PHE A C 1
ATOM 2710 O O . PHE A 1 353 ? 19.579 -3.203 10.709 1.00 31.69 353 PHE A O 1
ATOM 2717 N N . ALA A 1 354 ? 20.173 -2.439 12.705 1.00 27.72 354 ALA A N 1
ATOM 2718 C CA . ALA A 1 354 ? 20.732 -3.720 13.130 1.00 27.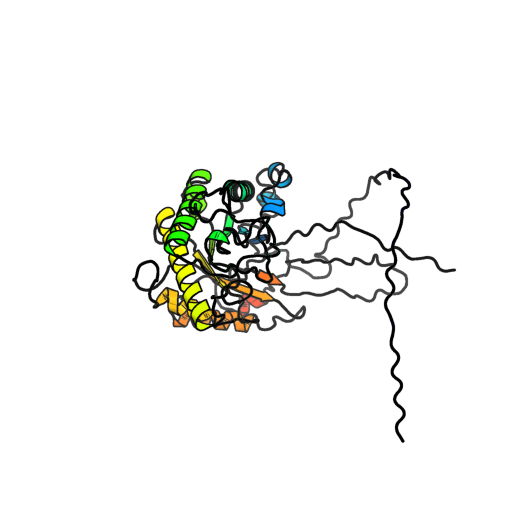72 354 ALA A CA 1
ATOM 2719 C C . ALA A 1 354 ? 20.744 -3.785 14.645 1.00 27.72 354 ALA A C 1
ATOM 2721 O O . ALA A 1 354 ? 21.742 -3.406 15.259 1.00 27.72 354 ALA A O 1
ATOM 2722 N N . ILE A 1 355 ? 19.634 -4.197 15.255 1.00 32.72 355 ILE A N 1
ATOM 2723 C CA . ILE A 1 355 ? 19.566 -4.274 16.709 1.00 32.72 355 ILE A CA 1
ATOM 2724 C C . ILE A 1 355 ? 18.873 -5.550 17.154 1.00 32.72 355 ILE A C 1
ATOM 2726 O O . ILE A 1 355 ? 17.731 -5.815 16.789 1.00 32.72 355 ILE A O 1
ATOM 2730 N N . SER A 1 356 ? 19.621 -6.312 17.952 1.00 29.92 356 SER A N 1
ATOM 2731 C CA . SER A 1 356 ? 19.237 -7.500 18.710 1.00 29.92 356 SER A CA 1
ATOM 2732 C C . SER A 1 356 ? 17.858 -7.362 19.366 1.00 29.92 356 SER A C 1
ATOM 2734 O O . SER A 1 356 ? 17.680 -6.528 20.253 1.00 29.92 356 SER A O 1
ATOM 2736 N N . ALA A 1 357 ? 16.914 -8.227 19.008 1.00 33.00 357 ALA A N 1
ATOM 2737 C CA . ALA A 1 357 ? 15.838 -8.609 19.894 1.00 33.00 357 ALA A CA 1
ATOM 2738 C C . ALA A 1 357 ? 16.517 -9.352 21.051 1.00 33.00 357 ALA A C 1
ATOM 2740 O O . ALA A 1 357 ? 17.065 -10.439 20.870 1.00 33.00 357 ALA A O 1
ATOM 2741 N N . ASP A 1 358 ? 16.579 -8.710 22.215 1.00 36.28 358 ASP A N 1
ATOM 2742 C CA . ASP A 1 358 ? 16.983 -9.362 23.458 1.00 36.28 358 ASP A CA 1
ATOM 2743 C C . ASP A 1 358 ? 15.989 -10.508 23.724 1.00 36.28 358 ASP A C 1
ATOM 2745 O O . ASP A 1 358 ? 14.774 -10.305 23.653 1.00 36.28 358 ASP A O 1
ATOM 2749 N N . ASP A 1 359 ? 16.480 -11.707 24.051 1.00 35.25 359 ASP A N 1
ATOM 2750 C CA . ASP A 1 359 ? 15.661 -12.860 24.452 1.00 35.25 359 ASP A CA 1
ATOM 2751 C C . ASP A 1 359 ? 14.668 -12.526 25.595 1.00 35.25 359 ASP A C 1
ATOM 2753 O O . ASP A 1 359 ? 13.711 -13.267 25.828 1.00 35.25 359 ASP A O 1
ATOM 2757 N N . ARG A 1 360 ? 14.858 -11.414 26.326 1.00 38.03 360 ARG A N 1
ATOM 2758 C CA . ARG A 1 360 ? 13.878 -10.854 27.278 1.00 38.03 360 ARG A CA 1
ATOM 2759 C C . ARG A 1 360 ? 12.527 -10.503 26.650 1.00 38.03 360 ARG A C 1
ATOM 2761 O O . ARG A 1 360 ? 11.508 -10.820 27.254 1.00 38.03 360 ARG A O 1
ATOM 2768 N N . LEU A 1 361 ? 12.498 -9.932 25.445 1.00 37.75 361 LEU A N 1
ATOM 2769 C CA . LEU A 1 361 ? 11.260 -9.474 24.796 1.00 37.75 361 LEU A CA 1
ATOM 2770 C C . LEU A 1 361 ? 10.299 -10.624 24.472 1.00 37.75 361 LEU A C 1
ATOM 2772 O O . LEU A 1 361 ? 9.088 -10.477 24.595 1.00 37.75 361 LEU A O 1
ATOM 2776 N N . GLN A 1 362 ? 10.828 -11.795 24.113 1.00 37.06 362 GLN A N 1
ATOM 2777 C CA . GLN A 1 362 ? 10.007 -12.984 23.848 1.00 37.06 362 GLN A CA 1
ATOM 2778 C C . GLN A 1 362 ? 9.425 -13.593 25.128 1.00 37.06 362 GLN A C 1
ATOM 2780 O O . GLN A 1 362 ? 8.346 -14.180 25.089 1.00 37.06 362 GLN A O 1
ATOM 2785 N N . ARG A 1 363 ? 10.117 -13.441 26.265 1.00 38.75 363 ARG A N 1
ATOM 2786 C CA . ARG A 1 363 ? 9.681 -13.979 27.562 1.00 38.75 363 ARG A CA 1
ATOM 2787 C C . ARG A 1 363 ? 8.589 -13.139 28.227 1.00 38.75 363 ARG A C 1
ATOM 2789 O O . ARG A 1 363 ? 7.774 -13.701 28.946 1.00 38.75 363 ARG A O 1
ATOM 2796 N N . GLU A 1 364 ? 8.547 -11.831 27.977 1.00 39.03 364 GLU A N 1
ATOM 2797 C CA . GLU A 1 364 ? 7.566 -10.923 28.595 1.00 39.03 364 GLU A CA 1
ATOM 2798 C C . GLU A 1 364 ? 6.222 -10.839 27.841 1.00 39.03 364 GLU A C 1
ATOM 2800 O O . GLU A 1 364 ? 5.228 -10.418 28.425 1.00 39.03 364 GLU A O 1
ATOM 2805 N N . LEU A 1 365 ? 6.160 -11.248 26.565 1.00 39.41 365 LEU A N 1
ATOM 2806 C CA . LEU A 1 365 ? 5.048 -10.911 25.655 1.00 39.41 365 LEU A CA 1
ATOM 2807 C C . LEU A 1 365 ? 4.093 -12.066 25.280 1.00 39.41 365 LEU A C 1
ATOM 2809 O O . LEU A 1 365 ? 3.165 -11.852 24.504 1.00 39.41 365 LEU A O 1
ATOM 2813 N N . GLY A 1 366 ? 4.271 -13.272 25.832 1.00 31.06 366 GLY A N 1
ATOM 2814 C CA . GLY A 1 366 ? 3.210 -14.293 25.921 1.00 31.06 366 GLY A CA 1
ATOM 2815 C C . GLY A 1 366 ? 2.566 -14.813 24.618 1.00 31.06 366 GLY A C 1
ATOM 2816 O O . GLY A 1 366 ? 1.480 -15.380 24.689 1.00 31.06 366 GLY A O 1
ATOM 2817 N N . GLY A 1 367 ? 3.189 -14.660 23.441 1.00 36.81 367 GLY A N 1
ATOM 2818 C CA . GLY A 1 367 ? 2.624 -15.138 22.168 1.00 36.81 367 GLY A CA 1
ATOM 2819 C C . GLY A 1 367 ? 3.604 -15.114 20.983 1.00 36.81 367 GLY A C 1
ATOM 2820 O O . GLY A 1 367 ? 4.725 -14.619 21.127 1.00 36.81 367 GLY A O 1
ATOM 2821 N N . PRO A 1 368 ? 3.222 -15.653 19.803 1.00 30.02 368 PRO A N 1
ATOM 2822 C CA . PRO A 1 368 ? 4.077 -15.647 18.618 1.00 30.02 368 PRO A CA 1
ATOM 2823 C C . PRO A 1 368 ? 4.262 -14.212 18.095 1.00 30.02 368 PRO A C 1
ATOM 2825 O O . PRO A 1 368 ? 3.315 -13.557 17.655 1.00 30.02 368 PRO A O 1
ATOM 2828 N N . LEU A 1 369 ? 5.500 -13.726 18.163 1.00 32.00 369 LEU A N 1
ATOM 2829 C CA . LEU A 1 369 ? 5.957 -12.456 17.596 1.00 32.00 369 LEU A CA 1
ATOM 2830 C C . LEU A 1 369 ? 6.772 -12.738 16.334 1.00 32.00 369 LEU A C 1
ATOM 2832 O O . LEU A 1 369 ? 7.641 -13.614 16.352 1.00 32.00 369 LEU A O 1
ATOM 2836 N N . VAL A 1 370 ? 6.530 -11.971 15.270 1.00 31.70 370 VAL A N 1
ATOM 2837 C CA . VAL A 1 370 ? 7.415 -11.926 14.099 1.00 31.70 370 VAL A CA 1
ATOM 2838 C C . VAL A 1 370 ? 8.196 -10.616 14.196 1.00 31.70 370 VAL A C 1
ATOM 2840 O O . VAL A 1 370 ? 7.609 -9.541 14.212 1.00 31.70 370 VAL A O 1
ATOM 2843 N N . PHE A 1 371 ? 9.513 -10.703 14.378 1.00 32.75 371 PHE A N 1
ATOM 2844 C CA . PHE A 1 371 ? 10.394 -9.536 14.471 1.00 32.75 371 PHE A CA 1
ATOM 2845 C C . PHE A 1 371 ? 10.975 -9.241 13.081 1.00 32.75 371 PHE A C 1
ATOM 2847 O O . PHE A 1 371 ? 11.655 -10.095 12.516 1.00 32.75 371 PHE A O 1
ATOM 2854 N N . GLU A 1 372 ? 10.732 -8.049 12.533 1.00 35.12 372 GLU A N 1
ATOM 2855 C CA . GLU A 1 372 ? 10.917 -7.762 11.102 1.00 35.12 372 GLU A CA 1
ATOM 2856 C C . GLU A 1 372 ? 11.740 -6.480 10.864 1.00 35.12 372 GLU A C 1
ATOM 2858 O O . GLU A 1 372 ? 11.246 -5.455 10.420 1.00 35.12 372 GLU A O 1
ATOM 2863 N N . TYR A 1 373 ? 13.043 -6.507 11.156 1.00 35.62 373 TYR A N 1
ATOM 2864 C CA . TYR A 1 373 ? 13.904 -5.330 10.947 1.00 35.62 373 TYR A CA 1
ATOM 2865 C C . TYR A 1 373 ? 14.502 -5.320 9.550 1.00 35.62 373 TYR A C 1
ATOM 2867 O O . TYR A 1 373 ? 15.006 -6.348 9.111 1.00 35.62 373 TYR A O 1
ATOM 2875 N N . GLY A 1 374 ? 14.534 -4.150 8.904 1.00 29.89 374 GLY A N 1
ATOM 2876 C CA . GLY A 1 374 ? 15.056 -3.993 7.550 1.00 29.89 374 GLY A CA 1
ATOM 2877 C C . GLY A 1 374 ? 16.329 -3.156 7.422 1.00 29.89 374 GLY A C 1
ATOM 2878 O O . GLY A 1 374 ? 16.405 -2.077 7.977 1.00 29.89 374 GLY A O 1
ATOM 2879 N N . TRP A 1 375 ? 17.309 -3.593 6.622 1.00 27.62 375 TRP A N 1
ATOM 2880 C CA . TRP A 1 375 ? 18.543 -2.844 6.316 1.00 27.62 375 TRP A CA 1
ATOM 2881 C C . TRP A 1 375 ? 18.334 -1.698 5.311 1.00 27.62 375 TRP A C 1
ATOM 2883 O O . TRP A 1 375 ? 17.806 -1.949 4.233 1.00 27.62 375 TRP A O 1
ATOM 2893 N N . SER A 1 376 ? 18.881 -0.501 5.574 1.00 26.95 376 SER A N 1
ATOM 2894 C CA . SER A 1 376 ? 19.068 0.552 4.557 1.00 26.95 376 SER A CA 1
ATOM 2895 C C . SER A 1 376 ? 20.542 0.682 4.146 1.00 26.95 376 SER A C 1
ATOM 2897 O O . SER A 1 376 ? 21.401 0.949 4.992 1.00 26.95 376 SER A O 1
ATOM 2899 N N . VAL A 1 377 ? 20.851 0.557 2.852 1.00 25.38 377 VAL A N 1
ATOM 2900 C CA . VAL A 1 377 ? 22.190 0.828 2.298 1.00 25.38 377 VAL A CA 1
ATOM 2901 C C . VAL A 1 377 ? 22.253 2.288 1.841 1.00 25.38 377 VAL A C 1
ATOM 2903 O O . VAL A 1 377 ? 21.726 2.637 0.791 1.00 25.38 377 VAL A O 1
ATOM 2906 N N . CYS A 1 378 ? 22.917 3.160 2.604 1.00 24.67 378 CYS A N 1
ATOM 2907 C CA . CYS A 1 378 ? 23.263 4.508 2.139 1.00 24.67 378 CYS A CA 1
ATOM 2908 C C . CYS A 1 378 ? 24.718 4.526 1.647 1.00 24.67 378 CYS A C 1
ATOM 2910 O O . CYS A 1 378 ? 25.649 4.368 2.438 1.00 24.67 378 CYS A O 1
ATOM 2912 N N . LYS A 1 379 ? 24.930 4.754 0.346 1.00 22.36 379 LYS A N 1
ATOM 2913 C CA . LYS A 1 379 ? 26.257 5.022 -0.228 1.00 22.36 379 LYS A CA 1
ATOM 2914 C C . LYS A 1 379 ? 26.670 6.448 0.157 1.00 22.36 379 LYS A C 1
ATOM 2916 O O . LYS A 1 379 ? 25.954 7.388 -0.171 1.00 22.36 379 LYS A O 1
ATOM 2921 N N . ARG A 1 380 ? 27.808 6.633 0.838 1.00 26.33 380 ARG A N 1
ATOM 2922 C CA . ARG A 1 380 ? 28.419 7.964 1.010 1.00 26.33 380 ARG A CA 1
ATOM 2923 C C . ARG A 1 380 ? 29.601 8.107 0.054 1.00 26.33 380 ARG A C 1
ATOM 2925 O O . ARG A 1 380 ? 30.554 7.340 0.151 1.00 26.33 380 ARG A O 1
ATOM 2932 N N . GLN A 1 381 ? 29.524 9.077 -0.857 1.00 23.23 381 GLN A N 1
ATOM 2933 C CA . GLN A 1 381 ? 30.704 9.679 -1.480 1.00 23.23 381 GLN A CA 1
ATOM 2934 C C . GLN A 1 381 ? 31.447 10.443 -0.376 1.00 23.23 381 GLN A C 1
ATOM 2936 O O . GLN A 1 381 ? 30.850 11.240 0.345 1.00 23.23 381 GLN A O 1
ATOM 2941 N N . SER A 1 382 ? 32.711 10.096 -0.163 1.00 30.12 382 SER A N 1
ATOM 2942 C CA . SER A 1 382 ? 33.589 10.698 0.837 1.00 30.12 382 SER A CA 1
ATOM 2943 C C . SER A 1 382 ? 34.029 12.095 0.419 1.00 30.12 382 SER A C 1
ATOM 2945 O O . SER A 1 382 ? 34.395 12.250 -0.739 1.00 30.12 382 SER A O 1
ATOM 2947 N N . ASP A 1 383 ? 34.150 13.023 1.371 1.00 27.39 383 ASP A N 1
ATOM 2948 C CA . ASP A 1 383 ? 35.246 13.995 1.355 1.00 27.39 383 ASP A CA 1
ATOM 2949 C C . ASP A 1 383 ? 35.661 14.455 2.770 1.00 27.39 383 ASP A C 1
ATOM 2951 O O . ASP A 1 383 ? 34.833 14.820 3.600 1.00 27.39 383 ASP A O 1
ATOM 2955 N N . LYS A 1 384 ? 36.983 14.331 2.977 1.00 29.42 384 LYS A N 1
ATOM 2956 C CA . LYS A 1 384 ? 37.983 14.983 3.853 1.00 29.42 384 LYS A CA 1
ATOM 2957 C C . LYS A 1 384 ? 37.603 15.623 5.199 1.00 29.42 384 LYS A C 1
ATOM 2959 O O . LYS A 1 384 ? 36.770 16.516 5.260 1.00 29.42 384 LYS A O 1
ATOM 2964 N N . LEU A 1 385 ? 38.445 15.343 6.204 1.00 26.33 385 LEU A N 1
ATOM 2965 C CA . LEU A 1 385 ? 39.329 16.337 6.844 1.00 26.33 385 LEU A CA 1
ATOM 2966 C C . LEU A 1 385 ? 40.424 15.611 7.646 1.00 26.33 385 LEU A C 1
ATOM 2968 O O . LEU A 1 385 ? 40.132 14.893 8.594 1.00 26.33 385 LEU A O 1
ATOM 2972 N N . ASP A 1 386 ? 41.674 15.805 7.231 1.00 28.12 386 ASP A N 1
ATOM 2973 C CA . ASP A 1 386 ? 42.869 15.485 8.007 1.00 28.12 386 ASP A CA 1
ATOM 2974 C C . ASP A 1 386 ? 43.519 16.842 8.296 1.00 28.12 386 ASP A C 1
ATOM 2976 O O . ASP A 1 386 ? 43.989 17.525 7.383 1.00 28.12 386 ASP A O 1
ATOM 2980 N N . THR A 1 387 ? 43.442 17.294 9.544 1.00 29.25 387 THR A N 1
ATOM 2981 C CA . THR A 1 387 ? 44.266 18.394 10.045 1.00 29.25 387 THR A CA 1
ATOM 2982 C C . THR A 1 387 ? 45.026 17.865 11.241 1.00 29.25 387 THR A C 1
ATOM 2984 O O . THR A 1 387 ? 44.515 17.843 12.358 1.00 29.25 387 THR A O 1
ATOM 2987 N N . ASP A 1 388 ? 46.259 17.458 10.991 1.00 27.30 388 ASP A N 1
ATOM 2988 C CA . ASP A 1 388 ? 47.307 17.453 11.992 1.00 27.30 388 ASP A CA 1
ATOM 2989 C C . ASP A 1 388 ? 48.533 18.042 11.303 1.00 27.30 388 ASP A C 1
ATOM 2991 O O . ASP A 1 388 ? 48.923 17.546 10.250 1.00 27.30 388 ASP A O 1
ATOM 2995 N N . GLN A 1 389 ? 49.068 19.138 11.834 1.00 27.20 389 GLN A N 1
ATOM 2996 C CA . GLN A 1 389 ? 50.460 19.200 12.274 1.00 27.20 389 GLN A CA 1
ATOM 2997 C C . GLN A 1 389 ? 50.635 20.430 13.166 1.00 27.20 389 GLN A C 1
ATOM 2999 O O . GLN A 1 389 ? 50.437 21.572 12.758 1.00 27.20 389 GLN A O 1
ATOM 3004 N N . SER A 1 390 ? 51.027 20.146 14.400 1.00 27.70 390 SER A N 1
ATOM 3005 C CA . SER A 1 390 ? 51.741 21.041 15.296 1.00 27.70 390 SER A CA 1
ATOM 3006 C C . SER A 1 390 ? 52.908 21.752 14.602 1.00 27.70 390 SER A C 1
ATOM 3008 O O . SER A 1 390 ? 53.806 21.093 14.071 1.00 27.70 390 SER A O 1
ATOM 3010 N N . GLY A 1 391 ? 52.911 23.075 14.727 1.00 29.12 391 GLY A N 1
ATOM 3011 C CA . GLY A 1 391 ? 54.062 23.969 14.712 1.00 29.12 391 GLY A CA 1
ATOM 3012 C C . GLY A 1 391 ? 53.788 25.070 15.719 1.00 29.12 391 GLY A C 1
ATOM 3013 O O . GLY A 1 391 ? 52.695 25.669 15.599 1.00 29.12 391 GLY A O 1
#

Mean predicted aligned error: 13.63 Å

Sequence (391 aa):
MKKIRVAFLTCFTAIMLVIALPFSTYASPTGSTWTVNVAAPYNISTNSKYSDSAVWDFSSFWATAAADAMPANYYAKNYPEIKTVQVFGATGGCYTGFAQICGPARDPFINPANTATMTDYDFSVIIHGLRNIVRQGLKPYLKTGNVPVKYSTGATIGAFGLNVRPPDDYNVYYNYIKAMATAFVNEFGLSEVRSWRWSVLSEYENSDWFLAADGTAASTKVAYFKLYDYTAKALEDVLGAGQVNIGAHAQGNLGALWDYRELFDHVTSGTNYATGGTGAPIKFASLSFYDLKPGTLGNFTSALSTLRSKLDAVGLNGLPVGIDEGWMLQGGGRQRTPPGKRLLELSVCLRRFAISADDRLQRELGGPLVFEYGWSVCKRQSDKLDTDQSG

Secondary structure (DSSP, 8-state):
-------------------------PPP---------TTTTTT--S-------EES-GGGTTTSHHHHTSPTTHHHHH-TT--EEEETTTT-S--TT-SS--SS----BS-TT-TT-S--B--HHHHHHHHHHHTTT-EEEEEE-PPPGGGSTT--B-TTSSB-SPPS-HHHHHHHHHHHHHHHHHHH-HHHHHTSEEEESSSTT-TTT---TT--HHHHHHHHHHHHHHHHHHHHHHH-TT--EEEEEE--SSS-SS-TTHHHHHHHHSB-TTTSSB-----EEEEEEE-SSTT--TTHHHHHHHHHHHHHHTT-TT--EEEEEEES--------PPTT-PPP--------------HHHHHHS-S-----------PPPP---------

pLDDT: mean 71.94, std 29.08, range [20.75, 98.88]

InterPro domains:
  IPR017853 Glycoside hydrolase superfamily [SSF51445] (121-333)
  IPR049166 Glycosyl hydrolases family 39, N-terminal catalytic domain [PF01229] (121-290)

Radius of gyration: 24.71 Å; Cα contacts (8 Å, |Δi|>4): 661; chains: 1; bounding box: 75×76×51 Å

Foldseek 3Di:
DDDDDDDDDDDDDDDDDDDDDDDDDDDDDPDDDDDDPPCPPPVFPPPPLAAEAEDLALLVPLLDVNLVPDDFQPCCVPVVSHAEYEYAQQAAFAAPPPPDQADDGRPQAPDLPDLVDLDRGHCPSSLSSQVSQVSNNHAYAYQHDDDRQSQDDVFDQFPSRGTQEFGPDLVSVLVSLLVNLQVNCVRPNLVRSLPHHYEHHAQQQASSRHAYPVRASVVRVVSSLSSQLSNQVSNCVRNNPPSHAYAYHHQLPPRGRYDPLVLLVQQQANQRPVPRHGHGDHQAYEHEEEDPAAPDQPCVLVSVVVSQVSCVVSPVHPRAYEYAHYDRHDDDDDDDDDPDDDDDPPPPPPPDQDDHPDPVVVVVNPHDHNYHTHDDDDDDDDDDDDDDDDD